Protein AF-A0A895XH73-F1 (afdb_monomer)

Secondary structure (DSSP, 8-state):
----------------------------PPPPHHHHHHHHHHHHHHHHHHHHHHHHTT--HHHHHHHHHHHHH-------PPPHHHHHHHHHHTS---HHHHHHHHHSPPPTTSHHHHHHHHHHHHHHHTTT--S--------GGGHHHHHHTTHHHHHHTHHHHHHHHHHTT--HHHHHHHHHHHHHHHHHHHHHHSS---TTHHHHHHHHTT-EEEETTEEEEEEEETTEEEEEEE--SSSS---HHHHHHHHHHHHHHHHHH-TTTS-TTS---EEEEEGGG-GGGGGTS-TT-HHHHHHTTEEEPPPPTTHHHHHHHHHIIIII----SSSPPPGGGS---SHHHHHHHHHHHTT-----EEEEE--TTS-S--------PPPPP-

Radius of gyration: 27.04 Å; Cα contacts (8 Å, |Δi|>4): 534; chains: 1; bounding box: 70×89×59 Å

Structure (mmCIF, N/CA/C/O backbone):
data_AF-A0A895XH73-F1
#
_entry.id   AF-A0A895XH73-F1
#
loop_
_atom_site.group_PDB
_atom_site.id
_atom_site.type_symbol
_atom_site.label_atom_id
_atom_site.label_alt_id
_atom_site.label_comp_id
_atom_site.label_asym_id
_atom_site.label_entity_id
_atom_site.label_seq_id
_atom_site.pdbx_PDB_ins_code
_atom_site.Cartn_x
_atom_site.Cartn_y
_atom_site.Cartn_z
_atom_site.occupancy
_atom_site.B_iso_or_equiv
_atom_site.auth_seq_id
_atom_site.auth_comp_id
_atom_site.auth_asym_id
_atom_site.auth_atom_id
_atom_site.pdbx_PDB_model_num
ATOM 1 N N . MET A 1 1 ? -6.281 68.202 15.332 1.00 31.56 1 MET A N 1
ATOM 2 C CA . MET A 1 1 ? -5.804 68.041 16.720 1.00 31.56 1 MET A CA 1
ATOM 3 C C . MET A 1 1 ? -4.803 66.884 16.688 1.00 31.56 1 MET A C 1
ATOM 5 O O . MET A 1 1 ? -5.248 65.754 16.587 1.00 31.56 1 MET A O 1
ATOM 9 N N . SER A 1 2 ? -3.542 67.123 16.282 1.00 23.67 2 SER A N 1
ATOM 10 C CA . SER A 1 2 ? -2.358 67.401 17.149 1.00 23.67 2 SER A CA 1
ATOM 11 C C . SER A 1 2 ? -2.122 66.253 18.147 1.00 23.67 2 SER A C 1
ATOM 13 O O . SER A 1 2 ? -3.024 65.999 18.934 1.00 23.67 2 SER A O 1
ATOM 15 N N . ASN A 1 3 ? -1.026 65.484 18.195 1.00 24.19 3 ASN A N 1
ATOM 16 C CA . ASN A 1 3 ? 0.415 65.644 17.892 1.00 24.19 3 ASN A CA 1
ATOM 17 C C . ASN A 1 3 ? 0.974 64.268 17.428 1.00 24.19 3 ASN A C 1
ATOM 19 O O . ASN A 1 3 ? 0.397 63.258 17.816 1.00 24.19 3 ASN A O 1
ATOM 23 N N . SER A 1 4 ? 1.989 64.078 16.573 1.00 22.42 4 SER A N 1
ATOM 24 C CA . SER A 1 4 ? 3.327 64.689 16.372 1.00 22.42 4 SER A CA 1
ATOM 25 C C . SER A 1 4 ? 4.412 64.216 17.354 1.00 22.42 4 SER A C 1
ATOM 27 O O . SER A 1 4 ? 4.367 64.590 18.522 1.00 22.42 4 SER A O 1
ATOM 29 N N . SER A 1 5 ? 5.383 63.429 16.855 1.00 25.52 5 SER A N 1
ATOM 30 C CA . SER A 1 5 ? 6.865 63.504 17.032 1.00 25.52 5 SER A CA 1
ATOM 31 C C . SER A 1 5 ? 7.478 62.129 16.667 1.00 25.52 5 SER A C 1
ATOM 33 O O . SER A 1 5 ? 7.130 61.128 17.281 1.00 25.52 5 SER A O 1
ATOM 35 N N . GLU A 1 6 ? 8.153 61.925 15.523 1.00 23.92 6 GLU A N 1
ATOM 36 C CA . GLU A 1 6 ? 9.538 62.323 15.158 1.00 23.92 6 GLU A CA 1
ATOM 37 C C . GLU A 1 6 ? 10.544 62.031 16.295 1.00 23.92 6 GLU A C 1
ATOM 39 O O . GLU A 1 6 ? 10.299 62.382 17.441 1.00 23.92 6 GLU A O 1
ATOM 44 N N . TRP A 1 7 ? 11.673 61.359 16.059 1.00 21.69 7 TRP A N 1
ATOM 45 C CA . TRP A 1 7 ? 12.877 62.009 15.532 1.00 21.69 7 TRP A CA 1
ATOM 46 C C . TRP A 1 7 ? 13.897 61.012 14.962 1.00 21.69 7 TRP A C 1
ATOM 48 O O . TRP A 1 7 ? 14.096 59.910 15.473 1.00 21.69 7 TRP A O 1
ATOM 58 N N . ALA A 1 8 ? 14.581 61.479 13.921 1.00 20.34 8 ALA A N 1
ATOM 59 C CA . ALA A 1 8 ? 15.754 60.891 13.302 1.00 20.34 8 ALA A CA 1
ATOM 60 C C . ALA A 1 8 ? 17.054 61.577 13.779 1.00 20.34 8 ALA A C 1
ATOM 62 O O . ALA A 1 8 ? 17.028 62.699 14.276 1.00 20.34 8 ALA A O 1
ATOM 63 N N . ALA A 1 9 ? 18.166 60.910 13.447 1.00 21.75 9 ALA A N 1
ATOM 64 C CA . ALA A 1 9 ? 19.503 61.436 13.142 1.00 21.75 9 ALA A CA 1
ATOM 65 C C . ALA A 1 9 ? 20.517 61.709 14.274 1.00 21.75 9 ALA A C 1
ATOM 67 O O . ALA A 1 9 ? 20.334 62.576 15.121 1.00 21.75 9 ALA A O 1
ATOM 68 N N . GLY A 1 10 ? 21.703 61.097 14.116 1.00 20.14 10 GLY A N 1
ATOM 69 C CA . GLY A 1 10 ? 22.960 61.836 14.268 1.00 20.14 10 GLY A CA 1
ATOM 70 C C . GLY A 1 10 ? 24.234 61.037 14.576 1.00 20.14 10 GLY A C 1
ATOM 71 O O . GLY A 1 10 ? 24.490 60.723 15.727 1.00 20.14 10 GLY A O 1
ATOM 72 N N . GLN A 1 11 ? 25.081 60.922 13.542 1.00 22.16 11 GLN A N 1
ATOM 73 C CA . GLN A 1 11 ? 26.557 61.039 13.545 1.00 22.16 11 GLN A CA 1
ATOM 74 C C . GLN A 1 11 ? 27.461 59.783 13.589 1.00 22.16 11 GLN A C 1
ATOM 76 O O . GLN A 1 11 ? 27.482 58.995 14.527 1.00 22.16 11 GLN A O 1
ATOM 81 N N . SER A 1 12 ? 28.269 59.690 12.523 1.00 23.75 12 SER A N 1
ATOM 82 C CA . SER A 1 12 ? 29.485 58.880 12.309 1.00 23.75 12 SER A CA 1
ATOM 83 C C . SER A 1 12 ? 30.730 59.554 12.948 1.00 23.75 12 SER A C 1
ATOM 85 O O . SER A 1 12 ? 30.589 60.684 13.422 1.00 23.75 12 SER A O 1
ATOM 87 N N . PRO A 1 13 ? 31.952 58.955 12.934 1.00 30.36 13 PRO A N 1
ATOM 88 C CA . PRO A 1 13 ? 32.762 58.933 11.699 1.00 30.36 13 PRO A CA 1
ATOM 89 C C . PRO A 1 13 ? 33.695 57.715 11.448 1.00 30.36 13 PRO A C 1
AT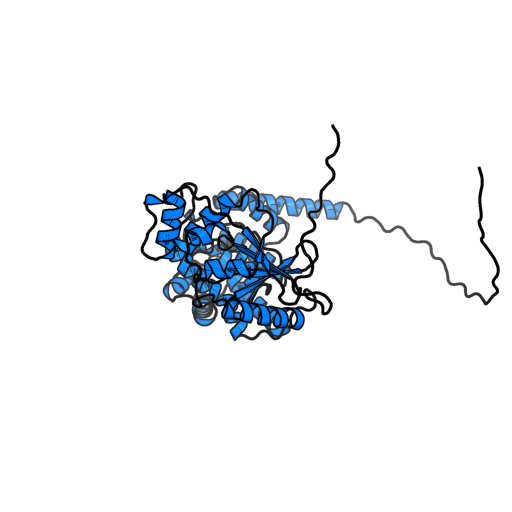OM 91 O O . PRO A 1 13 ? 34.135 57.019 12.353 1.00 30.36 13 PRO A O 1
ATOM 94 N N . SER A 1 14 ? 34.007 57.560 10.150 1.00 23.62 14 SER A N 1
ATOM 95 C CA . SER A 1 14 ? 35.266 57.147 9.486 1.00 23.62 14 SER A CA 1
ATOM 96 C C . SER A 1 14 ? 36.002 55.835 9.827 1.00 23.62 14 SER A C 1
ATOM 98 O O . SER A 1 14 ? 36.595 55.713 10.891 1.00 23.62 14 SER A O 1
ATOM 100 N N . HIS A 1 15 ? 36.196 54.979 8.807 1.00 28.39 15 HIS A N 1
ATOM 101 C CA . HIS A 1 15 ? 37.525 54.748 8.206 1.00 28.39 15 HIS A CA 1
ATOM 102 C C . HIS A 1 15 ? 37.467 54.056 6.824 1.00 28.39 15 HIS A C 1
ATOM 104 O O . HIS A 1 15 ? 36.867 53.002 6.670 1.00 28.39 15 HIS A O 1
ATOM 110 N N . SER A 1 16 ? 38.175 54.688 5.879 1.00 26.17 16 SER A N 1
ATOM 111 C CA . SER A 1 16 ? 38.991 54.174 4.760 1.00 26.17 16 SER A CA 1
ATOM 112 C C . SER A 1 16 ? 38.420 53.239 3.684 1.00 26.17 16 SER A C 1
ATOM 114 O O . SER A 1 16 ? 37.975 52.126 3.934 1.00 26.17 16 SER A O 1
ATOM 116 N N . ALA A 1 17 ? 38.611 53.708 2.450 1.00 26.73 17 ALA A N 1
ATOM 117 C CA . ALA A 1 17 ? 38.345 53.092 1.161 1.00 26.73 17 ALA A CA 1
ATOM 118 C C . ALA A 1 17 ? 39.223 51.871 0.829 1.00 26.73 17 ALA A C 1
ATOM 120 O O . ALA A 1 17 ? 40.394 51.813 1.207 1.00 26.73 17 ALA A O 1
ATOM 121 N N . ALA A 1 18 ? 38.664 50.983 0.004 1.00 28.30 18 ALA A N 1
ATOM 122 C CA . ALA A 1 18 ? 39.376 50.278 -1.056 1.00 28.30 18 ALA A CA 1
ATOM 123 C C . ALA A 1 18 ? 38.387 50.028 -2.210 1.00 28.30 18 ALA A C 1
ATOM 125 O O . ALA A 1 18 ? 37.377 49.345 -2.044 1.00 28.30 18 ALA A O 1
ATOM 126 N N . GLU A 1 19 ? 38.660 50.666 -3.346 1.00 32.81 19 GLU A N 1
ATOM 127 C CA . GLU A 1 19 ? 37.962 50.515 -4.622 1.00 32.81 19 GLU A CA 1
ATOM 128 C C . GLU A 1 19 ? 38.206 49.119 -5.213 1.00 32.81 19 GLU A C 1
ATOM 130 O O . GLU A 1 19 ? 39.339 48.638 -5.234 1.00 32.81 19 GLU A O 1
ATOM 135 N N . ALA A 1 20 ? 37.154 48.489 -5.741 1.00 30.50 20 ALA A N 1
ATOM 136 C CA . ALA A 1 20 ? 37.270 47.365 -6.664 1.00 30.50 20 ALA A CA 1
ATOM 137 C C . ALA A 1 20 ? 36.152 47.437 -7.720 1.00 30.50 20 ALA A C 1
ATOM 139 O O . ALA A 1 20 ? 34.970 47.318 -7.404 1.00 30.50 20 ALA A O 1
ATOM 140 N N . ASP A 1 21 ? 36.589 47.695 -8.953 1.00 29.14 21 ASP A N 1
ATOM 141 C CA . ASP A 1 21 ? 35.955 47.539 -10.268 1.00 29.14 21 ASP A CA 1
ATOM 142 C C . ASP A 1 21 ? 34.476 47.108 -10.339 1.00 29.14 21 ASP A C 1
ATOM 144 O O . ASP A 1 21 ? 34.120 45.944 -10.148 1.00 29.14 21 ASP A O 1
ATOM 148 N N . GLN A 1 22 ? 33.627 48.027 -10.810 1.00 33.47 22 GLN A N 1
ATOM 149 C CA . GLN A 1 22 ? 32.367 47.682 -11.472 1.00 33.47 22 GLN A CA 1
ATOM 150 C C . GLN A 1 22 ? 32.630 47.379 -12.955 1.00 33.47 22 GLN A C 1
ATOM 152 O O . GLN A 1 22 ? 32.876 48.283 -13.752 1.00 33.47 22 GLN A O 1
ATOM 157 N N . LYS A 1 23 ? 32.516 46.104 -13.346 1.00 36.06 23 LYS A N 1
ATOM 158 C CA . LYS A 1 23 ? 32.247 45.709 -14.739 1.00 36.06 23 LYS A CA 1
ATOM 159 C C . LYS A 1 23 ? 30.731 45.710 -14.985 1.00 36.06 23 LYS A C 1
ATOM 161 O O . LYS A 1 23 ? 29.994 45.260 -14.107 1.00 36.06 23 LYS A O 1
ATOM 166 N N . PRO A 1 24 ? 30.244 46.158 -16.155 1.00 35.62 24 PRO A N 1
ATOM 167 C CA . PRO A 1 24 ? 28.822 46.097 -16.471 1.00 35.62 24 PRO A CA 1
ATOM 168 C C . PRO A 1 24 ? 28.372 44.636 -16.623 1.00 35.62 24 PRO A C 1
ATOM 170 O O . PRO A 1 24 ? 29.075 43.828 -17.234 1.00 35.62 24 PRO A O 1
ATOM 173 N N . LEU A 1 25 ? 27.202 44.306 -16.060 1.00 36.38 25 LEU A N 1
ATOM 174 C CA . LEU A 1 25 ? 26.500 43.057 -16.350 1.00 36.38 25 LEU A CA 1
ATOM 175 C C . LEU A 1 25 ? 26.201 43.021 -17.852 1.00 36.38 25 LEU A C 1
ATOM 177 O O . LEU A 1 25 ? 25.406 43.820 -18.342 1.00 36.38 25 LEU A O 1
ATOM 181 N N . GLY A 1 26 ? 26.865 42.112 -18.563 1.00 33.31 26 GLY A N 1
ATOM 182 C CA . GLY A 1 26 ? 26.472 41.716 -19.907 1.00 33.31 26 GLY A CA 1
ATOM 183 C C . GLY A 1 26 ? 25.156 40.946 -19.859 1.00 33.31 26 GLY A C 1
ATOM 184 O O . GLY A 1 26 ? 24.904 40.195 -18.914 1.00 33.31 26 GLY A O 1
ATOM 185 N N . ASP A 1 27 ? 24.338 41.176 -20.879 1.00 38.22 27 ASP A N 1
ATOM 186 C CA . ASP A 1 27 ? 23.054 40.535 -21.120 1.00 38.22 27 ASP A CA 1
ATOM 187 C C . ASP A 1 27 ? 23.132 39.014 -20.915 1.00 38.22 27 ASP A C 1
ATOM 189 O O . ASP A 1 27 ? 23.851 38.304 -21.620 1.00 38.22 27 ASP A O 1
ATOM 193 N N . LEU A 1 28 ? 22.373 38.501 -19.944 1.00 43.62 28 LEU A N 1
ATOM 194 C CA . LEU A 1 28 ? 22.033 37.083 -19.902 1.00 43.62 28 LEU A CA 1
ATOM 195 C C . LEU A 1 28 ? 21.012 36.851 -21.017 1.00 43.62 28 LEU A C 1
ATOM 197 O O . LEU A 1 28 ? 19.828 37.150 -20.852 1.00 43.62 28 LEU A O 1
ATOM 201 N N . GLU A 1 29 ? 21.491 36.367 -22.164 1.00 40.75 29 GLU A N 1
ATOM 202 C CA . GLU A 1 29 ? 20.646 35.856 -23.240 1.00 40.75 29 GLU A CA 1
ATOM 203 C C . GLU A 1 29 ? 19.597 34.897 -22.658 1.00 40.75 29 GLU A C 1
ATOM 205 O O . GLU A 1 29 ? 19.917 33.928 -21.964 1.00 40.75 29 GLU A O 1
ATOM 210 N N . ALA A 1 30 ? 18.323 35.173 -22.945 1.00 52.97 30 ALA A N 1
ATOM 211 C CA . ALA A 1 30 ? 17.271 34.184 -22.776 1.00 52.97 30 ALA A CA 1
ATOM 212 C C . ALA A 1 30 ? 17.620 32.946 -23.628 1.00 52.97 30 ALA A C 1
ATOM 214 O O . ALA A 1 30 ? 18.110 33.114 -24.750 1.00 52.97 30 ALA A O 1
ATOM 215 N N . PRO A 1 31 ? 17.373 31.715 -23.145 1.00 47.31 31 PRO A N 1
ATOM 216 C CA . PRO A 1 31 ? 17.687 30.516 -23.914 1.00 47.31 31 PRO A CA 1
ATOM 217 C C . PRO A 1 31 ? 16.968 30.546 -25.277 1.00 47.31 31 PRO A C 1
ATOM 219 O O . PRO A 1 31 ? 15.826 31.014 -25.363 1.00 47.31 31 PRO A O 1
ATOM 222 N N . PRO A 1 32 ? 17.611 30.080 -26.362 1.00 46.47 32 PRO A N 1
ATOM 223 C CA . PRO A 1 32 ? 17.066 30.199 -27.708 1.00 46.47 32 PRO A CA 1
ATOM 224 C C . PRO A 1 32 ? 15.780 29.373 -27.866 1.00 46.47 32 PRO A C 1
ATOM 226 O O . PRO A 1 32 ? 15.708 28.217 -27.454 1.00 46.47 32 PRO A O 1
ATOM 229 N N . ALA A 1 33 ? 14.788 29.931 -28.569 1.00 54.75 33 ALA A N 1
ATOM 230 C CA . ALA A 1 33 ? 13.481 29.320 -28.870 1.00 54.75 33 ALA A CA 1
ATOM 231 C C . ALA A 1 33 ? 13.532 27.938 -29.578 1.00 54.75 33 ALA A C 1
ATOM 233 O O . ALA A 1 33 ? 12.512 27.269 -29.739 1.00 54.75 33 ALA A O 1
ATOM 234 N N . MET A 1 34 ? 14.717 27.493 -30.005 1.00 48.84 34 MET A N 1
ATOM 235 C CA . MET A 1 34 ? 14.961 26.151 -30.543 1.00 48.84 34 MET A CA 1
ATOM 236 C C . MET A 1 34 ? 14.811 25.059 -29.474 1.00 48.84 34 MET A C 1
ATOM 238 O O . MET A 1 34 ? 14.257 24.000 -29.762 1.00 48.84 34 MET A O 1
ATOM 242 N N . GLU A 1 35 ? 15.262 25.309 -28.241 1.00 50.09 35 GLU A N 1
ATOM 243 C CA . GLU A 1 35 ? 15.218 24.323 -27.151 1.00 50.09 35 GLU A CA 1
ATOM 244 C C . GLU A 1 35 ? 13.779 24.091 -26.667 1.00 50.09 35 GLU A C 1
ATOM 246 O O . GLU A 1 35 ? 13.367 22.949 -26.458 1.00 50.09 35 GLU A O 1
ATOM 251 N N . SER A 1 36 ? 12.966 25.153 -26.606 1.00 55.41 36 SER A N 1
ATOM 252 C CA . SER A 1 36 ? 11.536 25.048 -26.290 1.00 55.41 36 SER A CA 1
ATOM 253 C C . SER A 1 36 ? 10.759 24.283 -27.367 1.00 55.41 36 SER A C 1
ATOM 255 O O . SER A 1 36 ? 9.945 23.429 -27.028 1.00 55.41 36 SER A O 1
ATOM 257 N N . GLY A 1 37 ? 11.054 24.506 -28.655 1.00 56.06 37 GLY A N 1
ATOM 258 C CA . GLY A 1 37 ? 10.408 23.780 -29.759 1.00 56.06 37 GLY A CA 1
ATOM 259 C C . GLY A 1 37 ? 10.761 22.286 -29.808 1.00 56.06 37 GLY A C 1
ATOM 260 O O . GLY A 1 37 ? 9.908 21.453 -30.119 1.00 56.06 37 GLY A O 1
ATOM 261 N N . LEU A 1 38 ? 11.997 21.921 -29.448 1.00 64.44 38 LEU A N 1
ATOM 262 C CA . LEU A 1 38 ? 12.445 20.525 -29.334 1.00 64.44 38 LEU A CA 1
ATOM 263 C C . LEU A 1 38 ? 11.777 19.796 -28.156 1.00 64.44 38 LEU A C 1
ATOM 265 O O . LEU A 1 38 ? 11.337 18.653 -28.304 1.00 64.44 38 LEU A O 1
ATOM 269 N N . VAL A 1 39 ? 11.658 20.460 -27.002 1.00 66.19 39 VAL A N 1
ATOM 270 C CA . VAL A 1 39 ? 10.978 19.914 -25.815 1.00 66.19 39 VAL A CA 1
ATOM 271 C C . VAL A 1 39 ? 9.476 19.744 -26.068 1.00 66.19 39 VAL A C 1
ATOM 273 O O . VAL A 1 39 ? 8.915 18.693 -25.746 1.00 66.19 39 VAL A O 1
ATOM 276 N N . GLU A 1 40 ? 8.829 20.720 -26.711 1.00 71.31 40 GLU A N 1
ATOM 277 C CA . GLU A 1 40 ? 7.422 20.622 -27.122 1.00 71.31 40 GLU A CA 1
ATOM 278 C C . GLU A 1 40 ? 7.192 19.483 -28.128 1.00 71.31 40 GLU A C 1
ATOM 280 O O . GLU A 1 40 ? 6.234 18.715 -27.985 1.00 71.31 40 GLU A O 1
ATOM 285 N N . GLY A 1 41 ? 8.102 19.303 -29.093 1.00 79.94 41 GLY A N 1
ATOM 286 C CA . GLY A 1 41 ? 8.061 18.197 -30.054 1.00 79.94 41 GLY A CA 1
ATOM 287 C C . GLY A 1 41 ? 8.160 16.820 -29.388 1.00 79.94 41 GLY A C 1
ATOM 288 O O . GLY A 1 41 ? 7.343 15.937 -29.662 1.00 79.94 41 GLY A O 1
ATOM 289 N N . LYS A 1 42 ? 9.096 16.653 -28.446 1.00 83.81 42 LYS A N 1
ATOM 290 C CA . LYS A 1 42 ? 9.280 15.404 -27.690 1.00 83.81 42 LYS A CA 1
ATOM 291 C C . LYS A 1 42 ? 8.063 15.070 -26.821 1.00 83.81 42 LYS A C 1
ATOM 293 O O . LYS A 1 42 ? 7.594 13.930 -26.811 1.00 83.81 42 LYS A O 1
ATOM 298 N N . ALA A 1 43 ? 7.503 16.063 -26.130 1.00 86.12 43 ALA A N 1
ATOM 299 C CA . ALA A 1 43 ? 6.308 15.880 -25.305 1.00 86.12 43 ALA A CA 1
ATOM 300 C C . ALA A 1 43 ? 5.064 15.515 -26.140 1.00 86.12 43 ALA A C 1
ATOM 302 O O . ALA A 1 43 ? 4.215 14.734 -25.686 1.00 86.12 43 ALA A O 1
ATOM 303 N N . ALA A 1 44 ? 4.950 16.052 -27.360 1.00 90.00 44 ALA A N 1
ATOM 304 C CA . ALA A 1 44 ? 3.883 15.713 -28.298 1.00 90.00 44 ALA A CA 1
ATOM 305 C C . ALA A 1 44 ? 4.010 14.273 -28.826 1.00 90.00 44 ALA A C 1
ATOM 307 O O . ALA A 1 44 ? 3.015 13.540 -28.853 1.00 90.00 44 ALA A O 1
ATOM 308 N N . GLU A 1 45 ? 5.221 13.836 -29.182 1.00 91.31 45 GLU A N 1
ATOM 309 C CA . GLU A 1 45 ? 5.487 12.462 -29.624 1.00 91.31 45 GLU A CA 1
ATOM 310 C C . GLU A 1 45 ? 5.213 11.441 -28.508 1.00 91.31 45 GLU A C 1
ATOM 312 O O . GLU A 1 45 ? 4.513 10.445 -28.728 1.00 91.31 45 GLU A O 1
ATOM 317 N N . ALA A 1 46 ? 5.680 11.724 -27.286 1.00 92.44 46 ALA A N 1
ATOM 318 C CA . ALA A 1 46 ? 5.423 10.896 -26.111 1.00 92.44 46 ALA A CA 1
ATOM 319 C C . ALA A 1 46 ? 3.917 10.714 -25.866 1.00 92.44 46 ALA A C 1
ATOM 321 O O . ALA A 1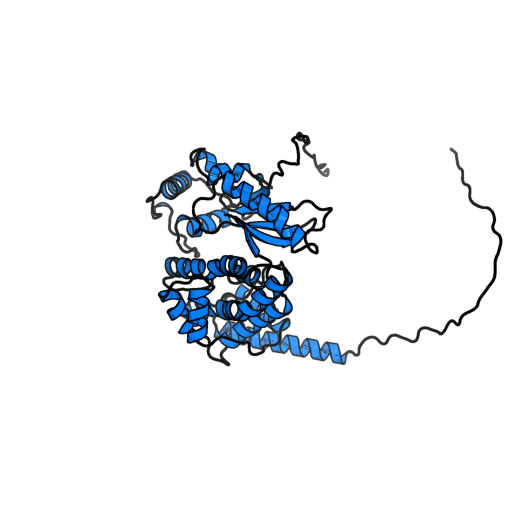 46 ? 3.428 9.586 -25.749 1.00 92.44 46 ALA A O 1
ATOM 322 N N . LYS A 1 47 ? 3.156 11.816 -25.901 1.00 95.31 47 LYS A N 1
ATOM 323 C CA . LYS A 1 47 ? 1.694 11.797 -25.772 1.00 95.31 47 LYS A CA 1
ATOM 324 C C . LYS A 1 47 ? 1.026 10.968 -26.870 1.00 95.31 47 LYS A C 1
ATOM 326 O O . LYS A 1 47 ? 0.097 10.209 -26.575 1.00 95.31 47 LYS A O 1
ATOM 331 N N . LEU A 1 48 ? 1.471 11.088 -28.123 1.00 95.94 48 LEU A N 1
ATOM 332 C CA . LEU A 1 48 ? 0.917 10.325 -29.243 1.00 95.94 48 LEU A CA 1
ATOM 333 C C . LEU A 1 48 ? 1.144 8.820 -29.054 1.00 95.94 48 LEU A C 1
ATOM 335 O O . LEU A 1 48 ? 0.200 8.031 -29.179 1.00 95.94 48 LEU A O 1
ATOM 339 N N . ARG A 1 49 ? 2.369 8.420 -28.689 1.00 95.56 49 ARG A N 1
ATOM 340 C CA . ARG A 1 49 ? 2.700 7.021 -28.393 1.00 95.56 49 ARG A CA 1
ATOM 341 C C . ARG A 1 49 ? 1.886 6.495 -27.215 1.00 95.56 49 ARG A C 1
ATOM 343 O O . ARG A 1 49 ? 1.263 5.445 -27.354 1.00 95.56 49 ARG A O 1
ATOM 350 N N . ALA A 1 50 ? 1.829 7.228 -26.103 1.00 96.75 50 ALA A N 1
ATOM 351 C CA . ALA A 1 50 ? 1.050 6.855 -24.923 1.00 96.75 50 ALA A CA 1
ATOM 352 C C . ALA A 1 50 ? -0.433 6.663 -25.245 1.00 96.75 50 ALA A C 1
ATOM 354 O O . ALA A 1 50 ? -1.034 5.681 -24.820 1.00 96.75 50 ALA A O 1
ATOM 355 N N . THR A 1 51 ? -1.011 7.554 -26.052 1.00 97.12 51 THR A N 1
ATOM 356 C CA . THR A 1 51 ? -2.414 7.459 -26.481 1.00 97.12 51 THR A CA 1
ATOM 357 C C . THR A 1 51 ? -2.654 6.213 -27.335 1.00 97.12 51 THR A C 1
ATOM 359 O O . THR A 1 51 ? -3.654 5.517 -27.151 1.00 97.12 51 THR A O 1
ATOM 362 N N . ARG A 1 52 ? -1.733 5.895 -28.256 1.00 97.38 52 ARG A N 1
ATOM 363 C CA . ARG A 1 52 ? -1.804 4.674 -29.073 1.00 97.38 52 ARG A CA 1
ATOM 364 C C . ARG A 1 52 ? -1.713 3.418 -28.206 1.00 97.38 52 ARG A C 1
ATOM 366 O O . ARG A 1 52 ? -2.535 2.523 -28.377 1.00 97.38 52 ARG A O 1
ATOM 373 N N . VAL A 1 53 ? -0.757 3.372 -27.278 1.00 96.75 53 VAL A N 1
ATOM 374 C CA . VAL A 1 53 ? -0.571 2.242 -26.355 1.00 96.75 53 VAL A CA 1
ATOM 375 C C . VAL A 1 53 ? -1.786 2.082 -25.441 1.00 96.75 53 VAL A C 1
ATOM 377 O O . VAL A 1 53 ? -2.321 0.988 -25.323 1.00 96.75 53 VAL A O 1
ATOM 380 N N . ALA A 1 54 ? -2.296 3.166 -24.854 1.00 96.56 54 ALA A N 1
ATOM 381 C CA . ALA A 1 54 ? -3.493 3.123 -24.015 1.00 96.56 54 ALA A CA 1
ATOM 382 C C . ALA A 1 54 ? -4.708 2.568 -24.772 1.00 96.56 54 ALA A C 1
ATOM 384 O O . ALA A 1 54 ? -5.448 1.748 -24.233 1.00 96.56 54 ALA A O 1
ATOM 385 N N . ARG A 1 55 ? -4.883 2.968 -26.039 1.00 96.06 55 ARG A N 1
ATOM 386 C CA . ARG A 1 55 ? -5.939 2.436 -26.909 1.00 96.06 55 ARG A CA 1
ATOM 387 C C . ARG A 1 55 ? -5.734 0.953 -27.219 1.00 96.06 55 ARG A C 1
ATOM 389 O O . ARG A 1 55 ? -6.692 0.197 -27.131 1.00 96.06 55 ARG A O 1
ATOM 396 N N . SER A 1 56 ? -4.508 0.558 -27.563 1.00 94.94 56 SER A N 1
ATOM 397 C CA . SER A 1 56 ? -4.114 -0.836 -27.832 1.00 94.94 56 SER A CA 1
ATOM 398 C C . SER A 1 56 ? -4.421 -1.749 -26.640 1.00 94.94 56 SER A C 1
ATOM 400 O O . SER A 1 56 ? -5.004 -2.817 -26.799 1.00 94.94 56 SER A O 1
ATOM 402 N N . LEU A 1 57 ? -4.119 -1.277 -25.429 1.00 95.19 57 LEU A N 1
ATOM 403 C CA . LEU A 1 57 ? -4.345 -1.998 -24.178 1.00 95.19 57 LEU A CA 1
ATOM 404 C C . LEU A 1 57 ? -5.784 -1.891 -23.643 1.00 95.19 57 LEU A C 1
ATOM 406 O O . LEU A 1 57 ? -6.092 -2.519 -22.634 1.00 95.19 57 LEU A O 1
ATOM 410 N N . GLY A 1 58 ? -6.655 -1.088 -24.263 1.00 95.12 58 GLY A N 1
ATOM 411 C CA . GLY A 1 58 ? -8.031 -0.879 -23.799 1.00 95.12 58 GLY A CA 1
ATOM 412 C C . GLY A 1 58 ? -8.139 -0.162 -22.446 1.00 95.12 58 GLY A C 1
ATOM 413 O O . GLY A 1 58 ? -9.052 -0.452 -21.673 1.00 95.12 58 GLY A O 1
ATOM 414 N N . CYS A 1 59 ? -7.197 0.731 -22.127 1.00 94.56 59 CYS A N 1
ATOM 415 C CA . CYS A 1 59 ? -7.172 1.475 -20.866 1.00 94.56 59 CYS A CA 1
ATOM 416 C C . CYS A 1 59 ? -8.397 2.390 -20.701 1.00 94.56 59 CYS A C 1
ATOM 418 O O . CYS A 1 59 ? -8.856 3.024 -21.651 1.00 94.56 59 CYS A O 1
ATOM 420 N N . ASP A 1 60 ? -8.868 2.534 -19.461 1.00 93.69 60 ASP A N 1
ATOM 421 C CA . ASP A 1 60 ? -9.878 3.533 -19.103 1.00 93.69 60 ASP A CA 1
ATOM 422 C C . ASP A 1 60 ? -9.331 4.981 -19.238 1.00 93.69 60 ASP A C 1
ATOM 424 O O . ASP A 1 60 ? -8.113 5.176 -19.379 1.00 93.69 60 ASP A O 1
ATOM 428 N N . PRO A 1 61 ? -10.190 6.022 -19.203 1.00 95.56 61 PRO A N 1
ATOM 429 C CA . PRO A 1 61 ? -9.751 7.412 -19.362 1.00 95.56 61 PRO A CA 1
ATOM 430 C C . PRO A 1 61 ? -8.718 7.881 -18.326 1.00 95.56 61 PRO A C 1
ATOM 432 O O . PRO A 1 61 ? -7.796 8.620 -18.672 1.00 95.56 61 PRO A O 1
ATOM 435 N N . GLU A 1 62 ? -8.830 7.441 -17.073 1.00 94.50 62 GLU A N 1
ATOM 436 C CA . GLU A 1 62 ? -7.912 7.830 -15.999 1.00 94.50 62 GLU A CA 1
ATOM 437 C C . GLU A 1 62 ? -6.557 7.127 -16.157 1.00 94.50 62 GLU A C 1
ATOM 439 O O . GLU A 1 62 ? -5.507 7.764 -16.055 1.00 94.50 62 GLU A O 1
ATOM 444 N N . SER A 1 63 ? -6.553 5.836 -16.488 1.00 94.69 63 SER A N 1
ATOM 445 C CA . SER A 1 63 ? -5.334 5.096 -16.829 1.00 94.69 63 SER A CA 1
ATOM 446 C C . SER A 1 63 ? -4.659 5.665 -18.084 1.00 94.69 63 SER A C 1
ATOM 448 O O . SER A 1 63 ? -3.434 5.777 -18.128 1.00 94.69 63 SER A O 1
ATOM 450 N N . THR A 1 64 ? -5.435 6.103 -19.079 1.00 96.69 64 THR A N 1
ATOM 451 C CA . THR A 1 64 ? -4.917 6.779 -20.279 1.00 96.69 64 THR A CA 1
ATOM 452 C C . THR A 1 64 ? -4.234 8.099 -19.923 1.00 96.69 64 THR A C 1
ATOM 454 O O . THR A 1 64 ? -3.101 8.335 -20.346 1.00 96.69 64 THR A O 1
ATOM 457 N N . ARG A 1 65 ? -4.880 8.937 -19.100 1.00 97.00 65 ARG A N 1
ATOM 458 C CA . ARG A 1 65 ? -4.308 10.201 -18.613 1.00 97.00 65 ARG A CA 1
ATOM 459 C C . ARG A 1 65 ? -2.981 9.970 -17.888 1.00 97.00 65 ARG A C 1
ATOM 461 O O . ARG A 1 65 ? -1.987 10.611 -18.216 1.00 97.00 65 ARG A O 1
ATOM 468 N N . ARG A 1 66 ? -2.943 9.005 -16.965 1.00 96.38 66 ARG A N 1
ATOM 469 C CA . ARG A 1 66 ? -1.733 8.661 -16.198 1.00 96.38 66 ARG A CA 1
ATOM 470 C C . ARG A 1 66 ? -0.596 8.162 -17.076 1.00 96.38 66 ARG A C 1
ATOM 472 O O . ARG A 1 66 ? 0.552 8.512 -16.831 1.00 96.38 66 ARG A O 1
ATOM 479 N N . LEU A 1 67 ? -0.893 7.355 -18.095 1.00 96.75 67 LEU A N 1
ATOM 480 C CA . LEU A 1 67 ? 0.134 6.872 -19.017 1.00 96.75 67 LEU A CA 1
ATOM 481 C C . LEU A 1 67 ? 0.730 8.013 -19.853 1.00 96.75 67 LEU A C 1
ATOM 483 O O . LEU A 1 67 ? 1.940 8.040 -2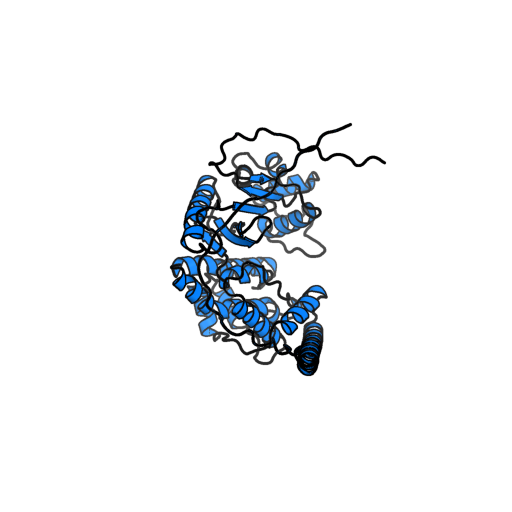0.062 1.00 96.75 67 LEU A O 1
ATOM 487 N N . ILE A 1 68 ? -0.098 8.971 -20.284 1.00 96.62 68 ILE A N 1
ATOM 488 C CA . ILE A 1 68 ? 0.374 10.182 -20.969 1.00 96.62 68 ILE A CA 1
ATOM 489 C C . ILE A 1 68 ? 1.304 10.978 -20.047 1.00 96.62 68 ILE A C 1
ATOM 491 O O . ILE A 1 68 ? 2.439 11.247 -20.433 1.00 96.62 68 ILE A O 1
ATOM 495 N N . GLU A 1 69 ? 0.870 11.280 -18.821 1.00 95.94 69 GLU A N 1
ATOM 496 C CA . GLU A 1 69 ? 1.673 12.020 -17.834 1.00 95.94 69 GLU A CA 1
ATOM 497 C C . GLU A 1 69 ? 3.000 11.322 -17.527 1.00 95.94 69 GLU A C 1
ATOM 499 O O . GLU A 1 69 ? 4.037 11.967 -17.396 1.00 95.94 69 GLU A O 1
ATOM 504 N N . LEU A 1 70 ? 2.988 9.993 -17.437 1.00 96.00 70 LEU A N 1
ATOM 505 C CA . LEU A 1 70 ? 4.189 9.200 -17.209 1.00 96.00 70 LEU A CA 1
ATOM 506 C C . LEU A 1 70 ? 5.154 9.273 -18.402 1.00 96.00 70 LEU A C 1
ATOM 508 O O . LEU A 1 70 ? 6.341 9.510 -18.205 1.00 96.00 70 LEU A O 1
ATOM 512 N N . SER A 1 71 ? 4.642 9.137 -19.629 1.00 96.44 71 SER A N 1
ATOM 513 C CA . SER A 1 71 ? 5.451 9.195 -20.858 1.00 96.44 71 SER A CA 1
ATOM 514 C C . SER A 1 71 ? 6.066 10.567 -21.132 1.00 96.44 71 SER A C 1
ATOM 516 O O . SER A 1 71 ? 7.073 10.664 -21.819 1.00 96.44 71 SER A O 1
ATOM 518 N N . GLN A 1 72 ? 5.450 11.634 -20.621 1.00 94.88 72 GLN A N 1
ATOM 519 C CA . GLN A 1 72 ? 5.964 12.994 -20.768 1.00 94.88 72 GLN A CA 1
ATOM 520 C C . GLN A 1 72 ? 7.053 13.314 -19.741 1.00 94.88 72 GLN A C 1
ATOM 522 O O . GLN A 1 72 ? 7.890 14.172 -20.001 1.00 94.88 72 GLN A O 1
ATOM 527 N N . ARG A 1 73 ? 7.037 12.643 -18.581 1.00 94.38 73 ARG A N 1
ATOM 528 C CA . ARG A 1 73 ? 8.057 12.805 -17.535 1.00 94.38 73 ARG A CA 1
ATOM 529 C C . ARG A 1 73 ? 9.301 11.961 -17.787 1.00 94.38 73 ARG A C 1
ATOM 531 O O . ARG A 1 73 ? 10.385 12.392 -17.416 1.00 94.38 73 ARG A O 1
ATOM 538 N N . HIS A 1 74 ? 9.137 10.787 -18.398 1.00 95.12 74 HIS A N 1
ATOM 539 C CA . HIS A 1 74 ? 10.197 9.785 -18.495 1.00 95.12 74 HIS A CA 1
ATOM 540 C C . HIS A 1 74 ? 10.357 9.250 -19.907 1.00 95.12 74 HIS A C 1
ATOM 542 O O . HIS A 1 74 ? 9.378 8.908 -20.573 1.00 95.12 74 HIS A O 1
ATOM 548 N N . ASP A 1 75 ? 11.610 9.087 -20.320 1.00 89.38 75 ASP A N 1
ATOM 549 C CA . ASP A 1 75 ? 11.935 8.322 -21.515 1.00 89.38 75 ASP A CA 1
ATOM 550 C C . ASP A 1 75 ? 11.884 6.822 -21.201 1.00 89.38 75 ASP A C 1
ATOM 552 O O . ASP A 1 75 ? 12.389 6.388 -20.164 1.00 89.38 75 ASP A O 1
ATOM 556 N N . PRO A 1 76 ? 11.297 5.990 -22.076 1.00 83.06 76 PRO A N 1
ATOM 557 C CA . PRO A 1 76 ? 11.334 4.550 -21.886 1.00 83.06 76 PRO A CA 1
ATOM 558 C C . PRO A 1 76 ? 12.770 4.042 -22.048 1.00 83.06 76 PRO A C 1
ATOM 560 O O . PRO A 1 76 ? 13.392 4.233 -23.093 1.00 83.06 76 PRO A O 1
ATOM 563 N N . ALA A 1 77 ? 13.267 3.334 -21.043 1.00 88.62 77 ALA A N 1
ATOM 564 C CA . ALA A 1 77 ? 14.532 2.615 -21.109 1.00 88.62 77 ALA A CA 1
ATOM 565 C C . ALA A 1 77 ? 14.362 1.226 -20.502 1.00 88.62 77 ALA A C 1
ATOM 567 O O . ALA A 1 77 ? 13.566 1.044 -19.575 1.00 88.62 77 ALA A O 1
ATOM 568 N N . ASP A 1 78 ? 15.104 0.252 -21.026 1.00 86.94 78 ASP A N 1
ATOM 569 C CA . ASP A 1 78 ? 15.068 -1.103 -20.489 1.00 86.94 78 ASP A CA 1
ATOM 570 C C . ASP A 1 78 ? 15.389 -1.100 -18.994 1.00 86.94 78 ASP A C 1
ATOM 572 O O . ASP A 1 78 ? 16.217 -0.333 -18.500 1.00 86.94 78 ASP A O 1
ATOM 576 N N . PHE A 1 79 ? 14.696 -1.971 -18.269 1.00 94.19 79 PHE A N 1
ATOM 577 C CA . PHE A 1 79 ? 14.851 -2.119 -16.832 1.00 94.19 79 PHE A CA 1
ATOM 578 C C . PHE A 1 79 ? 15.283 -3.549 -16.500 1.00 94.19 79 PHE A C 1
ATOM 580 O O . PHE A 1 79 ? 14.976 -4.478 -17.258 1.00 94.19 79 PHE A O 1
ATOM 587 N N . PRO A 1 80 ? 15.996 -3.761 -15.380 1.00 95.12 80 PRO A N 1
ATOM 588 C CA . PRO A 1 80 ? 16.600 -5.045 -15.056 1.00 95.12 80 PRO A CA 1
ATOM 589 C C . PRO A 1 80 ? 15.554 -6.031 -14.513 1.00 95.12 80 PRO A C 1
ATOM 591 O O . PRO A 1 80 ? 15.580 -6.399 -13.341 1.00 95.12 80 PRO A O 1
ATOM 594 N N . LEU A 1 81 ? 14.616 -6.473 -15.358 1.00 94.75 81 LEU A N 1
ATOM 595 C CA . LEU A 1 81 ? 13.639 -7.497 -14.995 1.00 94.75 81 LEU A CA 1
ATOM 596 C C . LEU A 1 81 ? 14.362 -8.824 -14.705 1.00 94.75 81 LEU A C 1
ATOM 598 O O . LEU A 1 81 ? 14.936 -9.405 -15.634 1.00 94.75 81 LEU A O 1
ATOM 602 N N . PRO A 1 82 ? 14.288 -9.373 -13.475 1.00 94.62 82 PRO A N 1
ATOM 603 C CA . PRO A 1 82 ? 14.952 -10.633 -13.183 1.00 94.62 82 PRO A CA 1
ATOM 604 C C . PRO A 1 82 ? 14.425 -11.788 -14.049 1.00 94.62 82 PRO A C 1
ATOM 606 O O . PRO A 1 82 ? 13.298 -11.778 -14.563 1.00 94.62 82 PRO A O 1
ATOM 609 N N . THR A 1 83 ? 15.258 -12.817 -14.214 1.00 96.62 83 THR A N 1
ATOM 610 C CA . THR A 1 83 ? 14.853 -14.062 -14.881 1.00 96.62 83 THR A CA 1
ATOM 611 C C . THR A 1 83 ? 13.682 -14.706 -14.137 1.00 96.62 83 THR A C 1
ATOM 613 O O . THR A 1 83 ? 13.472 -14.455 -12.951 1.00 96.62 83 THR A O 1
ATOM 616 N N . ALA A 1 84 ? 12.931 -15.589 -14.799 1.00 97.31 84 ALA A N 1
ATOM 617 C CA . ALA A 1 84 ? 11.832 -16.308 -14.151 1.00 97.31 84 ALA A CA 1
ATOM 618 C C . ALA A 1 84 ? 12.291 -17.069 -12.887 1.00 97.31 84 ALA A C 1
ATOM 620 O O . ALA A 1 84 ? 11.587 -17.071 -11.880 1.00 97.31 84 ALA A O 1
ATOM 621 N N . ALA A 1 85 ? 13.488 -17.668 -12.908 1.00 97.88 85 ALA A N 1
ATOM 622 C CA . ALA A 1 85 ? 14.063 -18.344 -11.745 1.00 97.88 85 ALA A CA 1
ATOM 623 C C . ALA A 1 85 ? 14.367 -17.363 -10.598 1.00 97.88 85 ALA A C 1
ATOM 625 O O . ALA A 1 85 ? 13.960 -17.610 -9.464 1.00 97.88 85 ALA A O 1
ATOM 626 N N . ASN A 1 86 ? 14.998 -16.224 -10.902 1.00 97.69 86 ASN A N 1
ATOM 627 C CA . ASN A 1 86 ? 15.337 -15.217 -9.894 1.00 97.69 86 ASN A CA 1
ATOM 628 C C . ASN A 1 86 ? 14.089 -14.532 -9.324 1.00 97.69 86 ASN A C 1
ATOM 630 O O . ASN A 1 86 ? 14.027 -14.302 -8.122 1.00 97.69 86 ASN A O 1
ATOM 634 N N . LEU A 1 87 ? 13.069 -14.266 -10.148 1.00 97.62 87 LEU A N 1
ATOM 635 C CA . LEU A 1 87 ? 11.779 -13.754 -9.676 1.00 97.62 87 LEU A CA 1
ATOM 636 C C . LEU A 1 87 ? 11.147 -14.701 -8.656 1.00 97.62 87 LEU A C 1
ATOM 638 O O . LEU A 1 87 ? 10.673 -14.244 -7.621 1.00 97.62 87 LEU A O 1
ATOM 642 N N . ARG A 1 88 ? 11.168 -16.017 -8.913 1.00 98.19 88 ARG A N 1
ATOM 643 C CA . ARG A 1 88 ? 10.646 -16.999 -7.951 1.00 98.19 88 ARG A CA 1
ATOM 644 C C . ARG A 1 88 ? 11.403 -16.956 -6.630 1.00 98.19 88 ARG A C 1
ATOM 646 O O . ARG A 1 88 ? 10.750 -16.973 -5.596 1.00 98.19 88 ARG A O 1
ATOM 653 N N . ALA A 1 89 ? 12.732 -16.891 -6.668 1.00 98.06 89 ALA A N 1
ATOM 654 C CA . ALA A 1 89 ? 13.551 -16.813 -5.460 1.00 98.06 89 ALA A CA 1
ATOM 655 C C . ALA A 1 89 ? 13.258 -15.532 -4.663 1.00 98.06 89 ALA A C 1
ATOM 657 O O . ALA A 1 89 ? 12.928 -15.610 -3.488 1.00 98.06 89 ALA A O 1
ATOM 658 N N . ILE A 1 90 ? 13.253 -14.365 -5.319 1.00 98.12 90 ILE A N 1
ATOM 659 C CA . ILE A 1 90 ? 12.920 -13.079 -4.679 1.00 98.12 90 ILE A CA 1
ATOM 660 C C . ILE A 1 90 ? 11.532 -13.138 -4.033 1.00 98.12 90 ILE A C 1
ATOM 662 O O . ILE A 1 90 ? 11.362 -12.744 -2.881 1.00 98.12 90 ILE A O 1
ATOM 666 N N . LEU A 1 91 ? 10.539 -13.652 -4.761 1.00 98.69 91 LEU A N 1
ATOM 667 C CA . LEU A 1 91 ? 9.168 -13.720 -4.270 1.00 98.69 91 LEU A CA 1
ATOM 668 C C . LEU A 1 91 ? 9.045 -14.618 -3.036 1.00 98.69 91 LEU A C 1
ATOM 670 O O . LEU A 1 91 ? 8.377 -14.228 -2.088 1.00 98.69 91 LEU A O 1
ATOM 674 N N . LEU A 1 92 ? 9.690 -15.784 -3.033 1.00 98.50 92 LEU A N 1
ATOM 675 C CA . LEU A 1 92 ? 9.648 -16.716 -1.904 1.00 98.50 92 LEU A CA 1
ATOM 676 C C . LEU A 1 92 ? 10.454 -16.199 -0.702 1.00 98.50 92 LEU A C 1
ATOM 678 O O . LEU A 1 92 ? 9.938 -16.161 0.410 1.00 98.50 92 LEU A O 1
ATOM 682 N N . ASP A 1 93 ? 11.692 -15.759 -0.930 1.00 96.75 93 ASP A N 1
ATOM 683 C CA . ASP A 1 93 ? 12.668 -15.528 0.143 1.00 96.75 93 ASP A CA 1
ATOM 684 C C . ASP A 1 93 ? 12.635 -14.102 0.709 1.00 96.75 93 ASP A C 1
ATOM 686 O O . ASP A 1 93 ? 13.111 -13.854 1.825 1.00 96.75 93 ASP A O 1
ATOM 690 N N . PHE A 1 94 ? 12.143 -13.145 -0.084 1.00 97.62 94 PHE A N 1
ATOM 691 C CA . PHE A 1 94 ? 12.171 -11.720 0.246 1.00 97.62 94 PHE A CA 1
ATOM 692 C C . PHE A 1 94 ? 10.778 -11.101 0.357 1.00 97.62 94 PHE A C 1
ATOM 694 O O . PHE A 1 94 ? 10.580 -10.191 1.157 1.00 97.62 94 PHE A O 1
ATOM 701 N N . CYS A 1 95 ? 9.815 -11.587 -0.428 1.00 98.25 95 CYS A N 1
ATOM 702 C CA . CYS A 1 95 ? 8.450 -11.060 -0.442 1.00 98.25 95 CYS A CA 1
ATOM 703 C C . CYS A 1 95 ? 7.438 -11.935 0.303 1.00 98.25 95 CYS A C 1
ATOM 705 O O . CYS A 1 95 ? 6.254 -11.610 0.266 1.00 98.25 95 CYS A O 1
ATOM 707 N N . ASP A 1 96 ? 7.870 -13.041 0.920 1.00 97.81 96 ASP A N 1
ATOM 708 C CA . ASP A 1 96 ? 6.991 -14.007 1.592 1.00 97.81 96 ASP A CA 1
ATOM 709 C C . ASP A 1 96 ? 5.826 -14.467 0.692 1.00 97.81 96 ASP A C 1
ATOM 711 O O . ASP A 1 96 ? 4.695 -14.617 1.127 1.00 97.81 96 ASP A O 1
ATOM 715 N N . ALA A 1 97 ? 6.031 -14.632 -0.615 1.00 98.38 97 ALA A N 1
ATOM 716 C CA . ALA A 1 97 ? 4.976 -15.068 -1.526 1.00 98.38 97 ALA A CA 1
ATOM 717 C C . ALA A 1 97 ? 4.724 -16.579 -1.414 1.00 98.38 97 ALA A C 1
ATOM 719 O O . ALA A 1 97 ? 5.607 -17.365 -1.082 1.00 98.38 97 ALA A O 1
ATOM 720 N N . SER A 1 98 ? 3.518 -17.024 -1.778 1.00 98.31 98 SER A N 1
ATOM 721 C CA . SER A 1 98 ? 3.250 -18.461 -1.886 1.00 98.31 98 SER A CA 1
ATOM 722 C C . SER A 1 98 ? 3.952 -19.073 -3.110 1.00 98.31 98 SER A C 1
ATOM 724 O O . SER A 1 98 ? 4.163 -18.401 -4.123 1.00 98.31 98 SER A O 1
ATOM 726 N N . HIS A 1 99 ? 4.245 -20.379 -3.081 1.00 98.25 99 HIS A N 1
ATOM 727 C CA . HIS A 1 99 ? 4.799 -21.092 -4.245 1.00 98.25 99 HIS A CA 1
ATOM 728 C C . HIS A 1 99 ? 3.911 -21.012 -5.494 1.00 98.25 99 HIS A C 1
ATOM 730 O O . HIS A 1 99 ? 4.413 -21.041 -6.620 1.00 98.25 99 HIS A O 1
ATOM 736 N N . GLU A 1 100 ? 2.593 -20.945 -5.321 1.00 98.12 100 GLU A N 1
ATOM 737 C CA . GLU A 1 100 ? 1.650 -20.791 -6.426 1.00 98.12 100 GLU A CA 1
ATOM 738 C C . GLU A 1 100 ? 1.729 -19.387 -7.041 1.00 98.12 100 GLU A C 1
ATOM 740 O O . GLU A 1 100 ? 1.849 -19.267 -8.263 1.00 98.12 100 GLU A O 1
ATOM 745 N N . ASP A 1 101 ? 1.749 -18.338 -6.214 1.00 98.31 101 ASP A N 1
ATOM 746 C CA . ASP A 1 101 ? 1.891 -16.958 -6.694 1.00 98.31 101 ASP A CA 1
ATOM 747 C C . ASP A 1 101 ? 3.249 -16.746 -7.363 1.00 98.31 101 ASP A C 1
ATOM 749 O O . ASP A 1 101 ? 3.309 -16.224 -8.473 1.00 98.31 101 ASP A O 1
ATOM 753 N N . ALA A 1 102 ? 4.334 -17.229 -6.750 1.00 98.50 102 ALA A N 1
ATOM 754 C CA . ALA A 1 102 ? 5.680 -17.104 -7.300 1.00 98.50 102 ALA A CA 1
ATOM 755 C C . ALA A 1 102 ? 5.802 -17.753 -8.688 1.00 98.50 102 ALA A C 1
ATOM 757 O O . ALA A 1 102 ? 6.407 -17.179 -9.595 1.00 98.50 102 ALA A O 1
ATOM 758 N N . ARG A 1 103 ? 5.200 -18.937 -8.887 1.00 98.19 103 ARG A N 1
ATOM 759 C CA . ARG A 1 103 ? 5.147 -19.592 -10.208 1.00 98.19 103 ARG A CA 1
ATOM 760 C C . ARG A 1 103 ? 4.334 -18.779 -11.214 1.00 98.19 103 ARG A C 1
ATOM 762 O O . ARG A 1 103 ? 4.791 -18.600 -12.339 1.00 98.19 103 ARG A O 1
ATOM 769 N N . SER A 1 104 ? 3.172 -18.279 -10.802 1.00 97.69 104 SER A N 1
ATOM 770 C CA . SER A 1 104 ? 2.279 -17.502 -11.668 1.00 97.69 104 SER A CA 1
ATOM 771 C C . SER A 1 104 ? 2.934 -16.199 -12.134 1.00 97.69 104 SER A C 1
ATOM 773 O O . SER A 1 104 ? 2.927 -15.900 -13.324 1.00 97.69 104 SER A O 1
ATOM 775 N N . VAL A 1 105 ? 3.578 -15.465 -11.219 1.00 98.12 105 VAL A N 1
ATOM 776 C CA . VAL A 1 105 ? 4.302 -14.225 -11.541 1.00 98.12 105 VAL A CA 1
ATOM 777 C C . VAL A 1 105 ? 5.489 -14.499 -12.463 1.00 98.12 105 VAL A C 1
ATOM 779 O O . VAL A 1 105 ? 5.703 -13.779 -13.431 1.00 98.12 105 VAL A O 1
ATOM 782 N N . ALA A 1 106 ? 6.249 -15.568 -12.225 1.00 97.94 106 ALA A N 1
ATOM 783 C CA . ALA A 1 106 ? 7.390 -15.900 -13.074 1.00 97.94 106 ALA A CA 1
ATOM 784 C C . ALA A 1 106 ? 6.998 -16.302 -14.507 1.00 97.94 106 ALA A C 1
ATOM 786 O O . ALA A 1 106 ? 7.770 -16.056 -15.436 1.00 97.94 106 ALA A O 1
ATOM 787 N N . ALA A 1 107 ? 5.816 -16.898 -14.688 1.00 97.56 107 ALA A N 1
ATOM 788 C CA . ALA A 1 107 ? 5.284 -17.277 -15.995 1.00 97.56 107 ALA A CA 1
ATOM 789 C C . ALA A 1 107 ? 4.657 -16.097 -16.762 1.00 97.56 107 ALA A C 1
ATOM 791 O O . ALA A 1 107 ? 4.660 -16.099 -17.987 1.00 97.56 107 ALA A O 1
ATOM 792 N N . ALA A 1 108 ? 4.147 -15.080 -16.063 1.00 97.06 108 ALA A N 1
ATOM 793 C CA . ALA A 1 108 ? 3.388 -13.970 -16.647 1.00 97.06 108 ALA A CA 1
ATOM 794 C C . ALA A 1 108 ? 4.246 -12.741 -17.011 1.00 97.06 108 ALA A C 1
ATOM 796 O O . ALA A 1 108 ? 3.745 -11.613 -17.007 1.00 97.06 108 ALA A O 1
ATOM 797 N N . ARG A 1 109 ? 5.551 -12.917 -17.254 1.00 96.56 109 ARG A N 1
ATOM 798 C CA . ARG A 1 109 ? 6.479 -11.806 -17.535 1.00 96.56 109 ARG A CA 1
ATOM 799 C C . ARG A 1 109 ? 6.086 -11.081 -18.833 1.00 96.56 109 ARG A C 1
ATOM 801 O O . ARG A 1 109 ? 5.703 -11.751 -19.791 1.00 96.56 109 ARG A O 1
ATOM 808 N N . PRO A 1 110 ? 6.189 -9.741 -18.899 1.00 95.38 110 PRO A N 1
ATOM 809 C CA . PRO A 1 110 ? 5.991 -9.013 -20.144 1.00 95.38 110 PRO A CA 1
ATOM 810 C C . PRO A 1 110 ? 7.137 -9.312 -21.112 1.00 95.38 110 PRO A C 1
ATOM 812 O O . PRO A 1 110 ? 8.300 -9.390 -20.709 1.00 95.38 110 PRO A O 1
ATOM 815 N N . GLU A 1 111 ? 6.810 -9.457 -22.392 1.00 94.69 111 GLU A N 1
ATOM 816 C CA . GLU A 1 111 ? 7.802 -9.654 -23.448 1.00 94.69 111 GLU A CA 1
ATOM 817 C C . GLU A 1 111 ? 8.534 -8.337 -23.746 1.00 94.69 111 GLU A C 1
ATOM 819 O O . GLU A 1 111 ? 7.861 -7.313 -23.925 1.00 94.69 111 GLU A O 1
ATOM 824 N N . PRO A 1 112 ? 9.878 -8.330 -23.829 1.00 94.88 112 PRO A N 1
ATOM 825 C CA . PRO A 1 112 ? 10.633 -7.155 -24.252 1.00 94.88 112 PRO A CA 1
ATOM 826 C C . PRO A 1 112 ? 10.112 -6.576 -25.571 1.00 94.88 112 PRO A C 1
ATOM 828 O O . PRO A 1 112 ? 9.833 -7.306 -26.518 1.00 94.88 112 PRO A O 1
ATOM 831 N N . GLY A 1 113 ? 9.956 -5.252 -25.620 1.00 92.81 113 GLY A N 1
ATOM 832 C CA . GLY A 1 113 ? 9.424 -4.541 -26.788 1.00 92.81 113 GLY A CA 1
ATOM 833 C C . GLY A 1 113 ? 7.893 -4.499 -26.902 1.00 92.81 113 GLY A C 1
ATOM 834 O O . GLY A 1 113 ? 7.382 -3.738 -27.722 1.00 92.81 113 GLY A O 1
ATOM 835 N N . SER A 1 114 ? 7.149 -5.240 -26.072 1.00 95.06 114 SER A N 1
ATOM 836 C CA . SER A 1 114 ? 5.681 -5.151 -26.029 1.00 95.06 114 SER A CA 1
ATOM 837 C C . SER A 1 114 ? 5.177 -3.815 -25.457 1.00 95.06 114 SER A C 1
ATOM 839 O O . SER A 1 114 ? 5.883 -3.108 -24.735 1.00 95.06 114 SER A O 1
ATOM 841 N N . ASP A 1 115 ? 3.905 -3.494 -25.707 1.00 95.75 115 ASP A N 1
ATOM 842 C CA . ASP A 1 115 ? 3.230 -2.333 -25.107 1.00 95.75 115 ASP A CA 1
ATOM 843 C C . ASP A 1 115 ? 3.239 -2.392 -23.565 1.00 95.75 115 ASP A C 1
ATOM 845 O O . ASP A 1 115 ? 3.455 -1.380 -22.897 1.00 95.75 115 ASP A O 1
ATOM 849 N N . LEU A 1 116 ? 3.072 -3.586 -22.984 1.00 95.81 116 LEU A N 1
ATOM 850 C CA . LEU A 1 116 ? 3.146 -3.798 -21.535 1.00 95.81 116 LEU A CA 1
ATOM 851 C C . LEU A 1 116 ? 4.573 -3.621 -20.997 1.00 95.81 116 LEU A C 1
ATOM 853 O O . LEU A 1 116 ? 4.747 -3.033 -19.931 1.00 95.81 116 LEU A O 1
ATOM 857 N N . TRP A 1 117 ? 5.595 -4.066 -21.737 1.00 96.44 117 TRP A N 1
ATOM 858 C CA . TRP A 1 117 ? 6.994 -3.780 -21.398 1.00 96.44 117 TRP A CA 1
ATOM 859 C C . TRP A 1 117 ? 7.270 -2.283 -21.387 1.00 96.44 117 TRP A C 1
ATOM 861 O O . TRP A 1 117 ? 7.888 -1.775 -20.455 1.00 96.44 117 TRP A O 1
ATOM 871 N N . TRP A 1 118 ? 6.753 -1.561 -22.379 1.00 96.44 118 TRP A N 1
ATOM 872 C CA . TRP A 1 118 ? 6.892 -0.113 -22.444 1.00 96.44 118 TRP A CA 1
ATOM 873 C C . TRP A 1 118 ? 6.261 0.580 -21.227 1.00 96.44 118 TRP A C 1
ATOM 875 O O . TRP A 1 118 ? 6.916 1.406 -20.592 1.00 96.44 118 TRP A O 1
ATOM 885 N N . VAL A 1 119 ? 5.048 0.190 -20.817 1.00 96.75 119 VAL A N 1
ATOM 886 C CA . VAL A 1 119 ? 4.422 0.708 -19.584 1.00 96.75 119 VAL A CA 1
ATOM 887 C C . VAL A 1 119 ? 5.265 0.382 -18.344 1.00 96.75 119 VAL A C 1
ATOM 889 O O . VAL A 1 119 ? 5.508 1.267 -17.523 1.00 96.75 119 VAL A O 1
ATOM 892 N N . ALA A 1 120 ? 5.737 -0.863 -18.208 1.00 97.12 120 ALA A N 1
ATOM 893 C CA . ALA A 1 120 ? 6.578 -1.279 -17.083 1.00 97.12 120 ALA A CA 1
ATOM 894 C C . ALA A 1 120 ? 7.893 -0.485 -17.018 1.00 97.12 120 ALA A C 1
ATOM 896 O O . ALA A 1 120 ? 8.298 -0.067 -15.935 1.00 97.12 120 ALA A O 1
ATOM 897 N N . SER A 1 121 ? 8.513 -0.226 -18.173 1.00 97.44 121 SER A N 1
ATOM 898 C CA . SER A 1 121 ? 9.752 0.545 -18.282 1.00 97.44 121 SER A CA 1
ATOM 899 C C . SER A 1 121 ? 9.582 1.967 -17.751 1.00 97.44 121 SER A C 1
ATOM 901 O O . SER A 1 121 ? 10.364 2.407 -16.914 1.00 97.44 121 SER A O 1
ATOM 903 N N . LEU A 1 122 ? 8.494 2.644 -18.129 1.00 97.56 122 LEU A N 1
ATOM 904 C CA . LEU A 1 122 ? 8.178 3.983 -17.642 1.00 97.56 122 LEU A CA 1
ATOM 905 C C . LEU A 1 122 ? 7.926 4.003 -16.128 1.00 97.56 122 LEU A C 1
ATOM 907 O O . LEU A 1 122 ? 8.367 4.919 -15.441 1.00 97.56 122 LEU A O 1
ATOM 911 N N . CYS A 1 123 ? 7.242 2.986 -15.594 1.00 97.62 123 CYS A N 1
ATOM 912 C CA . CYS A 1 123 ? 7.019 2.865 -14.152 1.00 97.62 123 CYS A CA 1
ATOM 913 C C . CYS A 1 123 ? 8.342 2.660 -13.396 1.00 97.62 123 CYS A C 1
ATOM 915 O O . CYS A 1 123 ? 8.530 3.230 -12.326 1.00 97.62 123 CYS A O 1
ATOM 917 N N . TYR A 1 124 ? 9.272 1.873 -13.949 1.00 97.88 124 TYR A N 1
ATOM 918 C CA . TYR A 1 124 ? 10.597 1.693 -13.356 1.00 97.88 124 TYR A CA 1
ATOM 919 C C . TYR A 1 124 ? 11.411 2.994 -13.359 1.00 97.88 124 TYR A C 1
ATOM 921 O O . TYR A 1 124 ? 12.010 3.322 -12.339 1.00 97.88 124 TYR A O 1
ATOM 929 N N . GLN A 1 125 ? 11.394 3.762 -14.455 1.00 97.56 125 GLN A N 1
ATOM 930 C CA . GLN A 1 125 ? 12.061 5.072 -14.498 1.00 97.56 125 GLN A CA 1
ATOM 931 C C . GLN A 1 125 ? 11.480 6.041 -13.460 1.00 97.56 125 GLN A C 1
ATOM 933 O O . GLN A 1 125 ? 12.226 6.729 -12.771 1.00 97.56 125 GLN A O 1
ATOM 938 N N . ASP A 1 126 ? 10.160 6.019 -13.260 1.00 97.38 126 ASP A N 1
ATOM 939 C CA . ASP A 1 126 ? 9.500 6.826 -12.227 1.00 97.38 126 ASP A CA 1
ATOM 940 C C . ASP A 1 126 ? 9.947 6.446 -10.806 1.00 97.38 126 ASP A C 1
ATOM 942 O O . ASP A 1 126 ? 10.100 7.326 -9.967 1.00 97.38 126 ASP A O 1
ATOM 946 N N . LEU A 1 127 ? 10.212 5.159 -10.533 1.00 97.62 127 LEU A N 1
ATOM 947 C CA . LEU A 1 127 ? 10.825 4.737 -9.265 1.00 97.62 127 LEU A CA 1
ATOM 948 C C . LEU A 1 127 ? 12.268 5.225 -9.144 1.00 97.62 127 LEU A C 1
ATOM 950 O O . LEU A 1 127 ? 12.645 5.749 -8.100 1.00 97.62 127 LEU A O 1
ATOM 954 N N . LEU A 1 128 ? 13.063 5.038 -10.199 1.00 96.38 128 LEU A N 1
ATOM 955 C CA . LEU A 1 128 ? 14.486 5.364 -10.213 1.00 96.38 128 LEU A CA 1
ATOM 956 C C . LEU A 1 128 ? 14.724 6.859 -9.960 1.00 96.38 128 LEU A C 1
ATOM 958 O O . LEU A 1 128 ? 15.585 7.217 -9.159 1.00 96.38 128 LEU A O 1
ATOM 962 N N . CYS A 1 129 ? 13.939 7.723 -10.606 1.00 96.19 129 CYS A N 1
ATOM 963 C CA . CYS A 1 129 ? 14.048 9.174 -10.469 1.00 96.19 129 CYS A CA 1
ATOM 964 C C . CYS A 1 129 ? 13.508 9.720 -9.139 1.00 96.19 129 CYS A C 1
ATOM 966 O O . CYS A 1 129 ? 13.790 10.869 -8.811 1.00 96.19 129 CYS A O 1
ATOM 968 N N . ASP A 1 130 ? 12.733 8.933 -8.390 1.00 96.50 130 ASP A N 1
ATOM 969 C CA . ASP A 1 130 ? 12.034 9.385 -7.182 1.00 96.50 130 ASP A CA 1
ATOM 970 C C . ASP A 1 130 ? 12.357 8.516 -5.955 1.00 96.50 130 ASP A C 1
ATOM 972 O O . ASP A 1 130 ? 11.540 8.364 -5.048 1.00 96.50 130 ASP A O 1
ATOM 976 N N . MET A 1 131 ? 13.550 7.916 -5.891 1.00 96.56 131 MET A N 1
ATOM 977 C CA . MET A 1 131 ? 14.002 7.201 -4.691 1.00 96.56 131 MET A CA 1
ATOM 978 C C . MET A 1 131 ? 14.005 8.130 -3.466 1.00 96.56 131 MET A C 1
ATOM 980 O O . MET A 1 131 ? 14.536 9.239 -3.505 1.00 96.56 131 MET A O 1
ATOM 984 N N . GLY A 1 132 ? 13.378 7.690 -2.371 1.00 94.38 132 GLY A N 1
ATOM 985 C CA . GLY A 1 132 ? 13.097 8.534 -1.205 1.00 94.38 132 GLY A CA 1
ATOM 986 C C . GLY A 1 132 ? 11.871 9.443 -1.345 1.00 94.38 132 GLY A C 1
ATOM 987 O O . GLY A 1 132 ? 11.538 10.175 -0.414 1.00 94.38 132 GLY A O 1
ATOM 988 N N . GLY A 1 133 ? 11.174 9.412 -2.478 1.00 94.88 133 GLY A N 1
ATOM 989 C CA . GLY A 1 133 ? 9.938 10.149 -2.695 1.00 94.88 133 GLY A CA 1
ATOM 990 C C . GLY A 1 133 ? 8.819 9.691 -1.757 1.00 94.88 133 GLY A C 1
ATOM 991 O O . GLY A 1 133 ? 8.573 8.501 -1.571 1.00 94.88 133 GLY A O 1
ATOM 992 N N . THR A 1 134 ? 8.102 10.655 -1.177 1.00 93.31 134 THR A N 1
ATOM 993 C CA . THR A 1 134 ? 7.023 10.418 -0.190 1.00 93.31 134 THR A CA 1
ATOM 994 C C . THR A 1 134 ? 5.618 10.512 -0.796 1.00 93.31 134 THR A C 1
ATOM 996 O O . THR A 1 134 ? 4.625 10.166 -0.162 1.00 93.31 134 THR A O 1
ATOM 999 N N . GLY A 1 135 ? 5.501 10.984 -2.041 1.00 91.81 135 GLY A N 1
ATOM 1000 C CA . GLY A 1 135 ? 4.231 11.041 -2.768 1.00 91.81 135 GLY A CA 1
ATOM 1001 C C . GLY A 1 135 ? 3.870 9.694 -3.392 1.00 91.81 135 GLY A C 1
ATOM 1002 O O . GLY A 1 135 ? 4.752 8.942 -3.794 1.00 91.81 135 GLY A O 1
ATOM 1003 N N . LEU A 1 136 ? 2.580 9.378 -3.515 1.00 92.75 136 LEU A N 1
ATOM 1004 C CA . LEU A 1 136 ? 2.123 8.163 -4.204 1.00 92.75 136 LEU A CA 1
ATOM 1005 C C . LEU A 1 136 ? 2.341 8.282 -5.720 1.00 92.75 136 LEU A C 1
ATOM 1007 O O . LEU A 1 136 ? 1.848 9.234 -6.330 1.00 92.75 136 LEU A O 1
ATOM 1011 N N . LEU A 1 137 ? 2.983 7.287 -6.344 1.00 95.06 137 LEU A N 1
ATOM 1012 C CA . LEU A 1 137 ? 3.115 7.240 -7.805 1.00 95.06 137 LEU A CA 1
ATOM 1013 C C . LEU A 1 137 ? 1.856 6.628 -8.416 1.00 95.06 137 LEU A C 1
ATOM 1015 O O . LEU A 1 137 ? 1.642 5.416 -8.402 1.00 95.06 137 LEU A O 1
ATOM 1019 N N . ARG A 1 138 ? 0.971 7.484 -8.928 1.00 92.88 138 ARG A N 1
ATOM 1020 C CA . ARG A 1 138 ? -0.329 7.076 -9.481 1.00 92.88 138 ARG A CA 1
ATOM 1021 C C . ARG A 1 138 ? -0.182 6.576 -10.915 1.00 92.88 138 ARG A C 1
ATOM 1023 O O . ARG A 1 138 ? -0.592 7.242 -11.857 1.00 92.88 138 ARG A O 1
ATOM 1030 N N . TRP A 1 139 ? 0.389 5.388 -11.069 1.00 95.06 139 TRP A N 1
ATOM 1031 C CA . TRP A 1 139 ? 0.528 4.721 -12.363 1.00 95.06 139 TRP A CA 1
ATOM 1032 C C . TRP A 1 139 ? -0.816 4.298 -12.975 1.00 95.06 139 TRP A C 1
ATOM 1034 O O . TRP A 1 139 ? -1.826 4.193 -12.257 1.00 95.06 139 TRP A O 1
ATOM 1044 N N . PRO A 1 140 ? -0.853 4.064 -14.303 1.00 92.56 140 PRO A N 1
ATOM 1045 C CA . PRO A 1 140 ? -1.994 3.421 -14.947 1.00 92.56 140 PRO A CA 1
ATOM 1046 C C . PRO A 1 140 ? -2.277 2.051 -14.323 1.00 92.56 140 PRO A C 1
ATOM 1048 O O . PRO A 1 140 ? -1.363 1.369 -13.857 1.00 92.56 140 PRO A O 1
ATOM 1051 N N . VAL A 1 141 ? -3.546 1.640 -14.337 1.00 87.19 141 VAL A N 1
ATOM 1052 C CA . VAL A 1 141 ? -3.966 0.298 -13.915 1.00 87.19 141 VAL A CA 1
ATOM 1053 C C . VAL A 1 141 ? -4.423 -0.454 -15.160 1.00 87.19 141 VAL A C 1
ATOM 1055 O O . VAL A 1 141 ? -5.528 -0.209 -15.643 1.00 87.19 141 VAL A O 1
ATOM 1058 N N . PRO A 1 142 ? -3.588 -1.343 -15.722 1.00 82.50 142 PRO A N 1
ATOM 1059 C CA . PRO A 1 142 ? -3.938 -2.015 -16.963 1.00 82.50 142 PRO A CA 1
ATOM 1060 C C . PRO A 1 142 ? -5.177 -2.898 -16.797 1.00 82.50 142 PRO A C 1
ATOM 1062 O O . PRO A 1 142 ? -5.371 -3.502 -15.733 1.00 82.50 142 PRO A O 1
ATOM 1065 N N . PRO A 1 143 ? -6.038 -2.981 -17.825 1.00 85.44 143 PRO A N 1
ATOM 1066 C CA . PRO A 1 143 ? -7.274 -3.738 -17.724 1.00 85.44 143 PRO A CA 1
ATOM 1067 C C . PRO A 1 143 ? -7.045 -5.223 -17.441 1.00 85.44 143 PRO A C 1
ATOM 1069 O O . PRO A 1 143 ? -6.174 -5.869 -18.021 1.00 85.44 143 PRO A O 1
ATOM 1072 N N . ARG A 1 144 ? -7.906 -5.809 -16.604 1.00 80.75 144 ARG A N 1
ATOM 1073 C CA . ARG A 1 144 ? -7.812 -7.232 -16.226 1.00 80.75 144 ARG A CA 1
ATOM 1074 C C . ARG A 1 144 ? -8.040 -8.201 -17.388 1.00 80.75 144 ARG A C 1
ATOM 1076 O O . ARG A 1 144 ? -7.572 -9.332 -17.323 1.00 80.75 144 ARG A O 1
ATOM 1083 N N . HIS A 1 145 ? -8.742 -7.780 -18.442 1.00 85.25 145 HIS A N 1
ATOM 1084 C CA . HIS A 1 145 ? -8.997 -8.625 -19.614 1.00 85.25 145 HIS A CA 1
ATOM 1085 C C . HIS A 1 145 ? -7.717 -8.953 -20.404 1.00 85.25 145 HIS A C 1
ATOM 1087 O O . HIS A 1 145 ? -7.727 -9.875 -21.210 1.00 85.25 145 HIS A O 1
ATOM 1093 N N . LEU A 1 146 ? -6.608 -8.253 -20.133 1.00 91.00 146 LEU A N 1
ATOM 1094 C CA . LEU A 1 146 ? -5.279 -8.541 -20.683 1.00 91.00 146 LEU A CA 1
ATOM 1095 C C . LEU A 1 146 ? -4.607 -9.777 -20.047 1.00 91.00 146 LEU A C 1
ATOM 1097 O O . LEU A 1 146 ? -3.441 -10.065 -20.318 1.00 91.00 146 LEU A O 1
ATOM 1101 N N . GLY A 1 147 ? -5.317 -10.501 -19.177 1.00 93.12 147 GLY A N 1
ATOM 1102 C CA . GLY A 1 147 ? -4.834 -11.725 -18.547 1.00 93.12 147 GLY A CA 1
ATOM 1103 C C . GLY A 1 147 ? -3.759 -11.491 -17.473 1.00 93.12 147 GLY A C 1
ATOM 1104 O O . GLY A 1 147 ? -3.579 -10.364 -16.996 1.00 93.12 147 GLY A O 1
ATOM 1105 N N . PRO A 1 148 ? -3.036 -12.555 -17.069 1.00 94.69 148 PRO A N 1
ATOM 1106 C CA . PRO A 1 148 ? -2.069 -12.500 -15.970 1.00 94.69 148 PRO A CA 1
ATOM 1107 C C . PRO A 1 148 ? -0.971 -11.447 -16.151 1.00 94.69 148 PRO A C 1
ATOM 1109 O O . PRO A 1 148 ? -0.646 -10.736 -15.203 1.00 94.69 148 PRO A O 1
ATOM 1112 N N . THR A 1 149 ? -0.428 -11.298 -17.365 1.00 95.44 149 THR A N 1
ATOM 1113 C CA . THR A 1 149 ? 0.638 -10.324 -17.645 1.00 95.44 149 THR A CA 1
ATOM 1114 C C . THR A 1 149 ? 0.157 -8.896 -17.418 1.00 95.44 149 THR A C 1
ATOM 1116 O O . THR A 1 149 ? 0.835 -8.133 -16.735 1.00 95.44 149 THR A O 1
ATOM 1119 N N . GLY A 1 150 ? -1.033 -8.534 -17.910 1.00 94.88 150 GLY A N 1
ATOM 1120 C CA . GLY A 1 150 ? -1.614 -7.210 -17.667 1.00 94.88 150 GLY A CA 1
ATOM 1121 C C . GLY A 1 150 ? -1.934 -6.967 -16.190 1.00 94.88 150 GLY A C 1
ATOM 1122 O O . GLY A 1 150 ? -1.630 -5.901 -15.660 1.00 94.88 150 GLY A O 1
ATOM 1123 N N . ALA A 1 151 ? -2.456 -7.977 -15.489 1.00 94.38 151 ALA A N 1
ATOM 1124 C CA . ALA A 1 151 ? -2.778 -7.894 -14.062 1.00 94.38 151 ALA A CA 1
ATOM 1125 C C . ALA A 1 151 ? -1.544 -7.727 -13.146 1.00 94.38 151 ALA A C 1
ATOM 1127 O O . ALA A 1 151 ? -1.682 -7.315 -11.988 1.00 94.38 151 ALA A O 1
ATOM 1128 N N . LEU A 1 152 ? -0.351 -8.054 -13.652 1.00 96.38 152 LEU A N 1
ATOM 1129 C CA . LEU A 1 152 ? 0.920 -8.035 -12.926 1.00 96.38 152 LEU A CA 1
ATOM 1130 C C . LEU A 1 152 ? 1.935 -7.035 -13.490 1.00 96.38 152 LEU A C 1
ATOM 1132 O O . LEU A 1 152 ? 3.008 -6.892 -12.916 1.00 96.38 152 LEU A O 1
ATOM 1136 N N . VAL A 1 153 ? 1.642 -6.330 -14.586 1.00 96.31 153 VAL A N 1
ATOM 1137 C CA . VAL A 1 153 ? 2.675 -5.560 -15.301 1.00 96.31 153 VAL A CA 1
ATOM 1138 C C . VAL A 1 153 ? 3.348 -4.493 -14.430 1.00 96.31 153 VAL A C 1
ATOM 1140 O O . VAL A 1 153 ? 4.549 -4.270 -14.541 1.00 96.31 153 VAL A O 1
ATOM 1143 N N . THR A 1 154 ? 2.603 -3.889 -13.503 1.00 96.12 154 THR A N 1
ATOM 1144 C CA . THR A 1 154 ? 3.108 -2.886 -12.555 1.00 96.12 154 THR A CA 1
ATOM 1145 C C . THR A 1 154 ? 3.851 -3.488 -11.359 1.00 96.12 154 THR A C 1
ATOM 1147 O O . THR A 1 154 ? 4.548 -2.758 -10.663 1.00 96.12 154 THR A O 1
ATOM 1150 N N . LEU A 1 155 ? 3.773 -4.803 -11.127 1.00 97.69 155 LEU A N 1
ATOM 1151 C CA . LEU A 1 155 ? 4.567 -5.497 -10.106 1.00 97.69 155 LEU A CA 1
ATOM 1152 C C . LEU A 1 155 ? 6.035 -5.629 -10.524 1.00 97.69 155 LEU A C 1
ATOM 1154 O O . LEU A 1 155 ? 6.927 -5.518 -9.691 1.00 97.69 155 LEU A O 1
ATOM 1158 N N . TYR A 1 156 ? 6.306 -5.860 -11.805 1.00 98.00 156 TYR A N 1
ATOM 1159 C CA . TYR A 1 156 ? 7.667 -6.053 -12.308 1.00 98.00 156 TYR A CA 1
ATOM 1160 C C . TYR A 1 156 ? 8.630 -4.882 -12.061 1.00 98.00 156 TYR A C 1
ATOM 1162 O O . TYR A 1 156 ? 9.734 -5.160 -11.594 1.00 98.00 156 TYR A O 1
ATOM 1170 N N . PRO A 1 157 ? 8.266 -3.605 -12.299 1.00 97.88 157 PRO A N 1
ATOM 1171 C CA . PRO A 1 157 ? 9.131 -2.483 -11.936 1.00 97.88 157 PRO A CA 1
ATOM 1172 C C . PRO A 1 157 ? 9.371 -2.402 -10.420 1.00 97.88 157 PRO A C 1
ATOM 1174 O O . PRO A 1 157 ? 10.480 -2.092 -10.004 1.00 97.88 157 PRO A O 1
ATOM 1177 N N . ILE A 1 158 ? 8.383 -2.761 -9.590 1.00 98.06 158 ILE A N 1
ATOM 1178 C CA . ILE A 1 158 ? 8.538 -2.821 -8.125 1.00 98.06 158 ILE A CA 1
ATOM 1179 C C . ILE A 1 158 ? 9.551 -3.906 -7.736 1.00 98.06 158 ILE A C 1
ATOM 1181 O O . ILE A 1 158 ? 10.478 -3.634 -6.980 1.00 98.06 158 ILE A O 1
ATOM 1185 N N . LEU A 1 159 ? 9.425 -5.120 -8.282 1.00 98.31 159 LEU A N 1
ATOM 1186 C CA . LEU A 1 159 ? 10.369 -6.211 -8.012 1.00 98.31 159 LEU A CA 1
ATOM 1187 C C . LEU A 1 159 ? 11.783 -5.884 -8.513 1.00 98.31 159 LEU A C 1
ATOM 1189 O O . LEU A 1 159 ? 12.760 -6.194 -7.834 1.00 98.31 159 LEU A O 1
ATOM 1193 N N . ALA A 1 160 ? 11.897 -5.232 -9.673 1.00 97.94 160 ALA A N 1
ATOM 1194 C CA . ALA A 1 160 ? 13.174 -4.780 -10.220 1.00 97.94 160 ALA A CA 1
ATOM 1195 C C . ALA A 1 160 ? 13.826 -3.668 -9.379 1.00 97.94 160 ALA A C 1
ATOM 1197 O O . ALA A 1 160 ? 15.045 -3.536 -9.403 1.00 97.94 160 ALA A O 1
ATOM 1198 N N . ALA A 1 161 ? 13.043 -2.900 -8.614 1.00 97.94 161 ALA A N 1
ATOM 1199 C CA . ALA A 1 161 ? 13.537 -1.851 -7.724 1.00 97.94 161 ALA A CA 1
ATOM 1200 C C . ALA A 1 161 ? 13.922 -2.348 -6.318 1.00 97.94 161 ALA A C 1
ATOM 1202 O O . ALA A 1 161 ? 14.460 -1.571 -5.534 1.00 97.94 161 ALA A O 1
ATOM 1203 N N . ILE A 1 162 ? 13.708 -3.628 -5.979 1.00 97.94 162 ILE A N 1
ATOM 1204 C CA . ILE A 1 162 ? 14.114 -4.179 -4.670 1.00 97.94 162 ILE A CA 1
ATOM 1205 C C . ILE A 1 162 ? 15.614 -3.970 -4.384 1.00 97.94 162 ILE A C 1
ATOM 1207 O O . ILE A 1 162 ? 15.934 -3.589 -3.261 1.00 97.94 162 ILE A O 1
ATOM 1211 N N . PRO A 1 163 ? 16.552 -4.170 -5.333 1.00 97.44 163 PRO A N 1
ATOM 1212 C CA . PRO A 1 163 ? 17.957 -3.828 -5.106 1.00 97.44 163 PRO A CA 1
ATOM 1213 C C . PRO A 1 163 ? 18.168 -2.348 -4.751 1.00 97.44 163 PRO A C 1
ATOM 1215 O O . PRO A 1 163 ? 18.829 -2.067 -3.760 1.00 97.44 163 PRO A O 1
ATOM 1218 N N . LEU A 1 164 ? 17.515 -1.420 -5.465 1.00 97.56 164 LEU A N 1
ATOM 1219 C CA . LEU A 1 164 ? 17.591 0.023 -5.180 1.00 97.56 164 LEU A CA 1
ATOM 1220 C C . LEU A 1 164 ? 17.064 0.353 -3.777 1.00 97.56 164 LEU A C 1
ATOM 1222 O O . LEU A 1 164 ? 17.667 1.130 -3.040 1.00 97.56 164 LEU A O 1
ATOM 1226 N N . MET A 1 165 ? 15.952 -0.275 -3.384 1.00 98.06 165 MET A N 1
ATOM 1227 C CA . MET A 1 165 ? 15.392 -0.161 -2.037 1.00 98.06 165 MET A CA 1
ATOM 1228 C C . MET A 1 165 ? 16.388 -0.639 -0.978 1.00 98.06 165 MET A C 1
ATOM 1230 O O . MET A 1 165 ? 16.540 -0.001 0.060 1.00 98.06 165 MET A O 1
ATOM 1234 N N . ARG A 1 166 ? 17.058 -1.771 -1.221 1.00 98.06 166 ARG A N 1
ATOM 1235 C CA . ARG A 1 166 ? 18.029 -2.348 -0.283 1.00 98.06 166 ARG A CA 1
ATOM 1236 C C . ARG A 1 166 ? 19.233 -1.435 -0.093 1.00 98.06 166 ARG A C 1
ATOM 1238 O O . ARG A 1 166 ? 19.640 -1.253 1.050 1.00 98.06 166 ARG A O 1
ATOM 1245 N N . ASP A 1 167 ? 19.745 -0.837 -1.163 1.00 98.00 167 ASP A N 1
ATOM 1246 C CA . ASP A 1 167 ? 20.851 0.123 -1.084 1.00 98.00 167 ASP A CA 1
ATOM 1247 C C . ASP A 1 167 ? 20.421 1.371 -0.296 1.00 98.00 167 ASP A C 1
ATOM 1249 O O . ASP A 1 167 ? 21.061 1.744 0.688 1.00 98.00 167 ASP A O 1
ATOM 1253 N N . TRP A 1 168 ? 19.248 1.929 -0.621 1.00 97.56 168 TRP A N 1
ATOM 1254 C CA . TRP A 1 168 ? 18.653 3.053 0.111 1.00 97.56 168 TRP A CA 1
ATOM 1255 C C . TRP A 1 168 ? 18.455 2.759 1.609 1.00 97.56 168 TRP A C 1
ATOM 1257 O O . TRP A 1 168 ? 18.718 3.613 2.464 1.00 97.56 168 TRP A O 1
ATOM 1267 N N . HIS A 1 169 ? 17.989 1.553 1.940 1.00 98.12 169 HIS A N 1
ATOM 1268 C CA . HIS A 1 169 ? 17.826 1.076 3.311 1.00 98.12 169 HIS A CA 1
ATOM 1269 C C . HIS A 1 169 ? 19.174 0.927 4.025 1.00 98.12 169 HIS A C 1
ATOM 1271 O O . HIS A 1 169 ? 19.318 1.399 5.156 1.00 98.12 169 HIS A O 1
ATOM 1277 N N . ALA A 1 170 ? 20.166 0.317 3.373 1.00 98.25 170 ALA A N 1
ATOM 1278 C CA . ALA A 1 170 ? 21.487 0.079 3.945 1.00 98.25 170 ALA A CA 1
ATOM 1279 C C . ALA A 1 170 ? 22.198 1.391 4.310 1.00 98.25 170 ALA A C 1
ATOM 1281 O O . ALA A 1 170 ? 22.716 1.512 5.420 1.00 98.25 170 ALA A O 1
ATOM 1282 N N . GLU A 1 171 ? 22.127 2.407 3.445 1.00 97.38 171 GLU A N 1
ATOM 1283 C CA . GLU A 1 171 ? 22.654 3.759 3.706 1.00 97.38 171 GLU A CA 1
ATOM 1284 C C . GLU A 1 171 ? 22.064 4.415 4.964 1.00 97.38 171 GLU A C 1
ATOM 1286 O O . GLU A 1 171 ? 22.688 5.276 5.581 1.00 97.38 171 GLU A O 1
ATOM 1291 N N . ARG A 1 172 ? 20.857 4.004 5.363 1.00 97.12 172 ARG A N 1
ATOM 1292 C CA . ARG A 1 172 ? 20.131 4.514 6.539 1.00 97.12 172 ARG A CA 1
ATOM 1293 C C . ARG A 1 172 ? 20.162 3.532 7.707 1.00 97.12 172 ARG A C 1
ATOM 1295 O O . ARG A 1 172 ? 19.454 3.706 8.701 1.00 97.12 172 ARG A O 1
ATOM 1302 N N . GLY A 1 173 ? 20.985 2.488 7.601 1.00 97.31 173 GLY A N 1
ATOM 1303 C CA . GLY A 1 173 ? 21.172 1.442 8.601 1.00 97.31 173 GLY A CA 1
ATOM 1304 C C . GLY A 1 173 ? 19.920 0.600 8.865 1.00 97.31 173 GLY A C 1
ATOM 1305 O O . GLY A 1 173 ? 19.752 0.102 9.981 1.00 97.31 173 GLY A O 1
ATOM 1306 N N . ILE A 1 174 ? 19.021 0.493 7.890 1.00 98.31 174 ILE A N 1
ATOM 1307 C CA . ILE A 1 174 ? 17.868 -0.406 7.936 1.00 98.31 174 ILE A CA 1
ATOM 1308 C C . ILE A 1 174 ? 18.347 -1.802 7.551 1.00 98.31 174 ILE A C 1
ATOM 1310 O O . ILE A 1 174 ? 19.023 -1.998 6.543 1.00 98.31 174 ILE A O 1
ATOM 1314 N N . THR A 1 175 ? 18.010 -2.783 8.380 1.00 97.69 175 THR A N 1
ATOM 1315 C CA . THR A 1 175 ? 18.494 -4.155 8.217 1.00 97.69 175 THR A CA 1
ATOM 1316 C C . THR A 1 175 ? 17.799 -4.878 7.063 1.00 97.69 175 THR A C 1
ATOM 1318 O O . THR A 1 175 ? 16.692 -4.529 6.637 1.00 97.69 175 THR A O 1
ATOM 1321 N N . GLU A 1 176 ? 18.414 -5.961 6.585 1.00 97.38 176 GLU A N 1
ATOM 1322 C CA . GLU A 1 176 ? 17.775 -6.834 5.598 1.00 97.38 176 GLU A CA 1
ATOM 1323 C C . GLU A 1 176 ? 16.468 -7.433 6.135 1.00 97.38 176 GLU A C 1
ATOM 1325 O O . GLU A 1 176 ? 15.479 -7.490 5.410 1.00 97.38 176 GLU A O 1
ATOM 1330 N N . ALA A 1 177 ? 16.422 -7.803 7.419 1.00 97.56 177 ALA A N 1
ATOM 1331 C CA . ALA A 1 177 ? 15.208 -8.313 8.053 1.00 97.56 177 ALA A CA 1
ATOM 1332 C C . ALA A 1 177 ? 14.061 -7.287 8.011 1.00 97.56 177 ALA A C 1
ATOM 1334 O O . ALA A 1 177 ? 12.942 -7.631 7.639 1.00 97.56 177 ALA A O 1
ATOM 1335 N N . GLN A 1 178 ? 14.341 -6.013 8.306 1.00 97.38 178 GLN A N 1
ATOM 1336 C CA . GLN A 1 178 ? 13.352 -4.933 8.185 1.00 97.38 178 GLN A CA 1
ATOM 1337 C C . GLN A 1 178 ? 12.921 -4.707 6.731 1.00 97.38 178 GLN A C 1
ATOM 1339 O O . GLN A 1 178 ? 11.741 -4.498 6.461 1.00 97.38 178 GLN A O 1
ATOM 1344 N N . SER A 1 179 ? 13.855 -4.813 5.786 1.00 98.12 179 SER A N 1
ATOM 1345 C CA . SER A 1 179 ? 13.550 -4.714 4.354 1.00 98.12 179 SER A CA 1
ATOM 1346 C C . SER A 1 179 ? 12.623 -5.843 3.886 1.00 98.12 179 SER A C 1
ATOM 1348 O O . SER A 1 179 ? 11.672 -5.593 3.148 1.00 98.12 179 SER A O 1
ATOM 1350 N N . LYS A 1 180 ? 12.851 -7.077 4.358 1.00 97.94 180 LYS A N 1
ATOM 1351 C CA . LYS A 1 180 ? 11.975 -8.227 4.092 1.00 97.94 180 LYS A CA 1
ATOM 1352 C C . LYS A 1 180 ? 10.586 -8.044 4.696 1.00 97.94 180 LYS A C 1
ATOM 1354 O O . LYS A 1 180 ? 9.607 -8.378 4.043 1.00 97.94 180 LYS A O 1
ATOM 1359 N N . LEU A 1 181 ? 10.481 -7.473 5.899 1.00 96.62 181 LEU A N 1
ATOM 1360 C CA . LEU A 1 181 ? 9.180 -7.181 6.513 1.00 96.62 181 LEU A CA 1
ATOM 1361 C C . LEU A 1 181 ? 8.345 -6.210 5.674 1.00 96.62 181 LEU A C 1
ATOM 1363 O O . LEU A 1 181 ? 7.144 -6.417 5.549 1.00 96.62 181 LEU A O 1
ATOM 1367 N N . VAL A 1 182 ? 8.975 -5.195 5.076 1.00 96.81 182 VAL A N 1
ATOM 1368 C CA . VAL A 1 182 ? 8.303 -4.284 4.136 1.00 96.81 182 VAL A CA 1
ATOM 1369 C C . VAL A 1 182 ? 7.896 -5.030 2.863 1.00 96.81 182 VAL A C 1
ATOM 1371 O O . VAL A 1 182 ? 6.769 -4.900 2.400 1.00 96.81 182 VAL A O 1
ATOM 1374 N N . CYS A 1 183 ? 8.775 -5.857 2.293 1.00 97.94 183 CYS A N 1
ATOM 1375 C CA . CYS A 1 183 ? 8.453 -6.600 1.073 1.00 97.94 183 CYS A CA 1
ATOM 1376 C C . CYS A 1 183 ? 7.458 -7.754 1.265 1.00 97.94 183 CYS A C 1
ATOM 1378 O O . CYS A 1 183 ? 6.849 -8.165 0.276 1.00 97.94 183 CYS A O 1
ATOM 1380 N N . ALA A 1 184 ? 7.249 -8.252 2.486 1.00 97.94 184 ALA A N 1
ATOM 1381 C CA . ALA A 1 184 ? 6.262 -9.292 2.793 1.00 97.94 184 ALA A CA 1
ATOM 1382 C C . ALA A 1 184 ? 4.825 -8.886 2.408 1.00 97.94 184 ALA A C 1
ATOM 1384 O O . ALA A 1 184 ? 4.004 -9.735 2.053 1.00 97.94 184 ALA A O 1
ATOM 1385 N N . ASP A 1 185 ? 4.534 -7.583 2.378 1.00 97.81 185 ASP A N 1
ATOM 1386 C CA . ASP A 1 185 ? 3.267 -7.041 1.886 1.00 97.81 185 ASP A CA 1
ATOM 1387 C C . ASP A 1 185 ? 2.977 -7.449 0.440 1.00 97.81 185 ASP A C 1
ATOM 1389 O O . ASP A 1 185 ? 1.816 -7.584 0.055 1.00 97.81 185 ASP A O 1
ATOM 1393 N N . ILE A 1 186 ? 4.014 -7.667 -0.379 1.00 98.31 186 ILE A N 1
ATOM 1394 C CA . ILE A 1 186 ? 3.850 -8.118 -1.764 1.00 98.31 186 ILE A CA 1
ATOM 1395 C C . ILE A 1 186 ? 3.254 -9.529 -1.764 1.00 98.31 186 ILE A C 1
ATOM 1397 O O . ILE A 1 186 ? 2.277 -9.776 -2.473 1.00 98.31 186 ILE A O 1
ATOM 1401 N N . GLY A 1 187 ? 3.789 -10.445 -0.953 1.00 98.31 187 GLY A N 1
ATOM 1402 C CA . GLY A 1 187 ? 3.267 -11.803 -0.810 1.00 98.31 187 GLY A CA 1
ATOM 1403 C C . GLY A 1 187 ? 1.831 -11.824 -0.294 1.00 98.31 187 GLY A C 1
ATOM 1404 O O . GLY A 1 187 ? 0.966 -12.456 -0.913 1.00 98.31 187 GLY A O 1
ATOM 1405 N N . GLU A 1 188 ? 1.549 -11.073 0.775 1.00 97.50 188 GLU A N 1
ATOM 1406 C CA . GLU A 1 188 ? 0.193 -10.916 1.322 1.00 97.50 188 GLU A CA 1
ATOM 1407 C C . GLU A 1 188 ? -0.770 -10.389 0.253 1.00 97.50 188 GLU A C 1
ATOM 1409 O O . GLU A 1 188 ? -1.869 -10.920 0.056 1.00 97.50 188 GLU A O 1
ATOM 1414 N N . LYS A 1 189 ? -0.344 -9.377 -0.507 1.00 97.25 189 LYS A N 1
ATOM 1415 C CA . LYS A 1 189 ? -1.168 -8.764 -1.543 1.00 97.25 189 LYS A CA 1
ATOM 1416 C C . LYS A 1 189 ? -1.467 -9.706 -2.698 1.00 97.25 189 LYS A C 1
ATOM 1418 O O . LYS A 1 189 ? -2.598 -9.698 -3.187 1.00 97.25 189 LYS A O 1
ATOM 1423 N N . LEU A 1 190 ? -0.497 -10.510 -3.131 1.00 97.75 190 LEU A N 1
ATOM 1424 C CA . LEU A 1 190 ? -0.697 -11.509 -4.182 1.00 97.75 190 LEU A CA 1
ATOM 1425 C C . LEU A 1 190 ? -1.718 -12.563 -3.743 1.00 97.75 190 LEU A C 1
ATOM 1427 O O . LEU A 1 190 ? -2.688 -12.798 -4.468 1.00 97.75 190 LEU A O 1
ATOM 1431 N N . ARG A 1 191 ? -1.575 -13.101 -2.523 1.00 96.56 191 ARG A N 1
ATOM 1432 C CA . ARG A 1 191 ? -2.548 -14.036 -1.932 1.00 96.56 191 ARG A CA 1
ATOM 1433 C C . ARG A 1 191 ? -3.943 -13.422 -1.859 1.00 96.56 191 ARG A C 1
ATOM 1435 O O . ARG A 1 191 ? -4.926 -14.047 -2.265 1.00 96.56 191 ARG A O 1
ATOM 1442 N N . PHE A 1 192 ? -4.030 -12.196 -1.350 1.00 94.81 192 PHE A N 1
ATOM 1443 C CA . PHE A 1 192 ? -5.292 -11.488 -1.181 1.00 94.81 192 PHE A CA 1
ATOM 1444 C C . PHE A 1 192 ? -5.972 -11.206 -2.524 1.00 94.81 192 PHE A C 1
ATOM 1446 O O . PHE A 1 192 ? -7.167 -11.448 -2.686 1.00 94.81 192 PHE A O 1
ATOM 1453 N N . ASN A 1 193 ? -5.209 -10.768 -3.522 1.00 93.88 193 ASN A N 1
ATOM 1454 C CA . ASN A 1 193 ? -5.736 -10.521 -4.854 1.00 93.88 193 ASN A CA 1
ATOM 1455 C C . ASN A 1 193 ? -6.133 -11.812 -5.574 1.00 93.88 193 ASN A C 1
ATOM 1457 O O . ASN A 1 193 ? -7.152 -11.810 -6.255 1.00 93.88 193 ASN A O 1
ATOM 1461 N N . ARG A 1 194 ? -5.435 -12.932 -5.361 1.00 93.25 194 ARG A N 1
ATOM 1462 C CA . ARG A 1 194 ? -5.893 -14.237 -5.856 1.00 93.25 194 ARG A CA 1
ATOM 1463 C C . ARG A 1 194 ? -7.230 -14.640 -5.245 1.00 93.25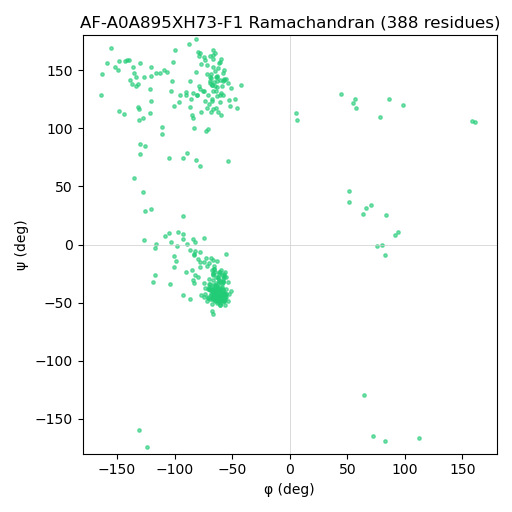 194 ARG A C 1
ATOM 1465 O O . ARG A 1 194 ? -8.102 -15.107 -5.969 1.00 93.25 194 ARG A O 1
ATOM 1472 N N . ARG A 1 195 ? -7.433 -14.404 -3.945 1.00 91.25 195 ARG A N 1
ATOM 1473 C CA . ARG A 1 195 ? -8.734 -14.628 -3.292 1.00 91.25 195 ARG A CA 1
ATOM 1474 C C . ARG A 1 195 ? -9.837 -13.743 -3.881 1.00 91.25 195 ARG A C 1
ATOM 1476 O O . ARG A 1 195 ? -10.955 -14.213 -4.045 1.00 91.25 195 ARG A O 1
ATOM 1483 N N . LEU A 1 196 ? -9.526 -12.483 -4.185 1.00 88.44 196 LEU A N 1
ATOM 1484 C CA . LEU A 1 196 ? -10.487 -11.519 -4.725 1.00 88.44 196 LEU A CA 1
ATOM 1485 C C . LEU A 1 196 ? -10.824 -11.760 -6.202 1.00 88.44 196 LEU A C 1
ATOM 1487 O O . LEU A 1 196 ? -11.982 -11.683 -6.595 1.00 88.44 196 LEU A O 1
ATOM 1491 N N . PHE A 1 197 ? -9.811 -12.011 -7.025 1.00 87.81 197 PHE A N 1
ATOM 1492 C CA . PHE A 1 197 ? -9.904 -11.943 -8.484 1.00 87.81 197 PHE A CA 1
ATOM 1493 C C . PHE A 1 197 ? -9.675 -13.292 -9.172 1.00 87.81 197 PHE A C 1
ATOM 1495 O O . PHE A 1 197 ? -9.667 -13.354 -10.397 1.00 87.81 197 PHE A O 1
ATOM 1502 N N . GLY A 1 198 ? -9.440 -14.361 -8.408 1.00 90.50 198 GLY A N 1
ATOM 1503 C CA . GLY A 1 198 ? -9.121 -15.692 -8.931 1.00 90.50 198 GLY A CA 1
ATOM 1504 C C . GLY A 1 198 ? -7.687 -15.846 -9.449 1.00 90.50 198 GLY A C 1
ATOM 1505 O O . GLY A 1 198 ? -7.308 -16.934 -9.867 1.00 90.50 198 GLY A O 1
ATOM 1506 N N . MET A 1 199 ? -6.872 -14.787 -9.415 1.00 91.88 199 MET A N 1
ATOM 1507 C CA . MET A 1 199 ? -5.467 -14.811 -9.833 1.00 91.88 199 MET A CA 1
ATOM 1508 C C . MET A 1 199 ? -4.626 -13.770 -9.084 1.00 91.88 199 MET A C 1
ATOM 1510 O O . MET A 1 199 ? -5.167 -12.736 -8.675 1.00 91.88 199 MET A O 1
ATOM 1514 N N . PRO A 1 200 ? -3.311 -13.999 -8.907 1.00 95.06 200 PRO A N 1
ATOM 1515 C CA . PRO A 1 200 ? -2.423 -12.967 -8.389 1.00 95.06 200 PRO A CA 1
ATOM 1516 C C . PRO A 1 200 ? -2.451 -11.733 -9.298 1.00 95.06 200 PRO A C 1
ATOM 1518 O O . PRO A 1 200 ? -2.422 -11.838 -10.522 1.00 95.06 200 PRO A O 1
ATOM 1521 N N . SER A 1 201 ? -2.511 -10.550 -8.692 1.00 94.56 201 SER A N 1
ATOM 1522 C CA . SER A 1 201 ? -2.493 -9.265 -9.403 1.00 94.56 201 SER A CA 1
ATOM 1523 C C . SER A 1 201 ? -1.974 -8.158 -8.492 1.00 94.56 201 SER A C 1
ATOM 1525 O O . SER A 1 201 ? -1.937 -8.351 -7.274 1.00 94.56 201 SER A O 1
ATOM 1527 N N . LEU A 1 202 ? -1.680 -6.974 -9.035 1.00 94.44 202 LEU A N 1
ATOM 1528 C CA . LEU A 1 202 ? -1.322 -5.789 -8.249 1.00 94.44 202 LEU A CA 1
ATOM 1529 C C . LEU A 1 202 ? -2.206 -4.579 -8.593 1.00 94.44 202 LEU A C 1
ATOM 1531 O O . LEU A 1 202 ? -1.855 -3.715 -9.388 1.00 94.44 202 LEU A O 1
ATOM 1535 N N . ASP A 1 203 ? -3.371 -4.498 -7.952 1.00 90.19 203 ASP A N 1
ATOM 1536 C CA . ASP A 1 203 ? -4.397 -3.475 -8.220 1.00 90.19 203 ASP A CA 1
ATOM 1537 C C . ASP A 1 203 ? -4.169 -2.127 -7.512 1.00 90.19 203 ASP A C 1
ATOM 1539 O O . ASP A 1 203 ? -4.860 -1.152 -7.793 1.00 90.19 203 ASP A O 1
ATOM 1543 N N . VAL A 1 204 ? -3.197 -2.057 -6.600 1.00 93.00 204 VAL A N 1
ATOM 1544 C CA . VAL A 1 204 ? -2.812 -0.835 -5.868 1.00 93.00 204 VAL A CA 1
ATOM 1545 C C . VAL A 1 204 ? -1.309 -0.585 -5.982 1.00 93.00 204 VAL A C 1
ATOM 1547 O O . VAL A 1 204 ? -0.642 -0.300 -4.997 1.00 93.00 204 VAL A O 1
ATOM 1550 N N . ALA A 1 205 ? -0.745 -0.705 -7.187 1.00 95.44 205 ALA A N 1
ATOM 1551 C CA . ALA A 1 205 ? 0.695 -0.517 -7.409 1.00 95.44 205 ALA A CA 1
ATOM 1552 C C . ALA A 1 205 ? 1.233 0.824 -6.870 1.00 95.44 205 ALA A C 1
ATOM 1554 O O . ALA A 1 205 ? 2.341 0.869 -6.346 1.00 95.44 205 ALA A O 1
ATOM 1555 N N . PHE A 1 206 ? 0.410 1.880 -6.890 1.00 94.69 206 PHE A N 1
ATOM 1556 C CA . PHE A 1 206 ? 0.736 3.181 -6.292 1.00 94.69 206 PHE A CA 1
ATOM 1557 C C . PHE A 1 206 ? 1.077 3.112 -4.794 1.00 94.69 206 PHE A C 1
ATOM 1559 O O . PHE A 1 206 ? 1.781 3.975 -4.286 1.00 94.69 206 PHE A O 1
ATOM 1566 N N . TRP A 1 207 ? 0.537 2.126 -4.071 1.00 95.69 207 TRP A N 1
ATOM 1567 C CA . TRP A 1 207 ? 0.850 1.889 -2.665 1.00 95.69 207 TRP A CA 1
ATOM 1568 C C . TRP A 1 207 ? 2.202 1.197 -2.531 1.00 95.69 207 TRP A C 1
ATOM 1570 O O . TRP A 1 207 ? 3.043 1.612 -1.752 1.00 95.69 207 TRP A O 1
ATOM 1580 N N . PHE A 1 208 ? 2.467 0.194 -3.363 1.00 97.25 208 PHE A N 1
ATOM 1581 C CA . PHE A 1 208 ? 3.732 -0.536 -3.331 1.00 97.25 208 PHE A CA 1
ATOM 1582 C C . PHE A 1 208 ? 4.927 0.286 -3.823 1.00 97.25 208 PHE A C 1
ATOM 1584 O O . PHE A 1 208 ? 6.065 -0.047 -3.498 1.00 97.25 208 PHE A O 1
ATOM 1591 N N . SER A 1 209 ? 4.701 1.404 -4.521 1.00 96.06 209 SER A N 1
ATOM 1592 C CA . SER A 1 209 ? 5.779 2.348 -4.821 1.00 96.06 209 SER A CA 1
ATOM 1593 C C . SER A 1 209 ? 6.370 2.985 -3.556 1.00 96.06 209 SER A C 1
ATOM 1595 O O . SER A 1 209 ? 7.542 3.345 -3.565 1.00 96.06 209 SER A O 1
ATOM 1597 N N . THR A 1 210 ? 5.617 3.138 -2.456 1.00 96.00 210 THR A N 1
ATOM 1598 C CA . THR A 1 210 ? 6.154 3.674 -1.182 1.00 96.00 210 THR A CA 1
ATOM 1599 C C . THR A 1 210 ? 7.112 2.700 -0.503 1.00 96.00 210 THR A C 1
ATOM 1601 O O . THR A 1 210 ? 8.063 3.123 0.150 1.00 96.00 210 THR A O 1
ATOM 1604 N N . HIS A 1 211 ? 6.899 1.399 -0.711 1.00 97.06 211 HIS A N 1
ATOM 1605 C CA . HIS A 1 211 ? 7.705 0.339 -0.118 1.00 97.06 211 HIS A CA 1
ATOM 1606 C C . HIS A 1 211 ? 9.112 0.390 -0.703 1.00 97.06 211 HIS A C 1
ATOM 1608 O O . HIS A 1 211 ? 10.087 0.603 0.009 1.00 97.06 211 HIS A O 1
ATOM 1614 N N . VAL A 1 212 ? 9.199 0.291 -2.032 1.00 97.06 212 VAL A N 1
ATOM 1615 C CA . VAL A 1 212 ? 10.486 0.188 -2.730 1.00 97.06 212 VAL A CA 1
ATOM 1616 C C . VAL A 1 212 ? 11.232 1.514 -2.864 1.00 97.06 212 VAL A C 1
ATOM 1618 O O . VAL A 1 212 ? 12.430 1.498 -3.110 1.00 97.06 212 VAL A O 1
ATOM 1621 N N . ARG A 1 213 ? 10.573 2.660 -2.637 1.00 97.31 213 ARG A N 1
ATOM 1622 C CA . ARG A 1 213 ? 11.250 3.968 -2.518 1.00 97.31 213 ARG A CA 1
ATOM 1623 C C . ARG A 1 213 ? 11.683 4.298 -1.086 1.00 97.31 213 ARG A C 1
ATOM 1625 O O . ARG A 1 213 ? 12.240 5.369 -0.864 1.00 97.31 213 ARG A O 1
ATOM 1632 N N . GLY A 1 214 ? 11.434 3.410 -0.119 1.00 96.00 214 GLY A N 1
ATOM 1633 C CA . GLY A 1 214 ? 11.876 3.576 1.266 1.00 96.00 214 GLY A CA 1
ATOM 1634 C C . GLY A 1 214 ? 11.138 4.676 2.031 1.00 96.00 214 GLY A C 1
ATOM 1635 O O . GLY A 1 214 ? 11.740 5.348 2.874 1.00 96.00 214 GLY A O 1
ATOM 1636 N N . SER A 1 215 ? 9.849 4.875 1.741 1.00 96.06 215 SER A N 1
ATOM 1637 C CA . SER A 1 215 ? 8.980 5.811 2.462 1.00 96.06 215 SER A CA 1
ATOM 1638 C C . SER A 1 215 ? 7.948 5.106 3.350 1.00 96.06 215 SER A C 1
ATOM 1640 O O . SER A 1 215 ? 7.078 5.784 3.888 1.00 96.06 215 SER A O 1
ATOM 1642 N N . LEU A 1 216 ? 8.020 3.778 3.506 1.00 97.75 216 LEU A N 1
ATOM 1643 C CA . LEU A 1 216 ? 7.139 2.976 4.359 1.00 97.75 216 LEU A CA 1
ATOM 1644 C C . LEU A 1 216 ? 7.921 1.930 5.156 1.00 97.75 216 LEU A C 1
ATOM 1646 O O . LEU A 1 216 ? 8.774 1.246 4.595 1.00 97.75 216 LEU A O 1
ATOM 1650 N N . TYR A 1 217 ? 7.578 1.762 6.437 1.00 98.31 217 TYR A N 1
ATOM 1651 C CA . TYR A 1 217 ? 8.223 0.798 7.335 1.00 98.31 217 TYR A CA 1
ATOM 1652 C C . TYR A 1 217 ? 7.219 0.074 8.238 1.00 98.31 217 TYR A C 1
ATOM 1654 O O . TYR A 1 217 ? 6.285 0.688 8.752 1.00 98.31 217 TYR A O 1
ATOM 1662 N N . GLN A 1 218 ? 7.441 -1.225 8.467 1.00 97.94 218 GLN A N 1
ATOM 1663 C CA . GLN A 1 218 ? 6.757 -2.021 9.494 1.00 97.94 218 GLN A CA 1
ATOM 1664 C C . GLN A 1 218 ? 7.510 -1.882 10.823 1.00 97.94 218 GLN A C 1
ATOM 1666 O O . GLN A 1 218 ? 8.672 -2.281 10.906 1.00 97.94 218 GLN A O 1
ATOM 1671 N N . LEU A 1 219 ? 6.854 -1.347 11.856 1.00 98.06 219 LEU A N 1
ATOM 1672 C CA . LEU A 1 219 ? 7.423 -1.154 13.194 1.00 98.06 219 LEU A CA 1
ATOM 1673 C C . LEU A 1 219 ? 6.436 -1.709 14.225 1.00 98.06 219 LEU A C 1
ATOM 1675 O O . LEU A 1 219 ? 5.356 -1.157 14.420 1.00 98.06 219 LEU A O 1
ATOM 1679 N N . GLY A 1 220 ? 6.771 -2.848 14.829 1.00 97.00 220 GLY A N 1
ATOM 1680 C CA . GLY A 1 220 ? 5.838 -3.605 15.659 1.00 97.00 220 GLY A CA 1
ATOM 1681 C C . GLY A 1 220 ? 4.661 -4.141 14.839 1.00 97.00 220 GLY A C 1
ATOM 1682 O O . GLY A 1 220 ? 4.847 -4.759 13.790 1.00 97.00 220 GLY A O 1
ATOM 1683 N N . ARG A 1 221 ? 3.436 -3.901 15.309 1.00 97.44 221 ARG A N 1
ATOM 1684 C CA . ARG A 1 221 ? 2.193 -4.345 14.663 1.00 97.44 221 ARG A CA 1
ATOM 1685 C C . ARG A 1 221 ? 1.698 -3.394 13.570 1.00 97.44 221 ARG A C 1
ATOM 1687 O O . ARG A 1 221 ? 0.944 -3.836 12.698 1.00 97.44 221 ARG A O 1
ATOM 1694 N N . LEU A 1 222 ? 2.110 -2.128 13.597 1.00 98.38 222 LEU A N 1
ATOM 1695 C CA . LEU A 1 222 ? 1.671 -1.098 12.652 1.00 98.38 222 LEU A CA 1
ATOM 1696 C C . LEU A 1 222 ? 2.718 -0.825 11.565 1.00 98.38 222 LEU A C 1
ATOM 1698 O O . LEU A 1 222 ? 3.915 -1.055 11.734 1.00 98.38 222 LEU A O 1
ATOM 1702 N N . GLN A 1 223 ? 2.244 -0.297 10.444 1.00 98.25 223 GLN A N 1
ATOM 1703 C CA . GLN A 1 223 ? 3.079 0.264 9.391 1.00 98.25 223 GLN A CA 1
ATOM 1704 C C . GLN A 1 223 ? 2.935 1.775 9.351 1.00 98.25 223 GLN A C 1
ATOM 1706 O O . GLN A 1 223 ? 1.870 2.319 9.649 1.00 98.25 223 GLN A O 1
ATOM 1711 N N . PHE A 1 224 ? 4.008 2.435 8.935 1.00 98.44 224 PHE A N 1
ATOM 1712 C CA . PHE A 1 224 ? 4.095 3.882 8.890 1.00 98.44 224 PHE A CA 1
ATOM 1713 C C . PHE A 1 224 ? 4.625 4.324 7.535 1.00 98.44 224 PHE A C 1
ATOM 1715 O O . PHE A 1 224 ? 5.757 3.983 7.189 1.00 98.44 224 PHE A O 1
ATOM 1722 N N . ASP A 1 225 ? 3.826 5.083 6.786 1.00 97.44 225 ASP A N 1
ATOM 1723 C CA . ASP A 1 225 ? 4.277 5.753 5.569 1.00 97.44 225 ASP A CA 1
ATOM 1724 C C . ASP A 1 225 ? 4.539 7.238 5.822 1.00 97.44 225 ASP A C 1
ATOM 1726 O O . ASP A 1 225 ? 3.806 7.914 6.545 1.00 97.44 225 ASP A O 1
ATOM 1730 N N . VAL A 1 226 ? 5.597 7.765 5.223 1.00 96.44 226 VAL A N 1
ATOM 1731 C CA . VAL A 1 226 ? 5.894 9.192 5.272 1.00 96.44 226 VAL A CA 1
ATOM 1732 C C . VAL A 1 226 ? 5.135 9.870 4.151 1.00 96.44 226 VAL A C 1
ATOM 1734 O O . VAL A 1 226 ? 5.310 9.530 2.984 1.00 96.44 226 VAL A O 1
ATOM 1737 N N . HIS A 1 227 ? 4.349 10.880 4.499 1.00 91.12 227 HIS A N 1
ATOM 1738 C CA . HIS A 1 227 ? 3.704 11.749 3.526 1.00 91.12 227 HIS A CA 1
ATOM 1739 C C . HIS A 1 227 ? 3.820 13.212 3.954 1.00 91.12 227 HIS A C 1
ATOM 1741 O O . HIS A 1 227 ? 3.937 13.549 5.137 1.00 91.12 227 HIS A O 1
ATOM 1747 N N . ARG A 1 228 ? 3.798 14.111 2.970 1.00 86.88 228 ARG A N 1
ATOM 1748 C CA . ARG A 1 228 ? 3.866 15.556 3.197 1.00 86.88 228 ARG A CA 1
ATOM 1749 C C . ARG A 1 228 ? 2.461 16.144 3.197 1.00 86.88 228 ARG A C 1
ATOM 1751 O O . ARG A 1 228 ? 1.732 16.013 2.218 1.00 86.88 228 ARG A O 1
ATOM 1758 N N . GLY A 1 229 ? 2.088 16.804 4.289 1.00 75.38 229 GLY A N 1
ATOM 1759 C CA . GLY A 1 229 ? 0.805 17.490 4.425 1.00 75.38 229 GLY A CA 1
ATOM 1760 C C . GLY A 1 229 ? 0.971 18.965 4.778 1.00 75.38 229 GLY A C 1
ATOM 1761 O O . GLY A 1 229 ? 2.082 19.495 4.862 1.00 75.38 229 GLY A O 1
ATOM 1762 N N . MET A 1 230 ? -0.151 19.637 5.047 1.00 69.56 230 MET A N 1
ATOM 1763 C CA . MET A 1 230 ? -0.110 20.982 5.621 1.00 69.56 230 MET A CA 1
ATOM 1764 C C . MET A 1 230 ? 0.601 20.944 6.985 1.00 69.56 230 MET A C 1
ATOM 1766 O O . MET A 1 230 ? 0.213 20.199 7.898 1.00 69.56 230 MET A O 1
ATOM 1770 N N . GLY A 1 231 ? 1.666 21.740 7.111 1.00 76.62 231 GLY A N 1
ATOM 1771 C CA . GLY A 1 231 ? 2.482 21.825 8.323 1.00 76.62 231 GLY A CA 1
ATOM 1772 C C . GLY A 1 231 ? 3.571 20.754 8.467 1.00 76.62 231 GLY A C 1
ATOM 1773 O O . GLY A 1 231 ? 3.934 20.448 9.606 1.00 76.62 231 GLY A O 1
ATOM 1774 N N . GLY A 1 232 ? 4.057 20.184 7.356 1.00 87.31 232 GLY A N 1
ATOM 1775 C CA . GLY A 1 232 ? 5.270 19.354 7.310 1.00 87.31 232 GLY A CA 1
ATOM 1776 C C . GLY A 1 232 ? 5.030 17.873 7.006 1.00 87.31 232 GLY A C 1
ATOM 1777 O O . GLY A 1 232 ? 3.949 17.478 6.557 1.00 87.31 232 GLY A O 1
ATOM 1778 N N . PHE A 1 233 ? 6.062 17.059 7.233 1.00 92.88 233 PHE A N 1
ATOM 1779 C CA . PHE A 1 233 ? 5.986 15.603 7.121 1.00 92.88 233 PHE A CA 1
ATOM 1780 C C . PHE A 1 233 ? 5.171 14.997 8.267 1.00 92.88 233 PHE A C 1
ATOM 1782 O O . PHE A 1 233 ? 5.137 15.520 9.385 1.00 92.88 233 PHE A O 1
ATOM 1789 N N . ARG A 1 234 ? 4.474 13.902 7.966 1.00 93.88 234 ARG A N 1
ATOM 1790 C CA . ARG A 1 234 ? 3.643 13.137 8.899 1.00 93.88 234 ARG A CA 1
ATOM 1791 C C . ARG A 1 234 ? 3.789 11.648 8.616 1.00 93.88 234 ARG A C 1
ATOM 1793 O O . ARG A 1 234 ? 4.157 11.267 7.505 1.00 93.88 234 ARG A O 1
ATOM 1800 N N . LEU A 1 235 ? 3.471 10.836 9.620 1.00 97.12 235 LEU A N 1
ATOM 1801 C CA . LEU A 1 235 ? 3.381 9.386 9.498 1.00 97.12 235 LEU A CA 1
ATOM 1802 C C . LEU A 1 235 ? 1.922 8.955 9.360 1.00 97.12 235 LEU A C 1
ATOM 1804 O O . LEU A 1 235 ? 1.107 9.197 10.253 1.00 97.12 235 LEU A O 1
ATOM 1808 N N . GLY A 1 236 ? 1.587 8.313 8.246 1.00 97.12 236 GLY A N 1
ATOM 1809 C CA . GLY A 1 236 ? 0.309 7.637 8.078 1.00 97.12 236 GLY A CA 1
ATOM 1810 C C . GLY A 1 236 ? 0.379 6.243 8.686 1.00 97.12 236 GLY A C 1
ATOM 1811 O O . GLY A 1 236 ? 1.324 5.508 8.428 1.00 97.12 236 GLY A O 1
ATOM 1812 N N . ILE A 1 237 ? -0.598 5.891 9.516 1.00 98.25 237 ILE A N 1
ATOM 1813 C CA . ILE A 1 237 ? -0.691 4.586 10.177 1.00 98.25 237 ILE A CA 1
ATOM 1814 C C . ILE A 1 237 ? -1.487 3.622 9.300 1.00 98.25 237 ILE A C 1
ATOM 1816 O O . ILE A 1 237 ? -2.628 3.919 8.932 1.00 98.25 237 ILE A O 1
ATOM 1820 N N . HIS A 1 238 ? -0.916 2.442 9.062 1.00 97.56 238 HIS A N 1
ATOM 1821 C CA . HIS A 1 238 ? -1.523 1.343 8.310 1.00 97.56 238 HIS A CA 1
ATOM 1822 C C . HIS A 1 238 ? -1.416 0.029 9.082 1.00 97.56 238 HIS A C 1
ATOM 1824 O O . HIS A 1 238 ? -0.570 -0.138 9.962 1.00 97.56 238 HIS A O 1
ATOM 1830 N N . ILE A 1 239 ? -2.315 -0.904 8.776 1.00 96.19 239 ILE A N 1
ATOM 1831 C CA . ILE A 1 239 ? -2.436 -2.186 9.473 1.00 96.19 239 ILE A CA 1
ATOM 1832 C C . ILE A 1 239 ? -2.497 -3.291 8.426 1.00 96.19 239 ILE A C 1
ATOM 1834 O O . ILE A 1 239 ? -3.459 -3.373 7.662 1.00 96.19 239 ILE A O 1
ATOM 1838 N N . ARG A 1 240 ? -1.491 -4.167 8.430 1.00 94.00 240 ARG A N 1
ATOM 1839 C CA . ARG A 1 240 ? -1.511 -5.415 7.658 1.00 94.00 240 ARG A CA 1
ATOM 1840 C C . ARG A 1 240 ? -2.604 -6.359 8.145 1.00 94.00 240 ARG A C 1
ATOM 1842 O O . ARG A 1 240 ? -2.904 -6.374 9.346 1.00 94.00 240 ARG A O 1
ATOM 1849 N N . ALA A 1 241 ? -3.168 -7.172 7.250 1.00 91.00 241 ALA A N 1
ATOM 1850 C CA . ALA A 1 241 ? -4.133 -8.195 7.646 1.00 91.00 241 ALA A CA 1
ATOM 1851 C C . ALA A 1 241 ? -3.436 -9.379 8.335 1.00 91.00 241 ALA A C 1
ATOM 1853 O O . ALA A 1 241 ? -3.998 -9.975 9.256 1.00 91.00 241 ALA A O 1
ATOM 1854 N N . GLU A 1 242 ? -2.204 -9.691 7.928 1.00 91.19 242 GLU A N 1
ATOM 1855 C CA . GLU A 1 242 ? -1.330 -10.656 8.603 1.00 91.19 242 GLU A CA 1
ATOM 1856 C C . GLU A 1 242 ? -0.638 -10.025 9.840 1.00 91.19 242 GLU A C 1
ATOM 1858 O O . GLU A 1 242 ? -0.664 -8.810 10.045 1.00 91.19 242 GLU A O 1
ATOM 1863 N N . GLY A 1 243 ? -0.048 -10.851 10.717 1.00 88.88 243 GLY A N 1
ATOM 1864 C CA . GLY A 1 243 ? 0.653 -10.380 11.929 1.00 88.88 243 GLY A CA 1
ATOM 1865 C C . GLY A 1 243 ? -0.181 -10.346 13.220 1.00 88.88 243 GLY A C 1
ATOM 1866 O O . GLY A 1 243 ? 0.268 -9.810 14.228 1.00 88.88 243 GLY A O 1
ATOM 1867 N N . GLY A 1 244 ? -1.382 -10.935 13.220 1.00 92.38 244 GLY A N 1
ATOM 1868 C CA . GLY A 1 244 ? -2.201 -11.110 14.428 1.00 92.38 244 GLY A CA 1
ATOM 1869 C C . GLY A 1 244 ? -3.030 -9.876 14.824 1.00 92.38 244 GLY A C 1
ATOM 1870 O O . GLY A 1 244 ? -3.189 -8.948 14.026 1.00 92.38 244 GLY A O 1
ATOM 1871 N N . PRO A 1 245 ? -3.630 -9.852 16.027 1.00 94.25 245 PRO A N 1
ATOM 1872 C CA . PRO A 1 245 ? -4.468 -8.739 16.475 1.00 94.25 245 PRO A CA 1
ATOM 1873 C C . PRO A 1 245 ? -3.660 -7.453 16.717 1.00 94.25 245 PRO A C 1
ATOM 1875 O O . PRO A 1 245 ? -2.526 -7.500 17.178 1.00 94.25 245 PRO A O 1
ATOM 1878 N N . PHE A 1 246 ? -4.269 -6.294 16.455 1.00 95.00 246 PHE A N 1
ATOM 1879 C CA . PHE A 1 246 ? -3.738 -4.974 16.818 1.00 95.00 246 PHE A CA 1
ATOM 1880 C C . PHE A 1 246 ? -4.280 -4.545 18.187 1.00 95.00 246 PHE A C 1
ATOM 1882 O O . PHE A 1 246 ? -5.212 -3.754 18.291 1.00 95.00 246 PHE A O 1
ATOM 1889 N N . THR A 1 247 ? -3.761 -5.144 19.262 1.00 96.81 247 THR A N 1
ATOM 1890 C CA . THR A 1 247 ? -4.171 -4.751 20.621 1.00 96.81 247 THR A CA 1
ATOM 1891 C C . THR A 1 247 ? -3.757 -3.309 20.919 1.00 96.81 247 THR A C 1
ATOM 1893 O O . THR A 1 247 ? -2.925 -2.731 20.215 1.00 96.81 247 THR A O 1
ATOM 1896 N N . LYS A 1 248 ? -4.334 -2.725 21.974 1.00 94.88 248 LYS A N 1
ATOM 1897 C CA . LYS A 1 248 ? -3.984 -1.377 22.433 1.00 94.88 248 LYS A CA 1
ATOM 1898 C C . LYS A 1 248 ? -2.471 -1.260 22.665 1.00 94.88 248 LYS A C 1
ATOM 1900 O O . LYS A 1 248 ? -1.831 -0.378 22.106 1.00 94.88 248 LYS A O 1
ATOM 1905 N N . GLU A 1 249 ? -1.907 -2.223 23.383 1.00 95.88 249 GLU A N 1
ATOM 1906 C CA . GLU A 1 249 ? -0.494 -2.270 23.764 1.00 95.88 249 GLU A CA 1
ATOM 1907 C C . GLU A 1 249 ? 0.409 -2.393 22.530 1.00 95.88 249 GLU A C 1
ATOM 1909 O O . GLU A 1 249 ? 1.392 -1.670 22.403 1.00 95.88 249 GLU A O 1
ATOM 1914 N N . ALA A 1 250 ? 0.036 -3.246 21.568 1.00 97.56 250 ALA A N 1
ATOM 1915 C CA . ALA A 1 250 ? 0.793 -3.410 20.330 1.00 97.56 250 ALA A CA 1
ATOM 1916 C C . ALA A 1 250 ? 0.784 -2.134 19.470 1.00 97.56 250 ALA A C 1
ATOM 1918 O O . ALA A 1 250 ? 1.781 -1.816 18.821 1.00 97.56 250 ALA A O 1
ATOM 1919 N N . CYS A 1 251 ? -0.328 -1.392 19.452 1.00 97.62 251 CYS A N 1
ATOM 1920 C CA . CYS A 1 251 ? -0.414 -0.100 18.771 1.00 97.62 251 CYS A CA 1
ATOM 1921 C C . CYS A 1 251 ? 0.468 0.959 19.448 1.00 97.62 251 CYS A C 1
ATOM 1923 O O . CYS A 1 251 ? 1.209 1.656 18.756 1.00 97.62 251 CYS A O 1
ATOM 1925 N N . GLU A 1 252 ? 0.424 1.055 20.779 1.00 96.69 252 GLU A N 1
ATOM 1926 C CA . GLU A 1 252 ? 1.247 1.988 21.562 1.00 96.69 252 GLU A CA 1
ATOM 1927 C C . GLU A 1 252 ? 2.740 1.717 21.374 1.00 96.69 252 GLU A C 1
ATOM 1929 O O . GLU A 1 252 ? 3.500 2.638 21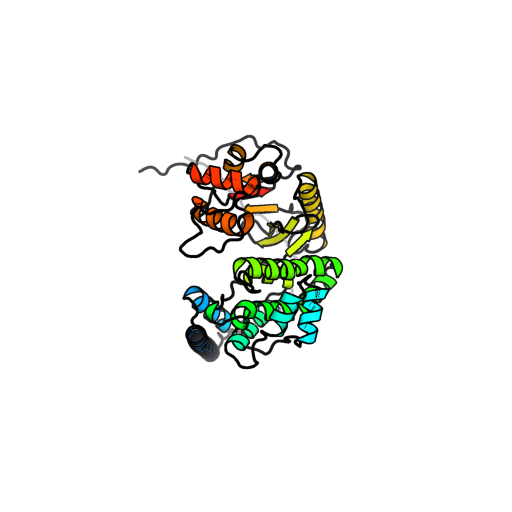.070 1.00 96.69 252 GLU A O 1
ATOM 1934 N N . GLU A 1 253 ? 3.149 0.449 21.447 1.00 97.56 253 GLU A N 1
ATOM 1935 C CA . GLU A 1 253 ? 4.532 0.035 21.210 1.00 97.56 253 GLU A CA 1
ATOM 1936 C C . GLU A 1 253 ? 4.986 0.376 19.784 1.00 97.56 253 GLU A C 1
ATOM 1938 O O . GLU A 1 253 ? 6.064 0.935 19.584 1.00 97.56 253 GLU A O 1
ATOM 1943 N N . SER A 1 254 ? 4.140 0.115 18.783 1.00 98.38 254 SER A N 1
ATOM 1944 C CA . SER A 1 254 ? 4.444 0.445 17.384 1.00 98.38 254 SER A CA 1
ATOM 1945 C C . SER A 1 254 ? 4.648 1.951 17.180 1.00 98.38 254 SER A C 1
ATOM 1947 O O . SER A 1 254 ? 5.554 2.370 16.459 1.00 98.38 254 SER A O 1
ATOM 1949 N N . VAL A 1 255 ? 3.825 2.787 17.823 1.00 97.94 255 VAL A N 1
ATOM 1950 C CA . VAL A 1 255 ? 3.954 4.251 17.754 1.00 97.94 255 VAL A CA 1
ATOM 1951 C C . VAL A 1 255 ? 5.196 4.742 18.498 1.00 97.94 255 VAL A C 1
ATOM 1953 O O . VAL A 1 255 ? 5.864 5.653 18.004 1.00 97.94 255 VAL A O 1
ATOM 1956 N N . ALA A 1 256 ? 5.542 4.144 19.640 1.00 97.06 256 ALA A N 1
ATOM 1957 C CA . ALA A 1 256 ? 6.789 4.442 20.342 1.00 97.06 256 ALA A CA 1
ATOM 1958 C C . ALA A 1 256 ? 8.005 4.138 19.450 1.00 97.06 256 ALA A C 1
ATOM 1960 O O . ALA A 1 256 ? 8.832 5.022 19.226 1.00 97.06 256 ALA A O 1
ATOM 1961 N N . GLN A 1 257 ? 8.038 2.954 18.824 1.00 98.12 257 GLN A N 1
ATOM 1962 C CA . GLN A 1 257 ? 9.080 2.589 17.860 1.00 98.12 257 GLN A CA 1
ATOM 1963 C C . GLN A 1 257 ? 9.152 3.579 16.690 1.00 98.12 257 GLN A C 1
ATOM 1965 O O . GLN A 1 257 ? 10.242 3.986 16.297 1.00 98.12 257 GLN A O 1
ATOM 1970 N N . ALA A 1 258 ? 8.014 4.020 16.144 1.00 97.62 258 ALA A N 1
ATOM 1971 C CA . ALA A 1 258 ? 7.989 5.001 15.058 1.00 97.62 258 ALA A CA 1
ATOM 1972 C C . ALA A 1 258 ? 8.566 6.365 15.466 1.00 97.62 258 ALA A C 1
ATOM 1974 O O . ALA A 1 258 ? 9.299 6.985 14.690 1.00 97.62 258 ALA A O 1
ATOM 1975 N N . ARG A 1 259 ? 8.268 6.829 16.685 1.00 95.75 259 ARG A N 1
ATOM 1976 C CA . ARG A 1 259 ? 8.784 8.100 17.213 1.00 95.75 259 ARG A CA 1
ATOM 1977 C C . ARG A 1 259 ? 10.293 8.091 17.430 1.00 95.75 259 ARG A C 1
ATOM 1979 O O . ARG A 1 259 ? 10.896 9.154 17.358 1.00 95.75 259 ARG A O 1
ATOM 1986 N N . GLU A 1 260 ? 10.895 6.930 17.652 1.00 95.75 260 GLU A N 1
ATOM 1987 C CA . GLU A 1 260 ? 12.351 6.787 17.739 1.00 95.75 260 GLU A CA 1
ATOM 1988 C C . GLU A 1 260 ? 12.983 6.570 16.359 1.00 95.75 260 GLU A C 1
ATOM 1990 O O . GLU A 1 260 ? 13.960 7.224 15.991 1.00 95.75 260 GLU A O 1
ATOM 1995 N N . PHE A 1 261 ? 12.400 5.672 15.564 1.00 97.50 261 PHE A N 1
ATOM 1996 C CA . PHE A 1 261 ? 12.948 5.232 14.286 1.00 97.50 261 PHE A CA 1
ATOM 1997 C C . PHE A 1 261 ? 13.037 6.365 13.260 1.00 97.50 261 PHE A C 1
ATOM 1999 O O . PHE A 1 261 ? 14.090 6.566 12.652 1.00 97.50 261 PHE A O 1
ATOM 2006 N N . PHE A 1 262 ? 11.953 7.116 13.048 1.00 96.88 262 PHE A N 1
ATOM 2007 C CA . PHE A 1 262 ? 11.908 8.088 11.956 1.00 96.88 262 PHE A CA 1
ATOM 2008 C C . PHE A 1 262 ? 12.836 9.293 12.160 1.00 96.88 262 PHE A C 1
ATOM 2010 O O . PHE A 1 262 ? 13.581 9.591 11.228 1.00 96.88 262 PHE A O 1
ATOM 2017 N N . PRO A 1 263 ? 12.883 9.953 13.333 1.00 95.50 263 PRO A N 1
ATOM 2018 C CA . PRO A 1 263 ? 13.862 11.013 13.579 1.00 95.50 263 PRO A CA 1
ATOM 2019 C C . PRO A 1 263 ? 15.311 10.526 13.483 1.00 95.50 263 PRO A C 1
ATOM 2021 O O . PRO A 1 263 ? 16.159 11.227 12.937 1.00 95.50 263 PRO A O 1
ATOM 2024 N N . ALA A 1 264 ? 15.595 9.304 13.951 1.00 95.44 264 ALA A N 1
ATOM 2025 C CA . ALA A 1 264 ? 16.945 8.749 13.911 1.00 95.44 264 ALA A CA 1
ATOM 2026 C C . ALA A 1 264 ? 17.419 8.420 12.486 1.00 95.44 264 ALA A C 1
ATOM 2028 O O . ALA A 1 264 ? 18.595 8.598 12.175 1.00 95.44 264 ALA A O 1
ATOM 2029 N N . ARG A 1 265 ? 16.535 7.896 11.624 1.00 96.25 265 ARG A N 1
ATOM 2030 C CA . ARG A 1 265 ? 16.908 7.411 10.279 1.00 96.25 265 ARG A CA 1
ATOM 2031 C C . ARG A 1 265 ? 16.581 8.390 9.151 1.00 96.25 265 ARG A C 1
ATOM 2033 O O . ARG A 1 265 ? 17.157 8.284 8.071 1.00 96.25 265 ARG A O 1
ATOM 2040 N N . PHE A 1 266 ? 15.678 9.337 9.398 1.00 95.25 266 PHE A N 1
ATOM 2041 C CA . PHE A 1 266 ? 15.186 10.309 8.419 1.00 95.25 266 PHE A CA 1
ATOM 2042 C C . PHE A 1 266 ? 15.125 11.737 8.995 1.00 95.25 266 PHE A C 1
ATOM 2044 O O . PHE A 1 266 ? 14.061 12.371 8.961 1.00 95.25 266 PHE A O 1
ATOM 2051 N N . PRO A 1 267 ? 16.248 12.292 9.494 1.00 93.81 267 PRO A N 1
ATOM 2052 C CA . PRO A 1 267 ? 16.275 13.635 10.081 1.00 93.81 267 PRO A CA 1
ATOM 2053 C C . PRO A 1 267 ? 15.867 14.739 9.091 1.00 93.81 267 PRO A C 1
ATOM 2055 O O . PRO A 1 267 ? 15.366 15.783 9.500 1.00 93.81 267 PRO A O 1
ATOM 2058 N N . GLN A 1 268 ? 16.009 14.504 7.781 1.00 91.38 268 GLN A N 1
ATOM 2059 C CA . GLN A 1 268 ? 15.546 15.415 6.729 1.00 91.38 268 GLN A CA 1
ATOM 2060 C C . GLN A 1 268 ? 14.016 15.564 6.670 1.00 91.38 268 GLN A C 1
ATOM 2062 O O . GLN A 1 268 ? 13.511 16.538 6.112 1.00 91.38 268 GLN A O 1
ATOM 2067 N N . TRP A 1 269 ? 13.271 14.598 7.215 1.00 92.12 269 TRP A N 1
ATOM 2068 C CA . TRP A 1 269 ? 11.810 14.652 7.314 1.00 92.12 269 TRP A CA 1
ATOM 2069 C C . TRP A 1 269 ? 11.346 14.970 8.734 1.00 92.12 269 TRP A C 1
ATOM 2071 O O . TRP A 1 269 ? 10.343 15.662 8.907 1.00 92.12 269 T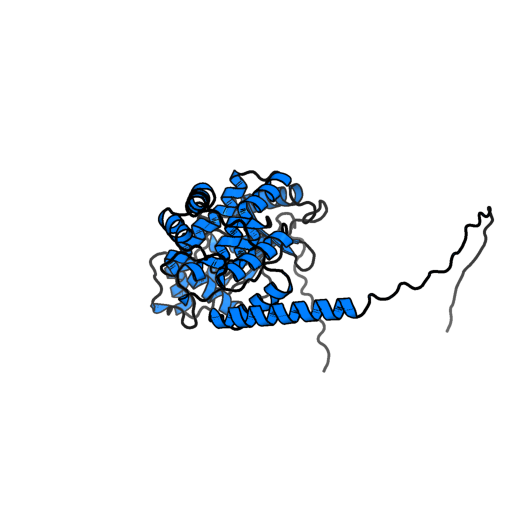RP A O 1
ATOM 2081 N N . PHE A 1 270 ? 12.086 14.491 9.735 1.00 92.81 270 PHE A N 1
ATOM 2082 C CA . PHE A 1 270 ? 11.734 14.582 11.149 1.00 92.81 270 PHE A CA 1
ATOM 2083 C C . PHE A 1 270 ? 12.914 15.139 11.951 1.00 92.81 270 PHE A C 1
ATOM 2085 O O . PHE A 1 270 ? 13.659 14.397 12.587 1.00 92.81 270 PHE A O 1
ATOM 2092 N N . GLY A 1 271 ? 13.096 16.460 11.880 1.00 85.75 271 GLY A N 1
ATOM 2093 C CA . GLY A 1 271 ? 14.133 17.164 12.635 1.00 85.75 271 GLY A CA 1
ATOM 2094 C C . GLY A 1 271 ? 13.894 17.140 14.155 1.00 85.75 271 GLY A C 1
ATOM 2095 O O . GLY A 1 271 ? 12.769 16.895 14.594 1.00 85.75 271 GLY A O 1
ATOM 2096 N N . PRO A 1 272 ? 14.928 17.438 14.964 1.00 80.50 272 PRO A N 1
ATOM 2097 C CA . PRO A 1 272 ? 14.893 17.285 16.424 1.00 80.50 272 PRO A CA 1
ATOM 2098 C C . PRO A 1 272 ? 13.845 18.171 17.116 1.00 80.50 272 PRO A C 1
ATOM 2100 O O . PRO A 1 272 ? 13.311 17.793 18.155 1.00 80.50 272 PRO A O 1
ATOM 2103 N N . ASP A 1 273 ? 13.506 19.314 16.516 1.00 82.06 273 ASP A N 1
ATOM 2104 C CA . ASP A 1 273 ? 12.611 20.312 17.113 1.00 82.06 273 ASP A CA 1
ATOM 2105 C C . ASP A 1 273 ? 11.136 20.136 16.716 1.00 82.06 273 ASP A C 1
ATOM 2107 O O . ASP A 1 273 ? 10.294 20.979 17.036 1.00 82.06 273 ASP A 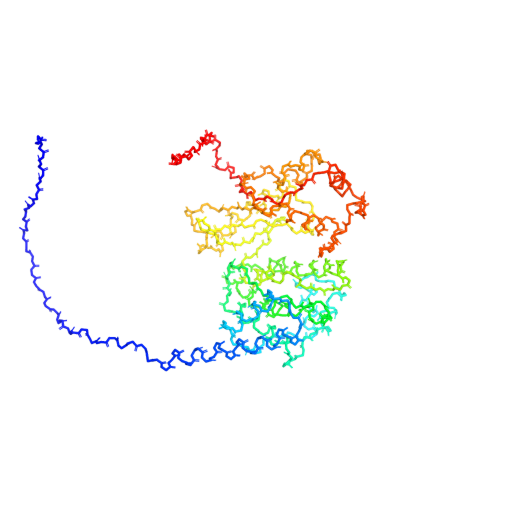O 1
ATOM 2111 N N . GLN A 1 274 ? 10.794 19.070 15.981 1.00 78.75 274 GLN A N 1
ATOM 2112 C CA . GLN A 1 274 ? 9.424 18.835 15.529 1.00 78.75 274 GLN A CA 1
ATOM 2113 C C . GLN A 1 274 ? 8.875 17.508 16.051 1.00 78.75 274 GLN A C 1
ATOM 2115 O O . GLN A 1 274 ? 9.430 16.449 15.757 1.00 78.75 274 GLN A O 1
ATOM 2120 N N . PRO A 1 275 ? 7.734 17.521 16.767 1.00 85.12 275 PRO A N 1
ATOM 2121 C CA . PRO A 1 275 ? 7.107 16.281 17.182 1.00 85.12 275 PRO A CA 1
ATOM 2122 C C . PRO A 1 275 ? 6.637 15.498 15.954 1.00 85.12 275 PRO A C 1
ATOM 2124 O O . PRO A 1 275 ? 6.006 16.052 15.047 1.00 85.12 275 PRO A O 1
ATOM 2127 N N . VAL A 1 276 ? 6.885 14.189 15.963 1.00 91.69 276 VAL A N 1
ATOM 2128 C CA . VAL A 1 276 ? 6.367 13.269 14.948 1.00 91.69 276 VAL A CA 1
ATOM 2129 C C . VAL A 1 276 ? 4.839 13.280 15.010 1.00 91.69 276 VAL A C 1
ATOM 2131 O O . VAL A 1 276 ? 4.228 12.871 15.999 1.00 91.69 276 VAL A O 1
ATOM 2134 N N . LYS A 1 277 ? 4.211 13.781 13.945 1.00 93.25 277 LYS A N 1
ATOM 2135 C CA . LYS A 1 277 ? 2.753 13.828 13.789 1.00 93.25 277 LYS A CA 1
ATOM 2136 C C . LYS A 1 277 ? 2.287 12.547 13.114 1.00 93.25 277 LYS A C 1
ATOM 2138 O O . LYS A 1 277 ? 2.813 12.201 12.059 1.00 93.25 277 LYS A O 1
ATOM 2143 N N . LEU A 1 278 ? 1.267 11.904 13.678 1.00 95.50 278 LEU A N 1
ATOM 2144 C CA . LEU A 1 278 ? 0.686 10.688 13.117 1.00 95.50 278 LEU A CA 1
ATOM 2145 C C . LEU A 1 278 ? -0.792 10.875 12.788 1.00 95.50 278 LEU A C 1
ATOM 2147 O O . LEU A 1 278 ? -1.526 11.568 13.502 1.00 95.50 278 LEU A O 1
ATOM 2151 N N . ASN A 1 279 ? -1.235 10.236 11.715 1.00 95.75 279 ASN A N 1
ATOM 2152 C CA . ASN A 1 279 ? -2.637 10.187 11.336 1.00 95.75 279 ASN A CA 1
ATOM 2153 C C . ASN A 1 279 ? -3.007 8.830 10.755 1.00 95.75 279 ASN A C 1
ATOM 2155 O O . ASN A 1 279 ? -2.171 8.107 10.233 1.00 95.75 279 ASN A O 1
ATOM 2159 N N . CYS A 1 280 ? -4.289 8.509 10.802 1.00 96.44 280 CYS A N 1
ATOM 2160 C CA . CYS A 1 280 ? -4.840 7.344 10.129 1.00 96.44 280 CYS A CA 1
ATOM 2161 C C . CYS A 1 280 ? -6.108 7.768 9.394 1.00 96.44 280 CYS A C 1
ATOM 2163 O O . CYS A 1 280 ? -6.836 8.641 9.870 1.00 96.44 280 CYS A O 1
ATOM 2165 N N . THR A 1 281 ? -6.351 7.191 8.221 1.00 95.50 281 THR A N 1
ATOM 2166 C CA . THR A 1 281 ? -7.611 7.355 7.490 1.00 95.50 281 THR A CA 1
ATOM 2167 C C . THR A 1 281 ? -8.144 5.974 7.166 1.00 95.50 281 THR A C 1
ATOM 2169 O O . THR A 1 281 ? -7.554 5.266 6.358 1.00 95.50 281 THR A O 1
ATOM 2172 N N . THR A 1 282 ? -9.218 5.570 7.837 1.00 96.75 282 THR A N 1
ATOM 2173 C CA . THR A 1 282 ? -9.761 4.211 7.730 1.00 96.75 282 THR A CA 1
ATOM 2174 C C . THR A 1 282 ? -11.226 4.172 8.154 1.00 96.75 282 THR A C 1
ATOM 2176 O O . THR A 1 282 ? -11.689 5.012 8.929 1.00 96.75 282 THR A O 1
ATOM 2179 N N . TRP A 1 283 ? -11.963 3.178 7.657 1.00 96.31 283 TRP A N 1
ATOM 2180 C CA . TRP A 1 283 ? -13.323 2.862 8.104 1.00 96.31 283 TRP A CA 1
ATOM 2181 C C . TRP A 1 283 ? -13.373 2.479 9.588 1.00 96.31 283 TRP A C 1
ATOM 2183 O O . TRP A 1 283 ? -14.385 2.691 10.244 1.00 96.31 283 TRP A O 1
ATOM 2193 N N . MET A 1 284 ? -12.268 1.968 10.143 1.00 96.88 284 MET A N 1
ATOM 2194 C CA . MET A 1 284 ? -12.185 1.569 11.553 1.00 96.88 284 MET A CA 1
ATOM 2195 C C . MET A 1 284 ? -12.251 2.747 12.535 1.00 96.88 284 MET A C 1
ATOM 2197 O O . MET A 1 284 ? -12.392 2.526 13.730 1.00 96.88 284 MET A O 1
ATOM 2201 N N . LEU A 1 285 ? -12.134 3.986 12.045 1.00 97.62 285 LEU A N 1
ATOM 2202 C CA . LEU A 1 285 ? -12.267 5.203 12.847 1.00 97.62 285 LEU A CA 1
ATOM 2203 C C . LEU A 1 285 ? -13.695 5.770 12.845 1.00 97.62 285 LEU A C 1
ATOM 2205 O O . LEU A 1 285 ? -13.905 6.893 13.305 1.00 97.62 285 LEU A O 1
ATOM 2209 N N . ASP A 1 286 ? -14.676 5.046 12.303 1.00 97.44 286 ASP A N 1
ATOM 2210 C CA . ASP A 1 286 ? -16.080 5.443 12.381 1.00 97.44 286 ASP A CA 1
ATOM 2211 C C . ASP A 1 286 ? -16.635 5.267 13.808 1.00 97.44 286 ASP A C 1
ATOM 2213 O O . ASP A 1 286 ? -16.739 4.128 14.272 1.00 97.44 286 ASP A O 1
ATOM 2217 N N . PRO A 1 287 ? -17.063 6.346 14.497 1.00 95.56 287 PRO A N 1
ATOM 2218 C CA . PRO A 1 287 ? -17.657 6.241 15.830 1.00 95.56 287 PRO A CA 1
ATOM 2219 C C . PRO A 1 287 ? -18.889 5.333 15.889 1.00 95.56 287 PRO A C 1
ATOM 2221 O O . PRO A 1 287 ? -19.139 4.730 16.928 1.00 95.56 287 PRO A O 1
ATOM 2224 N N . GLN A 1 288 ? -19.624 5.184 14.777 1.00 96.31 288 GLN A N 1
ATOM 2225 C CA . GLN A 1 288 ? -20.800 4.309 14.700 1.00 96.31 288 GLN A CA 1
ATOM 2226 C C . GLN A 1 288 ? -20.456 2.844 15.011 1.00 96.31 288 GLN A C 1
ATOM 2228 O O . GLN A 1 288 ? -21.329 2.072 15.390 1.00 96.31 288 GLN A O 1
ATOM 2233 N N . LEU A 1 289 ? -19.191 2.427 14.877 1.00 96.69 289 LEU A N 1
ATOM 2234 C CA . LEU A 1 289 ? -18.770 1.059 15.187 1.00 96.69 289 LEU A CA 1
ATOM 2235 C C . LEU A 1 289 ? -18.978 0.689 16.662 1.00 96.69 289 LEU A C 1
ATOM 2237 O O . LEU A 1 289 ? -19.221 -0.483 16.945 1.00 96.69 289 LEU A O 1
ATOM 2241 N N . ALA A 1 290 ? -18.924 1.656 17.584 1.00 96.25 290 ALA A N 1
ATOM 2242 C CA . ALA A 1 290 ? -19.115 1.421 19.016 1.00 96.25 290 ALA A CA 1
ATOM 2243 C C . ALA A 1 290 ? -20.555 1.009 19.380 1.00 96.25 290 ALA A C 1
ATOM 2245 O O . ALA A 1 290 ? -20.758 0.345 20.393 1.00 96.25 290 ALA A O 1
ATOM 2246 N N . ASP A 1 291 ? -21.537 1.330 18.531 1.00 96.88 291 ASP A N 1
ATOM 2247 C CA . ASP A 1 291 ? -22.935 0.929 18.732 1.00 96.88 291 ASP A CA 1
ATOM 2248 C C . ASP A 1 291 ? -23.184 -0.544 18.345 1.00 96.88 291 ASP A C 1
ATOM 2250 O O . ASP A 1 291 ? -24.161 -1.158 18.774 1.00 96.88 291 ASP A O 1
ATOM 2254 N N . TRP A 1 292 ? -22.293 -1.134 17.537 1.00 96.69 292 TRP A N 1
ATOM 2255 C CA . TRP A 1 292 ? -22.473 -2.467 16.933 1.00 96.69 292 TRP A CA 1
ATOM 2256 C C . TRP A 1 292 ? -21.438 -3.494 17.376 1.00 96.69 292 TRP A C 1
ATOM 2258 O O . TRP A 1 292 ? -21.681 -4.708 17.343 1.00 96.69 292 TRP A O 1
ATOM 2268 N N . LEU A 1 293 ? -20.262 -3.022 17.771 1.00 96.31 293 LEU A N 1
ATOM 2269 C CA . LEU A 1 293 ? -19.164 -3.831 18.261 1.00 96.31 293 LEU A CA 1
ATOM 2270 C C . LEU A 1 293 ? -19.030 -3.646 19.767 1.00 96.31 293 LEU A C 1
ATOM 2272 O O . LEU A 1 293 ? -19.316 -2.579 20.299 1.00 96.31 293 LEU A O 1
ATOM 2276 N N . PRO A 1 294 ? -18.592 -4.685 20.481 1.00 94.44 294 PRO A N 1
ATOM 2277 C CA . PRO A 1 294 ? -18.475 -4.579 21.919 1.00 94.44 294 PRO A CA 1
ATOM 2278 C C . PRO A 1 294 ? -17.266 -3.704 22.324 1.00 94.44 294 PRO A C 1
ATOM 2280 O O . PRO A 1 294 ? -16.310 -3.596 21.545 1.00 94.44 294 PRO A O 1
ATOM 2283 N N . PRO A 1 295 ? -17.242 -3.151 23.549 1.00 93.69 295 PRO A N 1
ATOM 2284 C CA . PRO A 1 295 ? -16.155 -2.278 24.011 1.00 93.69 295 PRO A CA 1
ATOM 2285 C C . PRO A 1 295 ? -14.769 -2.945 24.045 1.00 93.69 295 PRO A C 1
ATOM 2287 O O . PRO A 1 295 ? -13.738 -2.277 23.977 1.00 93.69 295 PRO A O 1
ATOM 2290 N N . GLU A 1 296 ? -14.705 -4.275 24.149 1.00 93.12 296 GLU A N 1
ATOM 2291 C CA . GLU A 1 296 ? -13.453 -5.034 24.091 1.00 93.12 296 GLU A CA 1
ATOM 2292 C C . GLU A 1 296 ? -12.890 -5.232 22.675 1.00 93.12 296 GLU A C 1
ATOM 2294 O O . GLU A 1 296 ? -11.783 -5.747 22.523 1.00 93.12 296 GLU A O 1
ATOM 2299 N N . SER A 1 297 ? -13.624 -4.836 21.631 1.00 95.81 297 SER A N 1
ATOM 2300 C CA . SER A 1 297 ? -13.162 -4.931 20.246 1.00 95.81 297 SER A CA 1
ATOM 2301 C C . SER A 1 297 ? -11.926 -4.061 20.019 1.00 95.81 297 SER A C 1
ATOM 2303 O O . SER A 1 297 ? -11.965 -2.852 20.242 1.00 95.81 297 SER A O 1
ATOM 2305 N N . ASN A 1 298 ? -10.856 -4.647 19.471 1.00 96.56 298 ASN A N 1
ATOM 2306 C CA . ASN A 1 298 ? -9.666 -3.884 19.079 1.00 96.56 298 ASN A CA 1
ATOM 2307 C C . ASN A 1 298 ? -9.997 -2.776 18.068 1.00 96.56 298 ASN A C 1
ATOM 2309 O O . ASN A 1 298 ? -9.382 -1.724 18.123 1.00 96.56 298 ASN A O 1
ATOM 2313 N N . VAL A 1 299 ? -10.991 -2.970 17.188 1.00 95.88 299 VAL A N 1
ATOM 2314 C CA . VAL A 1 299 ? -11.446 -1.921 16.253 1.00 95.88 299 VAL A CA 1
ATOM 2315 C C . VAL A 1 299 ? -12.011 -0.716 17.005 1.00 95.88 299 VAL A C 1
ATOM 2317 O O . VAL A 1 299 ? -11.683 0.412 16.660 1.00 95.88 299 VAL A O 1
ATOM 2320 N N . VAL A 1 300 ? -12.819 -0.951 18.045 1.00 95.69 300 VAL A N 1
ATOM 2321 C CA . VAL A 1 300 ? -13.408 0.128 18.856 1.00 95.69 300 VAL A CA 1
ATOM 2322 C C . VAL A 1 300 ? -12.306 0.849 19.628 1.00 95.69 300 VAL A C 1
ATOM 2324 O O . VAL A 1 300 ? -12.150 2.055 19.479 1.00 95.69 300 VAL A O 1
ATOM 2327 N N . ARG A 1 301 ? -11.465 0.096 20.349 1.00 95.44 301 ARG A N 1
ATOM 2328 C CA . ARG A 1 301 ? -10.339 0.648 21.123 1.00 95.44 301 ARG A CA 1
ATOM 2329 C C . ARG A 1 301 ? -9.313 1.379 20.262 1.00 95.44 301 ARG A C 1
ATOM 2331 O O . ARG A 1 301 ? -8.672 2.311 20.726 1.00 95.44 301 ARG A O 1
ATOM 2338 N N . PHE A 1 302 ? -9.144 0.972 19.004 1.00 96.62 302 PHE A N 1
ATOM 2339 C CA . PHE A 1 302 ? -8.256 1.666 18.077 1.00 96.62 302 PHE A CA 1
ATOM 2340 C C . PHE A 1 302 ? -8.736 3.091 17.791 1.00 96.62 302 PHE A C 1
ATOM 2342 O O . PHE A 1 302 ? -7.906 3.979 17.634 1.00 96.62 302 PHE A O 1
ATOM 2349 N N . GLY A 1 303 ? -10.052 3.329 17.779 1.00 95.50 303 GLY A N 1
ATOM 2350 C CA . GLY A 1 303 ? -10.631 4.666 17.645 1.00 95.50 303 GLY A CA 1
ATOM 2351 C C . GLY A 1 303 ? -10.235 5.622 18.774 1.00 95.50 303 GLY A C 1
ATOM 2352 O O . GLY A 1 303 ? -10.038 6.809 18.514 1.00 95.50 303 GLY A O 1
ATOM 2353 N N . ASP A 1 304 ? -10.031 5.104 19.990 1.00 93.94 304 ASP A N 1
ATOM 2354 C CA . ASP A 1 304 ? -9.722 5.902 21.187 1.00 93.94 304 ASP A CA 1
ATOM 2355 C C . ASP A 1 304 ? -8.359 6.608 21.107 1.00 93.94 304 ASP A C 1
ATOM 2357 O O . ASP A 1 304 ? -8.136 7.619 21.773 1.00 93.94 304 ASP A O 1
ATOM 2361 N N . PHE A 1 305 ? -7.452 6.132 20.247 1.00 95.69 305 PHE A N 1
ATOM 2362 C CA . PHE A 1 305 ? -6.162 6.782 20.012 1.00 95.69 305 PHE A CA 1
ATOM 2363 C C . PHE A 1 305 ? -6.261 8.085 19.218 1.00 95.69 305 PHE A C 1
ATOM 2365 O O . PHE A 1 305 ? -5.265 8.803 19.102 1.00 95.69 305 PHE A O 1
ATOM 2372 N N . PHE A 1 306 ? -7.415 8.393 18.621 1.00 96.81 306 PHE A N 1
ATOM 2373 C CA . PHE A 1 306 ? -7.507 9.429 17.603 1.00 96.81 306 PHE A CA 1
ATOM 2374 C C . PHE A 1 306 ? -8.480 10.545 17.955 1.00 96.81 306 PHE A C 1
ATOM 2376 O O . PHE A 1 306 ? -9.655 10.341 18.246 1.00 96.81 306 PHE A O 1
ATOM 2383 N N . ARG A 1 307 ? -8.016 11.779 17.755 1.00 96.31 307 ARG A N 1
ATOM 2384 C CA . ARG A 1 307 ? -8.897 12.934 17.614 1.00 96.31 307 ARG A CA 1
ATOM 2385 C C . ARG A 1 307 ? -9.339 13.038 16.159 1.00 96.31 307 ARG A C 1
ATOM 2387 O O . ARG A 1 307 ? -8.527 13.344 15.281 1.00 96.31 307 ARG A O 1
ATOM 2394 N N . LEU A 1 308 ? -10.621 12.793 15.903 1.00 96.12 308 LEU A N 1
ATOM 2395 C CA . LEU A 1 308 ? -11.172 12.812 14.550 1.00 96.12 308 LEU A CA 1
ATOM 2396 C C . LEU A 1 308 ? -11.216 14.223 13.958 1.00 96.12 308 LEU A C 1
ATOM 2398 O O . LEU A 1 308 ? -11.512 15.204 14.641 1.00 96.12 308 LEU A O 1
ATOM 2402 N N . THR A 1 309 ? -10.965 14.309 12.655 1.00 93.88 309 THR A N 1
ATOM 2403 C CA . THR A 1 309 ? -11.240 15.506 11.860 1.00 93.88 309 THR A CA 1
ATOM 2404 C C . THR A 1 309 ? -12.672 15.479 11.326 1.00 93.88 309 THR A C 1
ATOM 2406 O O . THR A 1 309 ? -13.391 14.472 11.432 1.00 93.88 309 THR A O 1
ATOM 2409 N N . ALA A 1 310 ? -13.087 16.592 10.714 1.00 92.62 310 ALA A N 1
ATOM 2410 C CA . ALA A 1 310 ? -14.330 16.637 9.954 1.00 92.62 310 ALA A CA 1
ATOM 2411 C C . ALA A 1 310 ? -14.346 15.516 8.888 1.00 92.62 310 ALA A C 1
ATOM 2413 O O . ALA A 1 310 ? -13.298 15.247 8.286 1.00 92.62 310 ALA A O 1
ATOM 2414 N N . PRO A 1 311 ? -15.490 14.838 8.677 1.00 91.69 311 PRO A N 1
ATOM 2415 C CA . PRO A 1 311 ? -15.642 13.879 7.587 1.00 91.69 311 PRO A CA 1
ATOM 2416 C C . PRO A 1 311 ? -15.380 14.532 6.224 1.00 91.69 311 PRO A C 1
ATOM 2418 O O . PRO A 1 311 ? -15.694 15.704 6.02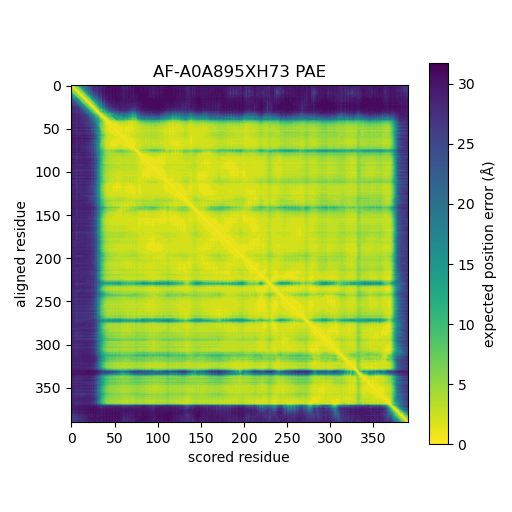0 1.00 91.69 311 PRO A O 1
ATOM 2421 N N . SER A 1 312 ? -14.836 13.764 5.279 1.00 89.31 312 SER A N 1
ATOM 2422 C CA . SER A 1 312 ? -14.757 14.189 3.879 1.00 89.31 312 SER A CA 1
ATOM 2423 C C . SER A 1 312 ? -16.105 14.007 3.171 1.00 89.31 312 SER A C 1
ATOM 2425 O O . SER A 1 312 ? -16.951 13.232 3.619 1.00 89.31 312 SER A O 1
ATOM 2427 N N . ALA A 1 313 ? -16.292 14.681 2.032 1.00 85.00 313 ALA A N 1
ATOM 2428 C CA . ALA A 1 313 ? -17.507 14.551 1.221 1.00 85.00 313 ALA A CA 1
ATOM 2429 C C . ALA A 1 313 ? -17.768 13.100 0.760 1.00 85.00 313 ALA A C 1
ATOM 2431 O O . ALA A 1 313 ? -18.915 12.667 0.688 1.00 85.00 313 ALA A O 1
ATOM 2432 N N . ASP A 1 314 ? -16.704 12.326 0.525 1.00 82.69 314 ASP A N 1
ATOM 2433 C CA . ASP A 1 314 ? -16.773 10.941 0.039 1.00 82.69 314 ASP A CA 1
ATOM 2434 C C . ASP A 1 314 ? -16.668 9.881 1.151 1.00 82.69 314 ASP A C 1
ATOM 2436 O O . ASP A 1 314 ? -16.511 8.691 0.862 1.00 82.69 314 ASP A O 1
ATOM 2440 N N . ALA A 1 315 ? -16.745 10.279 2.427 1.00 84.31 315 ALA A N 1
ATOM 2441 C CA . ALA A 1 315 ? -16.490 9.396 3.568 1.00 84.31 315 ALA A CA 1
ATOM 2442 C C . ALA A 1 315 ? -17.317 8.097 3.523 1.00 84.31 315 ALA A C 1
ATOM 2444 O O . ALA A 1 315 ? -16.777 7.013 3.754 1.00 84.31 315 ALA A O 1
ATOM 2445 N N . GLN A 1 316 ? -18.603 8.183 3.167 1.00 81.38 316 GLN A N 1
ATOM 2446 C CA . GLN A 1 316 ? -19.491 7.016 3.090 1.00 81.38 316 GLN A CA 1
ATOM 2447 C C . GLN A 1 316 ? -19.166 6.087 1.916 1.00 81.38 316 GLN A C 1
ATOM 2449 O O . GLN A 1 316 ? -19.103 4.869 2.080 1.00 81.38 316 GLN A O 1
ATOM 2454 N N . ARG A 1 317 ? -18.929 6.655 0.725 1.00 80.38 317 ARG A N 1
ATOM 2455 C CA . ARG A 1 317 ? -18.591 5.880 -0.480 1.00 80.38 317 ARG A CA 1
ATOM 2456 C C . ARG A 1 317 ? -17.324 5.054 -0.253 1.00 80.38 317 ARG A C 1
ATOM 2458 O O . ARG A 1 317 ? -17.274 3.890 -0.642 1.00 80.38 317 ARG A O 1
ATOM 2465 N N . ASN A 1 318 ? -16.326 5.644 0.399 1.00 81.25 318 ASN A N 1
ATOM 2466 C CA . ASN A 1 318 ? -15.058 4.975 0.674 1.00 81.25 318 ASN A CA 1
ATOM 2467 C C . ASN A 1 318 ? -15.195 3.856 1.720 1.00 81.25 318 ASN A C 1
ATOM 2469 O O . ASN A 1 318 ? -14.549 2.823 1.580 1.00 81.25 318 ASN A O 1
ATOM 2473 N N . ALA A 1 319 ? -16.071 4.001 2.719 1.00 84.81 319 ALA A N 1
ATOM 2474 C CA . ALA A 1 319 ? -16.260 2.962 3.736 1.00 84.81 319 ALA A CA 1
ATOM 2475 C C . ALA A 1 319 ? -16.895 1.688 3.196 1.00 84.81 319 ALA A C 1
ATOM 2477 O O . ALA A 1 319 ? -16.465 0.603 3.574 1.00 84.81 319 ALA A O 1
ATOM 2478 N N . VAL A 1 320 ? -17.886 1.799 2.307 1.00 84.06 320 VAL A N 1
ATOM 2479 C CA . VAL A 1 320 ? -18.485 0.613 1.672 1.00 84.06 320 VAL A CA 1
ATOM 2480 C C . VAL A 1 320 ? -17.403 -0.185 0.946 1.00 84.06 320 VAL A C 1
ATOM 2482 O O . VAL A 1 320 ? -17.260 -1.381 1.184 1.00 84.06 320 VAL A O 1
ATOM 2485 N N . LYS A 1 321 ? -16.578 0.503 0.152 1.00 84.25 321 LYS A N 1
ATOM 2486 C CA . LYS A 1 321 ? -15.449 -0.096 -0.565 1.00 84.25 321 LYS A CA 1
ATOM 2487 C C . LYS A 1 321 ? -14.478 -0.809 0.388 1.00 84.25 321 LYS A C 1
ATOM 2489 O O . LYS A 1 321 ? -14.155 -1.984 0.222 1.00 84.25 321 LYS A O 1
ATOM 2494 N N . ASP A 1 322 ? -14.036 -0.116 1.434 1.00 90.62 322 ASP A N 1
ATOM 2495 C CA . ASP A 1 322 ? -13.059 -0.666 2.373 1.00 90.62 322 ASP A CA 1
ATOM 2496 C C . ASP A 1 322 ? -13.618 -1.855 3.167 1.00 90.62 322 ASP A C 1
ATOM 2498 O O . ASP A 1 322 ? -12.936 -2.868 3.322 1.00 90.62 322 ASP A O 1
ATOM 2502 N N . ILE A 1 323 ? -14.867 -1.786 3.631 1.00 92.75 323 ILE A N 1
ATOM 2503 C CA . ILE A 1 323 ? -15.495 -2.873 4.390 1.00 92.75 323 ILE A CA 1
ATOM 2504 C C . ILE A 1 323 ? -15.679 -4.116 3.504 1.00 92.75 323 ILE A C 1
ATOM 2506 O O . ILE A 1 323 ? -15.328 -5.222 3.926 1.00 92.75 323 ILE A O 1
ATOM 2510 N N . TRP A 1 324 ? -16.165 -3.963 2.266 1.00 90.62 324 TRP A N 1
ATOM 2511 C CA . TRP A 1 324 ? -16.332 -5.085 1.328 1.00 90.62 324 TRP A CA 1
ATOM 2512 C C . TRP A 1 324 ? -14.998 -5.746 1.028 1.00 90.62 324 TRP A C 1
ATOM 2514 O O . TRP A 1 324 ? -14.866 -6.975 1.081 1.00 90.62 324 TRP A O 1
ATOM 2524 N N . ARG A 1 325 ? -13.983 -4.923 0.780 1.00 90.19 325 ARG A N 1
ATOM 2525 C CA . ARG A 1 325 ? -12.646 -5.400 0.483 1.00 90.19 325 ARG A CA 1
ATOM 2526 C C . ARG A 1 325 ? -12.007 -6.087 1.688 1.00 90.19 325 ARG A C 1
ATOM 2528 O O . ARG A 1 325 ? -11.649 -7.257 1.595 1.00 90.19 325 ARG A O 1
ATOM 2535 N N . PHE A 1 326 ? -11.849 -5.392 2.810 1.00 92.00 326 PHE A N 1
ATOM 2536 C CA . PHE A 1 326 ? -11.010 -5.854 3.920 1.00 92.00 326 PHE A CA 1
ATOM 2537 C C . PHE A 1 326 ? -11.719 -6.821 4.872 1.00 92.00 326 PHE A C 1
ATOM 2539 O O . PHE A 1 326 ? -11.069 -7.707 5.422 1.00 92.00 326 PHE A O 1
ATOM 2546 N N . VAL A 1 327 ? -13.039 -6.709 5.054 1.00 93.31 327 VAL A N 1
ATOM 2547 C CA . VAL A 1 327 ? -13.782 -7.596 5.968 1.00 93.31 327 VAL A CA 1
ATOM 2548 C C . VAL A 1 327 ? -14.341 -8.812 5.231 1.00 93.31 327 VAL A C 1
ATOM 2550 O O . VAL A 1 327 ? -14.251 -9.950 5.715 1.00 93.31 327 VAL A O 1
ATOM 2553 N N . TYR A 1 328 ? -14.912 -8.593 4.048 1.00 91.38 328 TYR A N 1
ATOM 2554 C CA . TYR A 1 328 ? -15.623 -9.639 3.310 1.00 91.38 328 TYR A CA 1
ATOM 2555 C C . TYR A 1 328 ? -14.791 -10.289 2.206 1.00 91.38 328 TYR A C 1
ATOM 2557 O O . TYR A 1 328 ? -15.139 -11.387 1.776 1.00 91.38 328 TYR A O 1
ATOM 2565 N N . ALA A 1 329 ? -13.658 -9.688 1.820 1.00 87.94 329 ALA A N 1
ATOM 2566 C CA . ALA A 1 329 ? -12.841 -10.142 0.698 1.00 87.94 329 ALA A CA 1
ATOM 2567 C C . ALA A 1 329 ? -13.687 -10.323 -0.571 1.00 87.94 329 ALA A C 1
ATOM 2569 O O . ALA A 1 329 ? -13.587 -11.334 -1.265 1.00 87.94 329 ALA A O 1
ATOM 2570 N N . THR A 1 330 ? -14.534 -9.334 -0.851 1.00 83.06 330 THR A N 1
ATOM 2571 C CA . THR A 1 330 ? -15.313 -9.249 -2.085 1.00 83.06 330 THR A CA 1
ATOM 2572 C C . THR A 1 330 ? -14.838 -8.072 -2.918 1.00 83.06 330 THR A C 1
ATOM 2574 O O . THR A 1 330 ? -14.393 -7.058 -2.381 1.00 83.06 330 THR A O 1
ATOM 2577 N N . VAL A 1 331 ? -14.917 -8.219 -4.236 1.00 67.75 331 VAL A N 1
ATOM 2578 C CA . VAL A 1 331 ? -14.510 -7.178 -5.176 1.00 67.75 331 VAL A CA 1
ATOM 2579 C C . VAL A 1 331 ? -15.580 -6.103 -5.256 1.00 67.75 331 VAL A C 1
ATOM 2581 O O . VAL A 1 331 ? -16.757 -6.410 -5.444 1.00 67.75 331 VAL A O 1
ATOM 2584 N N . ASP A 1 332 ? -15.145 -4.851 -5.191 1.00 58.09 332 ASP A N 1
ATOM 2585 C CA . ASP A 1 332 ? -15.954 -3.727 -5.633 1.00 58.09 332 ASP A CA 1
ATOM 2586 C C . ASP A 1 332 ? -15.877 -3.590 -7.151 1.00 58.09 332 ASP A C 1
ATOM 2588 O O . ASP A 1 332 ? -14.798 -3.519 -7.747 1.00 58.09 332 ASP A O 1
ATOM 2592 N N . GLY A 1 333 ? -17.053 -3.511 -7.755 1.00 55.00 333 GLY A N 1
ATOM 2593 C CA . GLY A 1 333 ? -17.286 -2.902 -9.056 1.00 55.00 333 GLY A CA 1
ATOM 2594 C C . GLY A 1 333 ? -18.474 -1.950 -8.933 1.00 55.00 333 GLY A C 1
ATOM 2595 O O . GLY A 1 333 ? -18.858 -1.567 -7.829 1.00 55.00 333 GLY A O 1
ATOM 2596 N N . GLU A 1 334 ? -19.116 -1.617 -10.049 1.00 51.75 334 GLU A N 1
ATOM 2597 C CA . GLU A 1 334 ? -20.343 -0.801 -10.056 1.00 51.75 334 GLU A CA 1
ATOM 2598 C C . GLU A 1 334 ? -21.527 -1.473 -9.329 1.00 51.75 334 GLU A C 1
ATOM 2600 O O . GLU A 1 334 ? -22.487 -0.798 -8.972 1.00 51.75 334 GLU A O 1
ATOM 2605 N N . ASN A 1 335 ? -21.426 -2.778 -9.039 1.00 58.25 335 ASN A N 1
ATOM 2606 C CA . ASN A 1 335 ? -22.416 -3.565 -8.305 1.00 58.25 335 ASN A CA 1
ATOM 2607 C C . ASN A 1 335 ? -21.755 -4.358 -7.161 1.00 58.25 335 ASN A C 1
ATOM 2609 O O . ASN A 1 335 ? -21.374 -5.515 -7.367 1.00 58.25 335 ASN A O 1
ATOM 2613 N N . PRO A 1 336 ? -21.592 -3.772 -5.959 1.00 71.88 336 PRO A N 1
ATOM 2614 C CA . PRO A 1 336 ? -21.098 -4.510 -4.801 1.00 71.88 336 PRO A CA 1
ATOM 2615 C C . PRO A 1 336 ? -22.056 -5.650 -4.435 1.00 71.88 336 PRO A C 1
ATOM 2617 O O . PRO A 1 336 ? -23.267 -5.569 -4.657 1.00 71.88 336 PRO A O 1
ATOM 2620 N N . THR A 1 337 ? -21.521 -6.717 -3.834 1.00 81.44 337 THR A N 1
ATOM 2621 C CA . THR A 1 337 ? -22.343 -7.814 -3.300 1.00 81.44 337 THR A CA 1
ATOM 2622 C C . THR A 1 337 ? -23.414 -7.238 -2.365 1.00 81.44 337 THR A C 1
ATOM 2624 O O . THR A 1 337 ? -23.046 -6.543 -1.416 1.00 81.44 337 THR A O 1
ATOM 2627 N N . PRO A 1 338 ? -24.716 -7.510 -2.583 1.00 88.00 338 PRO A N 1
ATOM 2628 C CA . PRO A 1 338 ? -25.766 -7.013 -1.700 1.00 88.00 338 PRO A CA 1
ATOM 2629 C C . PRO A 1 338 ? -25.538 -7.459 -0.253 1.00 88.00 338 PRO A C 1
ATOM 2631 O O . PRO A 1 338 ? -25.160 -8.610 -0.028 1.00 88.00 338 PRO A O 1
ATOM 2634 N N . VAL A 1 339 ? -25.839 -6.597 0.724 1.00 90.25 339 VAL A N 1
ATOM 2635 C CA . VAL A 1 339 ? -25.645 -6.875 2.166 1.00 90.25 339 VAL A CA 1
ATOM 2636 C C . VAL A 1 339 ? -26.272 -8.208 2.588 1.00 90.25 339 VAL A C 1
ATOM 2638 O O . VAL A 1 339 ? -25.651 -9.005 3.293 1.00 90.25 339 VAL A O 1
ATOM 2641 N N . ALA A 1 340 ? -27.462 -8.521 2.065 1.00 90.94 340 ALA A N 1
ATOM 2642 C CA . ALA A 1 340 ? -28.161 -9.782 2.313 1.00 90.94 340 ALA A CA 1
ATOM 2643 C C . ALA A 1 340 ? -27.324 -11.036 1.980 1.00 90.94 340 ALA A C 1
ATOM 2645 O O . ALA A 1 340 ? -27.512 -12.078 2.602 1.00 90.94 340 ALA A O 1
ATOM 2646 N N . ARG A 1 341 ? -26.380 -10.940 1.034 1.00 90.12 341 ARG A N 1
ATOM 2647 C CA . ARG A 1 341 ? -25.520 -12.043 0.575 1.00 90.12 341 ARG A CA 1
ATOM 2648 C C . ARG A 1 341 ? -24.134 -12.062 1.226 1.00 90.12 341 ARG A C 1
ATOM 2650 O O . ARG A 1 341 ? -23.348 -12.955 0.918 1.00 90.12 341 ARG A O 1
ATOM 2657 N N . LEU A 1 342 ? -23.814 -11.106 2.098 1.00 91.62 342 LEU A N 1
ATOM 2658 C CA . LEU A 1 342 ? -22.525 -11.094 2.788 1.00 91.62 342 LEU A CA 1
ATOM 2659 C C . LEU A 1 342 ? -22.435 -12.246 3.807 1.00 91.62 342 LEU A C 1
ATOM 2661 O O . LEU A 1 342 ? -23.411 -12.517 4.521 1.00 91.62 342 LEU A O 1
ATOM 2665 N N . PRO A 1 343 ? -21.278 -12.931 3.902 1.00 92.38 343 PRO A N 1
ATOM 2666 C CA . PRO A 1 343 ? -21.088 -14.005 4.870 1.00 92.38 343 PRO A CA 1
ATOM 2667 C C . PRO A 1 343 ? -21.174 -13.463 6.301 1.00 92.38 343 PRO A C 1
ATOM 2669 O O . PRO A 1 343 ? -20.729 -12.355 6.577 1.00 92.38 343 PRO A O 1
ATOM 2672 N N . ARG A 1 344 ? -21.735 -14.253 7.223 1.00 94.94 344 ARG A N 1
ATOM 2673 C CA . ARG A 1 344 ? -21.916 -13.915 8.655 1.00 94.94 344 ARG A CA 1
ATOM 2674 C C . ARG A 1 344 ? -21.185 -14.915 9.567 1.00 94.94 344 ARG A C 1
ATOM 2676 O O . ARG A 1 344 ? -21.615 -15.201 10.678 1.00 94.94 344 ARG A O 1
ATOM 2683 N N . ASP A 1 345 ? -20.083 -15.457 9.062 1.00 94.44 345 ASP A N 1
ATOM 2684 C CA . ASP A 1 345 ? -19.252 -16.530 9.631 1.00 94.44 345 ASP A CA 1
ATOM 2685 C C . ASP A 1 345 ? -18.238 -16.049 10.690 1.00 94.44 345 ASP A C 1
ATOM 2687 O O . ASP A 1 345 ? -17.479 -16.846 11.236 1.00 94.44 345 ASP A O 1
ATOM 2691 N N . SER A 1 346 ? -18.235 -14.755 11.027 1.00 94.25 346 SER A N 1
ATOM 2692 C CA . SER A 1 346 ? -17.490 -14.199 12.162 1.00 94.25 346 SER A CA 1
ATOM 2693 C C . SER A 1 346 ? -18.310 -13.140 12.901 1.00 94.25 346 SER A C 1
ATOM 2695 O O . SER A 1 346 ? -19.222 -12.539 12.330 1.00 94.25 346 SER A O 1
ATOM 2697 N N . ARG A 1 347 ? -17.966 -12.863 14.170 1.00 93.38 347 ARG A N 1
ATOM 2698 C CA . ARG A 1 347 ? -18.638 -11.824 14.979 1.00 93.38 347 ARG A CA 1
ATOM 2699 C C . ARG A 1 347 ? -18.604 -10.460 14.280 1.00 93.38 347 ARG A C 1
ATOM 2701 O O . ARG A 1 347 ? -19.635 -9.806 14.204 1.00 93.38 347 ARG A O 1
ATOM 2708 N N . MET A 1 348 ? -17.450 -10.070 13.732 1.00 94.06 348 MET A N 1
ATOM 2709 C CA . MET A 1 348 ? -17.282 -8.812 12.992 1.00 94.06 348 MET A CA 1
ATOM 2710 C C . MET A 1 348 ? -18.200 -8.756 11.766 1.00 94.06 348 MET A C 1
ATOM 2712 O O . MET A 1 348 ? -18.976 -7.818 11.614 1.00 94.06 348 MET A O 1
ATOM 2716 N N . ARG A 1 349 ? -18.160 -9.794 10.923 1.00 95.56 349 ARG A N 1
ATOM 2717 C CA . ARG A 1 349 ? -18.975 -9.876 9.704 1.00 95.56 349 ARG A CA 1
ATOM 2718 C C . ARG A 1 349 ? -20.469 -9.844 10.009 1.00 95.56 349 ARG A C 1
ATOM 2720 O O . ARG A 1 349 ? -21.215 -9.096 9.393 1.00 95.56 349 ARG A O 1
ATOM 2727 N N . LYS A 1 350 ? -20.907 -10.603 11.014 1.00 96.12 350 LYS A N 1
ATOM 2728 C CA . LYS A 1 350 ? -22.303 -10.597 11.452 1.00 96.12 350 LYS A CA 1
ATOM 2729 C C . LYS A 1 350 ? -22.747 -9.205 11.914 1.00 96.12 350 LYS A C 1
ATOM 2731 O O . LYS A 1 350 ? -23.763 -8.720 11.432 1.00 96.12 350 LYS A O 1
ATOM 2736 N N . ARG A 1 351 ? -21.978 -8.553 12.795 1.00 96.50 351 ARG A N 1
ATOM 2737 C CA . ARG A 1 351 ? -22.334 -7.236 13.348 1.00 96.50 351 ARG A CA 1
ATOM 2738 C C . ARG A 1 351 ? -22.362 -6.130 12.302 1.00 96.50 351 ARG A C 1
ATOM 2740 O O . ARG A 1 351 ? -23.297 -5.341 12.296 1.00 96.50 351 ARG A O 1
ATOM 2747 N N . LEU A 1 352 ? -21.385 -6.092 11.396 1.00 95.88 352 LEU A N 1
ATOM 2748 C CA . LEU A 1 352 ? -21.383 -5.098 10.323 1.00 95.88 352 LEU A CA 1
ATOM 2749 C C . LEU A 1 352 ? -22.541 -5.321 9.344 1.00 95.88 352 LEU A C 1
ATOM 2751 O O . LEU A 1 352 ? -23.148 -4.350 8.907 1.00 95.88 352 LEU A O 1
ATOM 2755 N N . ALA A 1 353 ? -22.879 -6.573 9.014 1.00 95.25 353 ALA A N 1
ATOM 2756 C CA . ALA A 1 353 ? -24.041 -6.866 8.177 1.00 95.25 353 ALA A CA 1
ATOM 2757 C C . ALA A 1 353 ? -25.358 -6.434 8.848 1.00 95.25 353 ALA A C 1
ATOM 2759 O O . ALA A 1 353 ? -26.153 -5.756 8.209 1.00 95.25 353 ALA A O 1
ATOM 2760 N N . GLU A 1 354 ? -25.553 -6.748 10.136 1.00 95.69 354 GLU A N 1
ATOM 2761 C CA . GLU A 1 354 ? -26.725 -6.314 10.920 1.00 95.69 354 GLU A CA 1
ATOM 2762 C C . GLU A 1 354 ? -26.859 -4.781 10.962 1.00 95.69 354 GLU A C 1
ATOM 2764 O O . GLU A 1 354 ? -27.956 -4.258 10.774 1.00 95.69 354 GLU A O 1
ATOM 2769 N N . ALA A 1 355 ? -25.744 -4.063 11.138 1.00 95.94 355 ALA A N 1
ATOM 2770 C CA . ALA A 1 355 ? -25.718 -2.602 11.112 1.00 95.94 355 ALA A CA 1
ATOM 2771 C C . ALA A 1 355 ? -26.192 -2.038 9.768 1.00 95.94 355 ALA A C 1
ATOM 2773 O O . ALA A 1 355 ? -27.006 -1.118 9.695 1.00 95.94 355 ALA A O 1
ATOM 2774 N N . MET A 1 356 ? -25.693 -2.607 8.673 1.00 95.00 356 MET A N 1
ATOM 2775 C CA . MET A 1 356 ? -26.068 -2.163 7.333 1.00 95.00 356 MET A CA 1
ATOM 2776 C C . MET A 1 356 ? -27.516 -2.529 6.994 1.00 95.00 356 MET A C 1
ATOM 2778 O O . MET A 1 356 ? -28.209 -1.718 6.382 1.00 95.00 356 MET A O 1
ATOM 2782 N N . ASP A 1 357 ? -27.997 -3.694 7.441 1.00 94.56 357 ASP A N 1
ATOM 2783 C CA . ASP A 1 357 ? -29.403 -4.097 7.321 1.00 94.56 357 ASP A CA 1
ATOM 2784 C C . ASP A 1 357 ? -30.333 -3.123 8.079 1.00 94.56 357 ASP A C 1
ATOM 2786 O O . ASP A 1 357 ? -31.450 -2.864 7.631 1.00 94.56 357 ASP A O 1
ATOM 2790 N N . SER A 1 358 ? -29.867 -2.512 9.178 1.00 95.19 358 SER A N 1
ATOM 2791 C CA . SER A 1 358 ? -30.612 -1.480 9.916 1.00 95.19 358 SER A CA 1
ATOM 2792 C C . SER A 1 358 ? -30.464 -0.060 9.344 1.00 95.19 358 SER A C 1
ATOM 2794 O O . SER A 1 358 ? -30.947 0.896 9.951 1.00 95.19 358 SER A O 1
ATOM 2796 N N . GLY A 1 359 ? -29.778 0.107 8.209 1.00 93.81 359 GLY A N 1
ATOM 2797 C CA . GLY A 1 359 ? -29.617 1.390 7.522 1.00 93.81 359 GLY A CA 1
ATOM 2798 C C . GLY A 1 359 ? -28.380 2.208 7.909 1.00 93.81 359 GLY A C 1
ATOM 2799 O O . GLY A 1 359 ? -28.261 3.351 7.459 1.00 93.81 359 GLY A O 1
ATOM 2800 N N . VAL A 1 360 ? -27.448 1.659 8.698 1.00 95.06 360 VAL A N 1
ATOM 2801 C CA . VAL A 1 360 ? -26.191 2.348 9.036 1.00 95.06 360 VAL A CA 1
ATOM 2802 C C . VAL A 1 360 ? -25.355 2.569 7.782 1.00 95.06 360 VAL A C 1
ATOM 2804 O O . VAL A 1 360 ? -25.119 1.659 6.985 1.00 95.06 360 VAL A O 1
ATOM 2807 N N . ARG A 1 361 ? -24.861 3.799 7.631 1.00 93.25 361 ARG A N 1
ATOM 2808 C CA . ARG A 1 361 ? -23.935 4.184 6.565 1.00 93.25 361 ARG A CA 1
ATOM 2809 C C . ARG A 1 361 ? -22.581 4.479 7.179 1.00 93.25 361 ARG A C 1
ATOM 2811 O O . ARG A 1 361 ? -22.338 5.590 7.658 1.00 93.25 361 ARG A O 1
ATOM 2818 N N . PHE A 1 362 ? -21.722 3.465 7.170 1.00 95.31 362 PHE A N 1
ATOM 2819 C CA . PHE A 1 362 ? -20.360 3.596 7.671 1.00 95.31 362 PHE A CA 1
ATOM 2820 C C . PHE A 1 362 ? -19.567 4.650 6.896 1.00 95.31 362 PHE A C 1
ATOM 2822 O O . PHE A 1 362 ? -19.887 4.974 5.751 1.00 95.31 362 PHE A O 1
ATOM 2829 N N . GLN A 1 363 ? -18.529 5.185 7.530 1.00 95.44 363 GLN A N 1
ATOM 2830 C CA . GLN A 1 363 ? -17.707 6.280 7.035 1.00 95.44 363 GLN A CA 1
ATOM 2831 C C . GLN A 1 363 ? -16.220 5.973 7.194 1.00 95.44 363 GLN A C 1
ATOM 2833 O O . GLN A 1 363 ? -15.766 5.544 8.248 1.00 95.44 363 GLN A O 1
ATOM 2838 N N . VAL A 1 364 ? -15.425 6.271 6.168 1.00 95.94 364 VAL A N 1
ATOM 2839 C CA . VAL A 1 364 ? -13.980 6.411 6.343 1.00 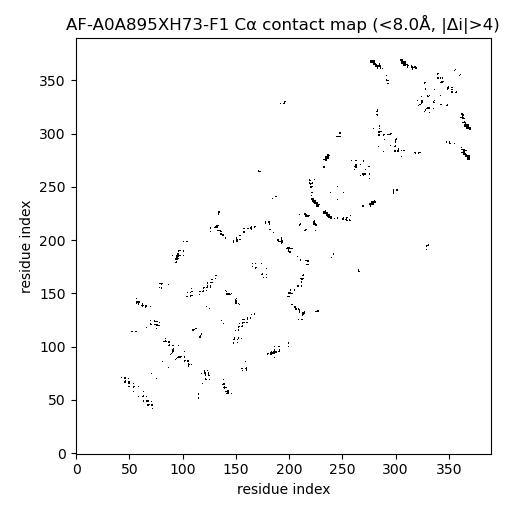95.94 364 VAL A CA 1
ATOM 2840 C C . VAL A 1 364 ? -13.739 7.724 7.065 1.00 95.94 364 VAL A C 1
ATOM 2842 O O . VAL A 1 364 ? -14.170 8.786 6.608 1.00 95.94 364 VAL A O 1
ATOM 2845 N N . ARG A 1 365 ? -13.052 7.653 8.202 1.00 97.19 365 ARG A N 1
ATOM 2846 C CA . ARG A 1 365 ? -12.725 8.819 9.021 1.00 97.19 365 ARG A CA 1
ATOM 2847 C C . ARG A 1 365 ? -11.222 9.008 9.076 1.00 97.19 365 ARG A C 1
ATOM 2849 O O . ARG A 1 365 ? -10.462 8.043 9.051 1.00 97.19 365 ARG A O 1
ATOM 2856 N N . THR A 1 366 ? -10.811 10.268 9.166 1.00 95.75 366 THR A N 1
ATOM 2857 C CA . THR A 1 366 ? -9.423 10.650 9.412 1.00 95.75 366 THR A CA 1
ATOM 2858 C C . THR A 1 366 ? -9.273 11.075 10.864 1.00 95.75 366 THR A C 1
ATOM 2860 O O . THR A 1 366 ? -10.064 11.868 11.380 1.00 95.75 366 THR A O 1
ATOM 2863 N N . GLY A 1 367 ? -8.250 10.543 11.518 1.00 95.44 367 GLY A N 1
ATOM 2864 C CA . GLY A 1 367 ? -7.907 10.844 12.897 1.00 95.44 367 GLY A CA 1
ATOM 2865 C C . GLY A 1 367 ? -6.456 11.273 13.028 1.00 95.44 367 GLY A C 1
ATOM 2866 O O . GLY A 1 367 ? -5.583 10.750 12.333 1.00 95.44 367 GLY A O 1
ATOM 2867 N N . LEU A 1 368 ? -6.199 12.213 13.933 1.00 95.00 368 LEU A N 1
ATOM 2868 C CA . LEU A 1 368 ? -4.856 12.555 14.397 1.00 95.00 368 LEU A CA 1
ATOM 2869 C C . LEU A 1 368 ? -4.581 11.789 15.687 1.00 95.00 368 LEU A C 1
ATOM 2871 O O . LEU A 1 368 ? -5.400 11.854 16.604 1.00 95.00 368 LEU A O 1
ATOM 2875 N N . TRP A 1 369 ? -3.450 11.089 15.755 1.00 94.81 369 TRP A N 1
ATOM 2876 C CA . TRP A 1 369 ? -3.060 10.368 16.966 1.00 94.81 369 TRP A CA 1
ATOM 2877 C C . TRP A 1 369 ? -2.927 11.347 18.139 1.00 94.81 369 TRP A C 1
ATOM 2879 O O . TRP A 1 369 ? -2.283 12.394 18.013 1.00 94.81 369 TRP A O 1
ATOM 2889 N N . ILE A 1 370 ? -3.545 11.025 19.272 1.00 90.75 370 ILE A N 1
ATOM 2890 C CA . ILE A 1 370 ? -3.492 11.832 20.489 1.00 90.75 370 ILE A CA 1
ATOM 2891 C C . ILE A 1 370 ? -2.128 11.589 21.143 1.00 90.75 370 ILE A C 1
ATOM 2893 O O . ILE A 1 370 ? -1.800 10.480 21.560 1.00 90.75 370 ILE A O 1
ATOM 2897 N N . ASN A 1 371 ? -1.280 12.617 21.193 1.00 68.62 371 ASN A N 1
ATOM 2898 C CA . ASN A 1 371 ? -0.014 12.521 21.915 1.00 68.62 371 ASN A CA 1
ATOM 2899 C C . ASN A 1 371 ? -0.305 12.469 23.418 1.00 68.62 371 ASN A C 1
ATOM 2901 O O . ASN A 1 371 ? -0.839 13.435 23.952 1.00 68.62 371 ASN A O 1
ATOM 2905 N N . GLU A 1 372 ? 0.118 11.408 24.107 1.00 56.66 372 GLU A N 1
ATOM 2906 C CA . GLU A 1 372 ? 0.076 11.339 25.579 1.00 56.66 372 GLU A CA 1
ATOM 2907 C C . GLU A 1 372 ? 0.842 12.502 26.246 1.00 56.66 372 GLU A C 1
ATOM 2909 O O . GLU A 1 372 ? 0.519 12.898 27.360 1.00 56.66 372 GLU A O 1
ATOM 2914 N N . SER A 1 373 ? 1.813 13.107 25.544 1.00 42.31 373 SER A N 1
ATOM 2915 C CA . SER A 1 373 ? 2.571 14.277 26.011 1.00 42.31 373 SER A CA 1
ATOM 2916 C C . SER A 1 373 ? 1.879 15.627 25.782 1.00 42.31 373 SER A C 1
ATOM 2918 O O . SER A 1 373 ? 2.368 16.646 26.263 1.00 42.31 373 SER A O 1
ATOM 2920 N N . LEU A 1 374 ? 0.760 15.671 25.049 1.00 42.03 374 LEU A N 1
ATOM 2921 C CA . LEU A 1 374 ? -0.136 16.826 25.061 1.00 42.03 374 LEU A CA 1
ATOM 2922 C C . LEU A 1 374 ? -1.140 16.582 26.180 1.00 42.03 374 LEU A C 1
ATOM 2924 O O . LEU A 1 374 ? -2.266 16.141 25.949 1.00 42.03 374 LEU A O 1
ATOM 2928 N N . SER A 1 375 ? -0.683 16.844 27.405 1.00 33.84 375 SER A N 1
ATOM 2929 C CA . SER A 1 375 ? -1.540 16.958 28.574 1.00 33.84 375 SER A CA 1
ATOM 2930 C C . SER A 1 375 ? -2.796 17.753 28.221 1.00 33.84 375 SER A C 1
ATOM 2932 O O . SER A 1 375 ? -2.743 18.767 27.521 1.00 33.84 375 SER A O 1
ATOM 2934 N N . LEU A 1 376 ? -3.920 17.245 28.710 1.00 37.88 376 LEU A N 1
ATOM 2935 C CA . LEU A 1 376 ? -5.272 17.787 28.639 1.00 37.88 376 LEU A CA 1
ATOM 2936 C C . LEU A 1 376 ? -5.363 19.239 29.155 1.00 37.88 376 LEU A C 1
ATOM 2938 O O . LEU A 1 376 ? -5.934 19.469 30.213 1.00 37.88 376 LEU A O 1
ATOM 2942 N N . ASP A 1 377 ? -4.846 20.219 28.412 1.00 34.12 377 ASP A N 1
ATOM 2943 C CA . ASP A 1 377 ? -4.943 21.641 28.787 1.00 34.12 377 ASP A CA 1
ATOM 2944 C C . ASP A 1 377 ? -5.529 22.555 27.708 1.00 34.12 377 ASP A C 1
ATOM 2946 O O . ASP A 1 377 ? -5.729 23.747 27.924 1.00 34.12 377 ASP A O 1
ATOM 2950 N N . HIS A 1 378 ? -5.970 21.996 26.583 1.00 33.88 378 HIS A N 1
ATOM 2951 C CA . HIS A 1 378 ? -6.879 22.709 25.690 1.00 33.88 378 HIS A CA 1
ATOM 2952 C C . HIS A 1 378 ? -8.288 22.151 25.829 1.00 33.88 378 HIS A C 1
ATOM 2954 O O . HIS A 1 378 ? -8.810 21.440 24.970 1.00 33.88 378 HIS A O 1
ATOM 2960 N N . ARG A 1 379 ? -8.919 22.523 26.951 1.00 34.09 379 ARG A N 1
ATOM 2961 C CA . ARG A 1 379 ? -10.376 22.626 27.011 1.00 34.09 379 ARG A CA 1
ATOM 2962 C C . ARG A 1 379 ? -10.823 23.492 25.837 1.00 34.09 379 ARG A C 1
ATOM 2964 O O . ARG A 1 379 ? -10.407 24.637 25.713 1.00 34.09 379 ARG A O 1
ATOM 2971 N N . TRP A 1 380 ? -11.628 22.884 24.975 1.00 33.78 380 TRP A N 1
ATOM 2972 C CA . TRP A 1 380 ? -12.649 23.505 24.143 1.00 33.78 380 TRP A CA 1
ATOM 2973 C C . TRP A 1 380 ? -12.698 25.041 24.179 1.00 33.78 380 TRP A C 1
ATOM 2975 O O . TRP A 1 380 ? -13.241 25.631 25.109 1.00 33.78 380 TRP A O 1
ATOM 2985 N N . MET A 1 381 ? -12.246 25.674 23.097 1.00 24.72 381 MET A N 1
ATOM 2986 C CA . MET A 1 381 ? -12.806 26.948 22.653 1.00 24.72 381 MET A CA 1
ATOM 2987 C C . MET A 1 381 ? -13.322 26.746 21.224 1.00 24.72 381 MET A C 1
ATOM 2989 O O . MET A 1 381 ? -12.519 26.481 20.327 1.00 24.72 381 MET A O 1
ATOM 2993 N N . PRO A 1 382 ? -14.643 26.808 20.982 1.00 30.58 382 PRO A N 1
ATOM 2994 C CA . PRO A 1 382 ? -15.156 26.839 19.624 1.00 30.58 382 PRO A CA 1
ATOM 2995 C C . PRO A 1 382 ? -14.718 28.159 18.983 1.00 30.58 382 PRO A C 1
ATOM 2997 O O . PRO A 1 382 ? -15.090 29.239 19.438 1.00 30.58 382 PRO A O 1
ATOM 3000 N N . VAL A 1 383 ? -13.909 28.073 17.928 1.00 30.52 383 VAL A N 1
ATOM 3001 C CA . VAL A 1 383 ? -13.617 29.223 17.070 1.00 30.52 383 VAL A CA 1
ATOM 3002 C C . VAL A 1 383 ? -14.889 29.513 16.279 1.00 30.52 383 VAL A C 1
ATOM 3004 O O . VAL A 1 383 ? -15.208 28.821 15.313 1.00 30.52 383 VAL A O 1
ATOM 3007 N N . ALA A 1 384 ? -15.651 30.505 16.732 1.00 28.41 384 ALA A N 1
ATOM 3008 C CA . ALA A 1 384 ? -16.726 31.094 15.954 1.00 28.41 384 ALA A CA 1
ATOM 3009 C C . ALA A 1 384 ? -16.100 31.851 14.774 1.00 28.41 384 ALA A C 1
ATOM 3011 O O . ALA A 1 384 ? -15.382 32.831 14.969 1.00 28.41 384 ALA A O 1
ATOM 3012 N N . TYR A 1 385 ? -16.351 31.388 13.551 1.00 33.47 385 TYR A N 1
ATOM 3013 C CA . TYR A 1 385 ? -16.090 32.194 12.363 1.00 33.47 385 TYR A CA 1
ATOM 3014 C C . TYR A 1 385 ? -17.188 33.260 12.243 1.00 33.47 385 TYR A C 1
ATOM 3016 O O . TYR A 1 385 ? -18.367 32.916 12.369 1.00 33.47 385 TYR A O 1
ATOM 3024 N N . PRO A 1 386 ? -16.844 34.538 12.006 1.00 31.73 386 PRO A N 1
ATOM 3025 C CA . PRO A 1 386 ? -17.845 35.568 11.787 1.00 31.73 386 PRO A CA 1
ATOM 3026 C C . PRO A 1 386 ? -18.571 35.298 10.466 1.00 31.73 386 PRO A C 1
ATOM 3028 O O . PRO A 1 386 ? -17.958 35.190 9.404 1.00 31.73 386 PRO A O 1
ATOM 3031 N N . LEU A 1 387 ? -19.894 35.174 10.558 1.00 32.56 387 LEU A N 1
ATOM 3032 C CA . LEU A 1 387 ? -20.803 35.200 9.420 1.00 32.56 387 LEU A CA 1
ATOM 3033 C C . LEU A 1 387 ? -20.655 36.552 8.708 1.00 32.56 387 LEU A C 1
ATOM 3035 O O . LEU A 1 387 ? -20.732 37.603 9.345 1.00 32.56 387 LEU A O 1
ATOM 3039 N N . CYS A 1 388 ? -20.444 36.519 7.394 1.00 27.27 388 CYS A N 1
ATOM 3040 C CA . CYS A 1 388 ? -20.544 37.705 6.547 1.00 27.27 388 CYS A CA 1
ATOM 3041 C C . CYS A 1 388 ? -22.019 38.173 6.530 1.00 27.27 388 CYS A C 1
ATOM 3043 O O . CYS A 1 388 ? -22.895 37.318 6.368 1.00 27.27 388 CYS A O 1
ATOM 3045 N N . PRO A 1 389 ? -22.324 39.468 6.732 1.00 30.61 389 PRO A N 1
ATOM 3046 C CA . PRO A 1 389 ? -23.692 39.987 6.657 1.00 30.61 389 PRO A CA 1
ATOM 3047 C C . PRO A 1 389 ? -24.143 40.164 5.184 1.00 30.61 389 PRO A C 1
ATOM 3049 O O . PRO A 1 389 ? -23.296 40.069 4.295 1.00 30.61 389 PRO A O 1
ATOM 3052 N N . PRO A 1 390 ? -25.462 40.328 4.937 1.00 42.81 390 PRO A N 1
ATOM 3053 C CA . PRO A 1 390 ? -26.160 39.866 3.729 1.00 42.81 390 PRO A CA 1
ATOM 3054 C C . PRO A 1 390 ? -25.831 40.591 2.423 1.00 42.81 390 PRO A C 1
ATOM 3056 O O . PRO A 1 390 ? -25.468 41.789 2.471 1.00 42.81 390 PRO A O 1
#

Solvent-accessible surface area (backbone atoms only — not comparable to full-atom values): 22306 Å² total; per-residue (Å²): 135,87,83,93,81,88,87,82,90,88,87,85,85,89,84,86,89,82,91,77,86,87,74,82,86,72,84,79,75,75,82,63,75,65,60,58,53,52,52,53,50,52,42,50,50,29,35,52,51,29,51,51,45,26,59,75,62,62,40,52,75,67,28,35,52,31,38,25,57,46,38,56,76,36,76,75,49,92,64,75,66,66,53,49,70,54,42,29,49,46,26,45,78,39,14,57,27,50,74,67,50,22,52,51,58,36,71,32,62,66,53,86,88,36,69,60,29,48,55,24,19,33,54,31,47,56,48,68,79,36,62,63,37,45,71,74,53,72,64,51,68,59,37,66,89,61,40,60,31,36,28,34,36,66,45,49,30,50,64,47,31,43,65,59,24,50,53,60,31,47,80,51,72,45,49,71,69,58,53,30,58,41,35,27,54,55,14,53,41,28,56,52,29,23,70,49,69,77,42,54,35,50,94,58,44,32,60,53,48,28,45,40,20,62,23,39,46,66,35,80,63,32,28,39,32,43,36,78,52,95,93,46,58,32,33,40,56,44,72,65,87,68,84,68,83,65,42,72,66,42,49,52,52,12,51,53,49,46,64,53,48,43,41,75,57,36,45,94,65,32,42,94,92,50,83,84,44,43,32,37,73,37,49,61,50,28,74,72,47,58,82,60,42,60,84,86,35,47,56,47,53,56,33,75,46,37,51,68,55,82,72,57,98,58,16,46,67,51,16,56,52,49,46,37,39,75,73,66,54,42,62,77,61,103,68,56,79,54,69,91,75,56,70,59,89,41,76,67,44,35,34,56,43,54,41,44,75,72,67,56,78,57,28,28,25,42,25,36,55,63,56,85,85,62,65,96,74,79,75,85,74,84,82,79,75,84,77,80,79,134

Foldseek 3Di:
DDDDDDDDDDDDDDDDDDDDDDDDDDDPDDPDCVVVVVLVVQLVVLLVLLQVLCVVLVFDPVLSVQSSVLSSVDDQDQFCQDALVVQLVCCVPQQVADNVQSNLLSVLADDPPDSLSRLLRSLLVVLVVQQLNQAFSDHRQGDCVVDSNSQASLVRSLSSLLVVLVVLCVVLVNDSVFLSVLSNVQRLQQVLVCLAPVGGGDRPSSVSSQSSSVQWTDAQQWIWGWHADPPAIATEIDGDPPDDDCAPVSVVNSVVRVQVSCCSRPCVRVPPPDGHWYKYWFLLLFCVVPVQDPCRDRSNVVNVQFDWDDADPCFLVVHVQRCCCSVQSYDDDPDRDDLVPGDCPDSVNVSVSVCVVVPDRGTTIMTIGDPPVPPPPPDDDPPDDDDDDD

Sequence (390 aa):
MSNSSEWAAGQSPSHSAAEADQKPLGDLEAPPAMESGLVEGKAAEAKLRATRVARSLGCDPESTRRLIELSQRHDPADFPLPTAANLRAILLDFCDASHEDARSVAAARPEPGSDLWWVASLCYQDLLCDMGGTGLLRWPVPPRHLGPTGALVTLYPILAAIPLMRDWHAERGITEAQSKLVCADIGEKLRFNRRLFGMPSLDVAFWFSTHVRGSLYQLGRLQFDVHRGMGGFRLGIHIRAEGGPFTKEACEESVAQAREFFPARFPQWFGPDQPVKLNCTTWMLDPQLADWLPPESNVVRFGDFFRLTAPSADAQRNAVKDIWRFVYATVDGENPTPVARLPRDSRMRKRLAEAMDSGVRFQVRTGLWINESLSLDHRWMPVAYPLCPP

Mean predicted aligned error: 9.82 Å

Nearest PDB structures (foldseek):
  4mfq-assembly1_A  TM=9.076E-01  e=4.641E-23  Actinoplanes teichomyceticus
  4q38-assembly1_A  TM=9.036E-01  e=5.415E-23  Actinoplanes teichomyceticus
  6iix-assembly1_A  TM=9.134E-01  e=1.593E-22  Actinoplanes teichomyceticus
  4mfz-assembly1_A  TM=8.969E-01  e=3.694E-20  Nonomuraea gerenzanensis

pLDDT: mean 84.87, std 22.12, range [20.14, 98.69]

InterPro domains:
  IPR041273 N-acyltransferase, N-terminal domain [PF18082] (91-214)
  IPR041644 GNAT-like C-terminal domain [PF18164] (216-368)

Organism: NCBI:txid2811108